Protein AF-0000000068337279 (afdb_homodimer)

Nearest PDB structures (foldseek):
  3d2p-assembly1_A  TM=9.085E-01  e=1.828E-19  Neisseria gonorrhoeae
  3b8g-assembly1_A  TM=8.983E-01  e=2.511E-19  Neisseria gonorrhoeae
  2buf-assembly1_F  TM=7.812E-01  e=1.032E-12  Pseudomonas aeruginosa
  7nly-assembly1_A  TM=7.625E-01  e=2.073E-12  Mycobacterium tuberculosis H37Rv
  2ap9-assembly1_E  TM=7.903E-01  e=1.282E-10  Mycobacterium tuberculosis CDC1551

Foldseek 3Di:
DAELQCCPDPCVLVVLLVVLVCLVVVDQAEAEYEQVVVLCVQCVVVVHDWDDDPQHTQQAPVSVVSRCVRQVVVVVVSQVSNQDANPPDPCGVPGAAEDEDQQFAWDAPADDPNRGSHQATATPDGNLVVSVVCSVVSHHYYHYQWHAHPVGDIHGYDSLRVQLVCCVVNVPPDDDYDAPDPADADPVRDHDPDDDLVRLVVVLVVCVVVVNNHHSSNSNSVSNSD/DAELQCCPAPCVLVVLLVVLVCLVVVDQAEAEYEQVVQLCVLCVVVPHDWDDDPQHTQQAPVSVVSRCVRQVVVVVVSQVSNQDANPPDPCGVPGAAEDEDQQFAWDAPADDPRDGSHQATATPDGNLVVSVVCSVVSHHYYHYQWHAHPVGDIHGYDSLRVQLVCCVVNVPPDDDYDAPPPADADPVRHHDPDDDLVRLVVVLVVCVVVVNCHHSSNSNSVSNSD

Sequence (452 aa):
MLGGEAIEHENFSSIVNDIGLLHSLGIRLVVVYGARPQIDANLAAHHHEPLYHKNIRVTDAKTLELVKQAAGTLQLDITARLSMSLNNTPLQGAHINVVSGNFIIAQPLGVDDGVDYCHSGRIRRIDEDAIHRQLDSGAIVLMGPVAVSVTGESFNLTSEEIATQLAIKLKAEKMIGFCSSQGVTNDDGDIVSELFPNEAQARVEAQEEKGDYNSGTVRFLRGAVKMLGGEAIEHENFSSIVNDIGLLHSLGIRLVVVYGARPQIDANLAAHHHEPLYHKNIRVTDAKTLELVKQAAGTLQLDITARLSMSLNNTPLQGAHINVVSGNFIIAQPLGVDDGVDYCHSGRIRRIDEDAIHRQLDSGAIVLMGPVAVSVTGESFNLTSEEIATQLAIKLKAEKMIGFCSSQGVTNDDGDIVSELFPNEAQARVEAQEEKGDYNSGTVRFLRGAVK

InterPro domains:
  IPR001048 Aspartate/glutamate/uridylate kinase [PF00696] (2-225)
  IPR004662 Acetylglutamate kinase family [PIRSF000728] (2-207)
  IPR010167 Amino-acid N-acetyltransferase [MF_01105] (1-226)
  IPR010167 Amino-acid N-acetyltransferase [NF003641] (1-226)
  IPR010167 Amino-acid N-acetyltransferase [PTHR30602] (2-220)
  IPR010167 Amino-acid N-acetyltransferase [TIGR01890] (1-225)
  IPR033719 N-acetylglutamate synthase, kinase-like domain [cd04237] (1-226)
  IPR036393 Acetylglutamate kinase-like superfamily [G3DSA:3.40.1160.10] (1-226)
  IPR036393 Acetylglutamate kinase-like superfamily [SSF53633] (2-221)

Solvent-accessible surface area (backbone atoms only — not comparable to full-atom values): 23896 Å² total; per-residue (Å²): 58,40,33,24,59,23,64,73,35,88,60,29,64,58,52,45,50,51,52,51,50,45,42,74,73,68,50,76,45,74,45,30,29,36,42,60,60,51,27,51,51,47,28,54,76,67,74,43,80,88,46,68,58,95,88,36,62,40,23,45,74,70,50,43,55,41,39,37,25,37,43,21,28,48,52,53,51,51,49,12,48,52,30,29,44,46,72,94,39,100,54,50,76,45,75,54,42,38,35,33,58,66,46,42,33,32,39,68,65,41,68,56,96,88,42,68,23,58,34,14,28,42,84,69,45,70,44,60,67,63,52,49,53,40,38,72,71,61,24,34,39,47,42,62,31,69,32,22,18,59,84,29,41,68,25,45,36,55,36,34,57,52,45,36,52,47,38,62,75,67,62,50,92,73,87,60,75,49,53,76,49,102,45,57,54,44,99,82,66,44,66,49,90,73,72,53,54,68,54,29,44,51,48,32,52,53,37,38,73,72,64,43,66,74,43,70,64,34,39,44,31,56,26,67,48,106,59,40,34,25,58,23,63,72,34,88,60,29,65,57,52,44,50,50,52,52,51,45,42,73,71,67,49,76,45,76,45,30,30,34,41,59,60,52,27,52,51,45,28,52,74,66,75,43,81,88,45,68,58,95,87,35,62,41,24,46,73,70,50,44,53,41,40,38,25,37,44,21,28,46,53,55,50,52,48,10,47,52,30,28,46,46,72,94,38,98,55,51,76,44,76,55,44,38,35,33,60,66,49,41,34,32,39,69,66,42,68,56,97,89,41,66,22,58,34,15,26,40,82,69,44,70,44,60,66,63,51,46,54,41,37,73,71,63,24,35,39,46,44,62,30,69,32,24,19,59,84,30,42,69,23,46,37,55,35,35,58,52,45,34,53,47,38,61,75,67,61,50,93,74,86,60,74,49,55,75,49,98,44,56,53,43,99,82,65,43,64,46,90,72,71,53,54,69,56,29,43,53,49,30,52,55,37,39,73,72,64,42,68,74,43,69,64,34,39,45,29,56,27,66,48,105

Organism: Clonorchis sinensis (NCBI:txid79923)

Secondary structure (DSSP, 8-state):
-B-HHHHHSTTHHHHHHHHHHHHHTT---EEEB--HHHHHHHHHHTT---EEETTEEEB-HHHHHHHHHHHHHHHHHHHHHHTS--TTSTTTT----EEEES-EEEEE--EETTEE-BTBEEEEEE-HHHHHHHHHTTPEEEE-SEEE-TTS-EEE--HHHHHHHHHHHTT-S----B-SSSSEE-TTS-EES---HHHHHHHHHHHHHTT--SSHHHHHHHHHH-/-B-HHHHHSTTHHHHHHHHHHHHHTT---EEEB--HHHHHHHHHHTT---EEETTEEEB-HHHHHHHHHHHHHHHHHHHHHHTS--TTSTTTT----EEEES-EEEEE--EETTEE-BTBEEEEEE-HHHHHHHHHTTPEEEE-SEEE-TTS-EEE--HHHHHHHHHHHTT-S----B-SSSSEE-TTS-EES---HHHHHHHHHHHHHTT--SSHHHHHHHHHH-

pLDDT: mean 87.68, std 12.74, range [53.66, 98.81]

Structure (mmCIF, N/CA/C/O backbone):
data_AF-0000000068337279-model_v1
#
loop_
_entity.id
_entity.type
_entity.pdbx_description
1 polymer 'Amino-acid acetyltransferase'
#
loop_
_atom_site.group_PDB
_atom_site.id
_atom_site.type_symbol
_atom_site.label_atom_id
_atom_site.label_alt_id
_atom_site.label_com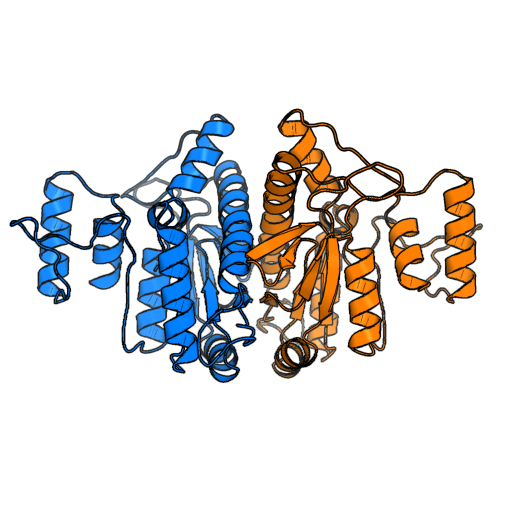p_id
_atom_site.label_asym_id
_atom_site.label_entity_id
_atom_site.label_seq_id
_atom_site.pdbx_PDB_ins_code
_atom_site.Cartn_x
_atom_site.Cartn_y
_atom_site.Cartn_z
_atom_site.occupancy
_atom_site.B_iso_or_equiv
_atom_site.auth_seq_id
_atom_site.auth_comp_id
_atom_site.auth_asym_id
_atom_site.auth_atom_id
_atom_site.pdbx_PDB_model_num
ATOM 1 N N . MET A 1 1 ? -1.879 -17.625 -2.539 1 88 1 MET A N 1
ATOM 2 C CA . MET A 1 1 ? -1.8 -16.719 -3.674 1 88 1 MET A CA 1
ATOM 3 C C . MET A 1 1 ? -3.193 -16.328 -4.152 1 88 1 MET A C 1
ATOM 5 O O . MET A 1 1 ? -4.027 -17.188 -4.422 1 88 1 MET A O 1
ATOM 9 N N . LEU A 1 2 ? -3.436 -15.031 -4.125 1 88.69 2 LEU A N 1
ATOM 10 C CA . LEU A 1 2 ? -4.688 -14.445 -4.59 1 88.69 2 LEU A CA 1
ATOM 11 C C . LEU A 1 2 ? -4.492 -13.758 -5.938 1 88.69 2 LEU A C 1
ATOM 13 O O . LEU A 1 2 ? -4.055 -12.602 -5.992 1 88.69 2 LEU A O 1
ATOM 17 N N . GLY A 1 3 ? -4.867 -14.453 -7.031 1 89.06 3 GLY A N 1
ATOM 18 C CA . GLY A 1 3 ? -4.793 -13.805 -8.328 1 89.06 3 GLY A CA 1
ATOM 19 C C . GLY A 1 3 ? -5.797 -12.68 -8.492 1 89.06 3 GLY A C 1
ATOM 20 O O . GLY A 1 3 ? -6.773 -12.602 -7.75 1 89.06 3 GLY A O 1
ATOM 21 N N . GLY A 1 4 ? -5.5 -11.766 -9.438 1 91.81 4 GLY A N 1
ATOM 22 C CA . GLY A 1 4 ? -6.426 -10.672 -9.703 1 91.81 4 GLY A CA 1
ATOM 23 C C . GLY A 1 4 ? -7.824 -11.148 -10.055 1 91.81 4 GLY A C 1
ATOM 24 O O . GLY A 1 4 ? -8.805 -10.484 -9.727 1 91.81 4 GLY A O 1
ATOM 25 N N . GLU A 1 5 ? -7.891 -12.328 -10.672 1 88.81 5 GLU A N 1
ATOM 26 C CA . GLU A 1 5 ? -9.18 -12.914 -11.031 1 88.81 5 GLU A CA 1
ATOM 27 C C . GLU A 1 5 ? -9.984 -13.281 -9.781 1 88.81 5 GLU A C 1
ATOM 29 O O . GLU A 1 5 ? -11.195 -13.062 -9.742 1 88.81 5 GLU A O 1
ATOM 34 N N . ALA A 1 6 ? -9.281 -13.852 -8.828 1 86.69 6 ALA A N 1
ATOM 35 C CA . ALA A 1 6 ? -9.945 -14.211 -7.574 1 86.69 6 ALA A CA 1
ATOM 36 C C . ALA A 1 6 ? -10.438 -12.969 -6.836 1 86.69 6 ALA A C 1
ATOM 38 O O . ALA A 1 6 ? -11.516 -12.977 -6.246 1 86.69 6 ALA A O 1
ATOM 39 N N . ILE A 1 7 ? -9.688 -11.891 -6.906 1 92.06 7 ILE A N 1
ATOM 40 C CA . ILE A 1 7 ? -10.008 -10.664 -6.199 1 92.06 7 ILE A CA 1
ATOM 41 C C . ILE A 1 7 ? -11.242 -10.016 -6.828 1 92.06 7 ILE A C 1
ATOM 43 O O . ILE A 1 7 ? -12.086 -9.453 -6.121 1 92.06 7 ILE A O 1
ATOM 47 N N . GLU A 1 8 ? -11.344 -10.109 -8.086 1 91.81 8 GLU A N 1
ATOM 48 C CA . GLU A 1 8 ? -12.461 -9.477 -8.781 1 91.81 8 GLU A CA 1
ATOM 49 C C . GLU A 1 8 ? -13.703 -10.367 -8.75 1 91.81 8 GLU A C 1
ATOM 51 O O . GLU A 1 8 ? -14.805 -9.914 -9.086 1 91.81 8 GLU A O 1
ATOM 56 N N . HIS A 1 9 ? -13.516 -11.555 -8.359 1 88.81 9 HIS A N 1
ATOM 57 C CA . HIS A 1 9 ? -14.625 -12.508 -8.367 1 88.81 9 HIS A CA 1
ATOM 58 C C . HIS A 1 9 ? -15.594 -12.234 -7.215 1 88.81 9 HIS A C 1
ATOM 60 O O . HIS A 1 9 ? -15.188 -11.742 -6.16 1 88.81 9 HIS A O 1
ATOM 66 N N . GLU A 1 10 ? -16.828 -12.633 -7.359 1 89 10 GLU A N 1
ATOM 67 C CA . GLU A 1 10 ? -17.844 -12.422 -6.344 1 89 10 GLU A CA 1
ATOM 68 C C . GLU A 1 10 ? -17.547 -13.219 -5.078 1 89 10 GLU A C 1
ATOM 70 O O . GLU A 1 10 ? -17.969 -12.836 -3.984 1 89 10 GLU A O 1
ATOM 75 N N . ASN A 1 11 ? -16.75 -14.266 -5.258 1 86.81 11 ASN A N 1
ATOM 76 C CA . ASN A 1 11 ? -16.438 -15.133 -4.129 1 86.81 11 ASN A CA 1
ATOM 77 C C . ASN A 1 11 ? -15.289 -14.578 -3.301 1 86.81 11 ASN A C 1
ATOM 79 O O . ASN A 1 11 ? -14.859 -15.203 -2.33 1 86.81 11 ASN A O 1
ATOM 83 N N . PHE A 1 12 ? -14.82 -13.445 -3.592 1 89.94 12 PHE A N 1
ATOM 84 C CA . PHE A 1 12 ? -13.672 -12.859 -2.91 1 89.94 12 PHE A CA 1
ATOM 85 C C . PHE A 1 12 ? -13.945 -12.711 -1.418 1 89.94 12 PHE A C 1
ATOM 87 O O . PHE A 1 12 ? -13.07 -12.992 -0.591 1 89.94 12 PHE A O 1
ATOM 94 N N . SER A 1 13 ? -15.109 -12.289 -1.099 1 88.06 13 SER A N 1
ATOM 95 C CA . SER A 1 13 ? -15.453 -12.102 0.305 1 88.06 13 SER A CA 1
ATOM 96 C C . SER A 1 13 ? -15.32 -13.406 1.089 1 88.06 13 SER A C 1
ATOM 98 O O . SER A 1 13 ? -14.867 -13.398 2.234 1 88.06 13 SER A O 1
ATOM 100 N N . SER A 1 14 ? -15.703 -14.5 0.465 1 85.44 14 SER A N 1
ATOM 101 C CA . SER A 1 14 ? -15.602 -15.797 1.122 1 85.44 14 SER A CA 1
ATOM 102 C C . SER A 1 14 ? -14.141 -16.219 1.299 1 85.44 14 SER A C 1
ATOM 104 O O . SER A 1 14 ? -13.781 -16.812 2.311 1 85.44 14 SER A O 1
ATOM 106 N N . ILE A 1 15 ? -13.359 -15.883 0.302 1 87.81 15 ILE A N 1
ATOM 107 C CA . ILE A 1 15 ? -11.93 -16.188 0.376 1 87.81 15 ILE A CA 1
ATOM 108 C C . ILE A 1 15 ? -11.297 -15.438 1.544 1 87.81 15 ILE A C 1
ATOM 110 O O . ILE A 1 15 ? -10.547 -16.016 2.332 1 87.81 15 ILE A O 1
ATOM 114 N N . VAL A 1 16 ? -11.648 -14.203 1.709 1 90.19 16 VAL A N 1
ATOM 115 C CA . VAL A 1 16 ? -11.109 -13.359 2.775 1 90.19 16 VAL A CA 1
ATOM 116 C C . VAL A 1 16 ? -11.547 -13.906 4.133 1 90.19 16 VAL A C 1
ATOM 118 O O . VAL A 1 16 ? -10.758 -13.938 5.078 1 90.19 16 VAL A O 1
ATOM 121 N N . ASN A 1 17 ? -12.789 -14.328 4.199 1 86.62 17 ASN A N 1
ATOM 122 C CA . ASN A 1 17 ? -13.289 -14.922 5.434 1 86.62 17 ASN A CA 1
ATOM 123 C C . ASN A 1 17 ? -12.5 -16.172 5.801 1 86.62 17 ASN A C 1
ATOM 125 O O . ASN A 1 17 ? -12.195 -16.406 6.977 1 86.62 17 ASN A O 1
ATOM 129 N N . ASP A 1 18 ? -12.219 -16.969 4.801 1 85.12 18 ASP A N 1
ATOM 130 C CA . ASP A 1 18 ? -11.438 -18.188 5.035 1 85.12 18 ASP A CA 1
ATOM 131 C C . ASP A 1 18 ? -10.039 -17.844 5.543 1 85.12 18 ASP A C 1
ATOM 133 O O . ASP A 1 18 ? -9.523 -18.5 6.445 1 85.12 18 ASP A O 1
ATOM 137 N N . ILE A 1 19 ? -9.445 -16.844 4.977 1 89.94 19 ILE A N 1
ATOM 138 C CA . ILE A 1 19 ? -8.125 -16.391 5.414 1 89.94 19 ILE A CA 1
ATOM 139 C C . ILE A 1 19 ? -8.188 -15.93 6.867 1 89.94 19 ILE A C 1
ATOM 141 O O . ILE A 1 19 ? -7.328 -16.281 7.68 1 89.94 19 ILE A O 1
ATOM 145 N N . GLY A 1 20 ? -9.227 -15.141 7.172 1 88.69 20 GLY A N 1
ATOM 146 C CA . GLY A 1 20 ? -9.43 -14.703 8.547 1 88.69 20 GLY A CA 1
ATOM 147 C C . GLY A 1 20 ? -9.594 -15.859 9.516 1 88.69 20 GLY A C 1
ATOM 148 O O . GLY A 1 20 ? -9.039 -15.828 10.617 1 88.69 20 GLY A O 1
ATOM 149 N N . LEU A 1 21 ? -10.359 -16.828 9.086 1 85.12 21 LEU A N 1
ATOM 150 C CA . LEU A 1 21 ? -10.586 -18 9.93 1 85.12 21 LEU A CA 1
ATOM 151 C C . LEU A 1 21 ? -9.281 -18.75 10.188 1 85.12 21 LEU A C 1
ATOM 153 O O . LEU A 1 21 ? -8.977 -19.109 11.328 1 85.12 21 LEU A O 1
ATOM 157 N N . LEU A 1 22 ? -8.484 -19 9.164 1 86.69 22 LEU A N 1
ATOM 158 C CA . LEU A 1 22 ? -7.199 -19.672 9.32 1 86.69 22 LEU A CA 1
ATOM 159 C C . LEU A 1 22 ? -6.309 -18.906 10.297 1 86.69 22 LEU A C 1
ATOM 161 O O . LEU A 1 22 ? -5.652 -19.516 11.148 1 86.69 22 LEU A O 1
ATOM 165 N N . HIS A 1 23 ? -6.273 -17.609 10.156 1 91.19 23 HIS A N 1
ATOM 166 C CA . HIS A 1 23 ? -5.484 -16.766 11.047 1 91.19 23 HIS A CA 1
ATOM 167 C C . HIS A 1 23 ? -5.957 -16.906 12.492 1 91.19 23 HIS A C 1
ATOM 169 O O . HIS A 1 23 ? -5.137 -17 13.414 1 91.19 23 HIS A O 1
ATOM 175 N N . SER A 1 24 ? -7.266 -16.875 12.656 1 86.12 24 SER A N 1
ATOM 176 C CA . SER A 1 24 ? -7.828 -16.984 14 1 86.12 24 SER A CA 1
ATOM 177 C C . SER A 1 24 ? -7.461 -18.312 14.648 1 86.12 24 SER A C 1
ATOM 179 O O . SER A 1 24 ? -7.43 -18.422 15.883 1 86.12 24 SER A O 1
ATOM 181 N N . LEU A 1 25 ? -7.203 -19.25 13.875 1 86.56 25 LEU A N 1
ATOM 182 C CA . LEU A 1 25 ? -6.816 -20.562 14.359 1 86.56 25 LEU A CA 1
ATOM 183 C C . LEU A 1 25 ? -5.32 -20.625 14.641 1 86.56 25 LEU A C 1
ATOM 185 O O . LEU A 1 25 ? -4.793 -21.688 14.992 1 86.56 25 LEU A O 1
ATOM 189 N N . GLY A 1 26 ? -4.633 -19.547 14.461 1 88.38 26 GLY A N 1
ATOM 190 C CA . GLY A 1 26 ? -3.234 -19.438 14.852 1 88.38 26 GLY A CA 1
ATOM 191 C C . GLY A 1 26 ? -2.273 -19.719 13.711 1 88.38 26 GLY A C 1
ATOM 192 O O . GLY A 1 26 ? -1.062 -19.797 13.914 1 88.38 26 GLY A O 1
ATOM 193 N N . ILE A 1 27 ? -2.811 -19.844 12.5 1 89.88 27 ILE A N 1
ATOM 194 C CA . ILE A 1 27 ? -1.965 -20.109 11.344 1 89.88 27 ILE A CA 1
ATOM 195 C C . ILE A 1 27 ? -1.257 -18.828 10.914 1 89.88 27 ILE A C 1
ATOM 197 O O . ILE A 1 27 ? -1.877 -17.766 10.836 1 89.88 27 ILE A O 1
ATOM 201 N N . ARG A 1 28 ? 0.098 -18.906 10.688 1 95.19 28 ARG A N 1
ATOM 202 C CA . ARG A 1 28 ? 0.881 -17.797 10.164 1 95.19 28 ARG A CA 1
ATOM 203 C C . ARG A 1 28 ? 0.683 -17.641 8.656 1 95.19 28 ARG A C 1
ATOM 205 O O . ARG A 1 28 ? 0.882 -18.594 7.902 1 95.19 28 ARG A O 1
ATOM 212 N N . LEU A 1 29 ? 0.302 -16.469 8.203 1 95.56 29 LEU A N 1
ATOM 213 C CA . LEU A 1 29 ? -0.132 -16.344 6.812 1 95.56 29 LEU A CA 1
ATOM 214 C C . LEU A 1 29 ? 0.658 -15.258 6.094 1 95.56 29 LEU A C 1
ATOM 216 O O . LEU A 1 29 ? 0.801 -14.148 6.605 1 95.56 29 LEU A O 1
ATOM 220 N N . VAL A 1 30 ? 1.199 -15.633 4.977 1 97.38 30 VAL A N 1
ATOM 221 C CA . VAL A 1 30 ? 1.642 -14.688 3.955 1 97.38 30 VAL A CA 1
ATOM 222 C C . VAL A 1 30 ? 0.693 -14.734 2.76 1 97.38 30 VAL A C 1
ATOM 224 O O . VAL A 1 30 ? 0.496 -15.797 2.158 1 97.38 30 VAL A O 1
ATOM 227 N N . VAL A 1 31 ? 0.064 -13.625 2.473 1 96.56 31 VAL A N 1
ATOM 228 C CA . VAL A 1 31 ? -0.852 -13.539 1.34 1 96.56 31 VAL A CA 1
ATOM 229 C C . VAL A 1 31 ? -0.18 -12.789 0.189 1 96.56 31 VAL A C 1
ATOM 231 O O . VAL A 1 31 ? 0.189 -11.625 0.329 1 96.56 31 VAL A O 1
ATOM 234 N N . VAL A 1 32 ? 0.035 -13.461 -0.95 1 96.81 32 VAL A N 1
ATOM 235 C CA . VAL A 1 32 ? 0.577 -12.867 -2.168 1 96.81 32 VAL A CA 1
ATOM 236 C C . VAL A 1 32 ? -0.548 -12.633 -3.172 1 96.81 32 VAL A C 1
ATOM 238 O O . VAL A 1 32 ? -1.321 -13.539 -3.477 1 96.81 32 VAL A O 1
ATOM 241 N N . TYR A 1 33 ? -0.613 -11.352 -3.592 1 96.44 33 TYR A N 1
ATOM 242 C CA . TYR A 1 33 ? -1.704 -11.102 -4.527 1 96.44 33 TYR A CA 1
ATOM 243 C C . TYR A 1 33 ? -1.168 -10.672 -5.887 1 96.44 33 TYR A C 1
ATOM 245 O O . TYR A 1 33 ? -0.123 -10.023 -5.973 1 96.44 33 TYR A O 1
ATOM 253 N N . GLY A 1 34 ? -1.85 -11.133 -6.984 1 95.06 34 GLY A N 1
ATOM 254 C CA . GLY A 1 34 ? -1.657 -10.625 -8.336 1 95.06 34 GLY A CA 1
ATOM 255 C C . GLY A 1 34 ? -2.701 -9.602 -8.75 1 95.06 34 GLY A C 1
ATOM 256 O O . GLY A 1 34 ? -3.707 -9.43 -8.062 1 95.06 34 GLY A O 1
ATOM 257 N N . ALA A 1 35 ? -2.424 -8.938 -9.891 1 96.62 35 ALA A N 1
ATOM 258 C CA . ALA A 1 35 ? -3.305 -7.836 -10.273 1 96.62 35 ALA A CA 1
ATOM 259 C C . ALA A 1 35 ? -3.5 -7.789 -11.789 1 96.62 35 ALA A C 1
ATOM 261 O O . ALA A 1 35 ? -3.797 -6.73 -12.344 1 96.62 35 ALA A O 1
ATOM 262 N N . ARG A 1 36 ? -3.311 -8.93 -12.445 1 94.56 36 ARG A N 1
ATOM 263 C CA . ARG A 1 36 ? -3.24 -8.938 -13.906 1 94.56 36 ARG A CA 1
ATOM 264 C C . ARG A 1 36 ? -4.504 -8.344 -14.516 1 94.56 36 ARG A C 1
ATOM 266 O O . ARG A 1 36 ? -4.434 -7.406 -15.312 1 94.56 36 ARG A O 1
ATOM 273 N N . PRO A 1 37 ? -5.73 -8.844 -14.141 1 94.81 37 PRO A N 1
ATOM 274 C CA . PRO A 1 37 ? -6.914 -8.266 -14.773 1 94.81 37 PRO A CA 1
ATOM 275 C C . PRO A 1 37 ? -7.094 -6.785 -14.445 1 94.81 37 PRO A C 1
ATOM 277 O O . PRO A 1 37 ? -7.555 -6.008 -15.289 1 94.81 37 PRO A O 1
ATOM 280 N N . GLN A 1 38 ? -6.801 -6.344 -13.25 1 97.56 38 GLN A N 1
ATOM 281 C CA . GLN A 1 38 ? -6.902 -4.945 -12.852 1 97.56 38 GLN A CA 1
ATOM 282 C C . GLN A 1 38 ? -5.898 -4.082 -13.609 1 97.56 38 GLN A C 1
ATOM 284 O O . GLN A 1 38 ? -6.219 -2.961 -14.016 1 97.56 38 GLN A O 1
ATOM 289 N N . ILE A 1 39 ? -4.652 -4.594 -13.766 1 98.25 39 ILE A N 1
ATOM 290 C CA . ILE A 1 39 ? -3.633 -3.883 -14.531 1 98.25 39 ILE A CA 1
ATOM 291 C C . ILE A 1 39 ? -4.074 -3.752 -15.984 1 98.25 39 ILE A C 1
ATOM 293 O O . ILE A 1 39 ? -3.99 -2.67 -16.562 1 98.25 39 ILE A O 1
ATOM 297 N N . ASP A 1 40 ? -4.566 -4.855 -16.531 1 97.25 40 ASP A N 1
ATOM 298 C CA . ASP A 1 40 ? -5.016 -4.848 -17.906 1 97.25 40 ASP A CA 1
ATOM 299 C C . ASP A 1 40 ? -6.16 -3.857 -18.109 1 97.25 40 ASP A C 1
ATOM 301 O O . ASP A 1 40 ? -6.199 -3.145 -19.125 1 97.25 40 ASP A O 1
ATOM 305 N N . ALA A 1 41 ? -7.094 -3.832 -17.219 1 97.62 41 ALA A N 1
ATOM 306 C CA . ALA A 1 41 ? -8.203 -2.883 -17.281 1 97.62 41 ALA A CA 1
ATOM 307 C C . ALA A 1 41 ? -7.695 -1.443 -17.234 1 97.62 41 ALA A C 1
ATOM 309 O O . ALA A 1 41 ? -8.188 -0.579 -17.969 1 97.62 41 ALA A O 1
ATOM 310 N N . ASN A 1 42 ? -6.742 -1.228 -16.375 1 97.38 42 ASN A N 1
ATOM 311 C CA . ASN A 1 42 ? -6.16 0.104 -16.25 1 97.38 42 ASN A CA 1
ATOM 312 C C . ASN A 1 42 ? -5.426 0.515 -17.516 1 97.38 42 ASN A C 1
ATOM 314 O O . ASN A 1 42 ? -5.559 1.65 -17.984 1 97.38 42 ASN A O 1
ATOM 318 N N . LEU A 1 43 ? -4.633 -0.403 -18.078 1 98.12 43 LEU A N 1
ATOM 319 C CA . LEU A 1 43 ? -3.949 -0.163 -19.344 1 98.12 43 LEU A CA 1
ATOM 320 C C . LEU A 1 43 ? -4.949 0.176 -20.453 1 98.12 43 LEU A C 1
ATOM 322 O O . LEU A 1 43 ? -4.746 1.131 -21.203 1 98.12 43 LEU A O 1
ATOM 326 N N . ALA A 1 44 ? -6.027 -0.552 -20.5 1 97.81 44 ALA A N 1
ATOM 327 C CA . ALA A 1 44 ? -7.062 -0.329 -21.5 1 97.81 44 ALA A CA 1
ATOM 328 C C . ALA A 1 44 ? -7.699 1.048 -21.344 1 97.81 44 ALA A C 1
ATOM 330 O O . ALA A 1 44 ? -7.918 1.762 -22.328 1 97.81 44 ALA A O 1
ATOM 331 N N . ALA A 1 45 ? -7.961 1.408 -20.141 1 95.44 45 ALA A N 1
ATOM 332 C CA . ALA A 1 45 ? -8.578 2.695 -19.844 1 95.44 45 ALA A CA 1
ATOM 333 C C . ALA A 1 45 ? -7.688 3.852 -20.281 1 95.44 45 ALA A C 1
ATOM 335 O O . ALA A 1 45 ? -8.172 4.949 -20.562 1 95.44 45 ALA A O 1
ATOM 336 N N . HIS A 1 46 ? -6.41 3.615 -20.375 1 96 46 HIS A N 1
ATOM 337 C CA . HIS A 1 46 ? -5.461 4.652 -20.75 1 96 46 HIS A CA 1
ATOM 338 C C . HIS A 1 46 ? -4.984 4.449 -22.188 1 96 46 HIS A C 1
ATOM 340 O O . HIS A 1 46 ? -3.99 5.047 -22.609 1 96 46 HIS A O 1
ATOM 346 N N . HIS A 1 47 ? -5.594 3.516 -22.875 1 97.06 47 HIS A N 1
ATOM 347 C CA . HIS A 1 47 ? -5.301 3.223 -24.266 1 97.06 47 HIS A CA 1
ATOM 348 C C . HIS A 1 47 ? -3.838 2.83 -24.453 1 97.06 47 HIS A C 1
ATOM 350 O O . HIS A 1 47 ? -3.172 3.309 -25.375 1 97.06 47 HIS A O 1
ATOM 356 N N . HIS A 1 48 ? -3.342 2.074 -23.531 1 97.75 48 HIS A N 1
ATOM 357 C CA . HIS A 1 48 ? -1.98 1.55 -23.562 1 97.75 48 HIS A CA 1
ATOM 358 C C . HIS A 1 48 ? -1.978 0.031 -23.688 1 97.75 48 HIS A C 1
ATOM 360 O O . HIS A 1 48 ? -2.506 -0.676 -22.828 1 97.75 48 HIS A O 1
ATOM 366 N N . GLU A 1 49 ? -1.431 -0.518 -24.766 1 96.75 49 GLU A N 1
ATOM 367 C CA . GLU A 1 49 ? -1.49 -1.946 -25.062 1 96.75 49 GLU A CA 1
ATOM 368 C C . GLU A 1 49 ? -0.463 -2.723 -24.25 1 96.75 49 GLU A C 1
ATOM 370 O O . GLU A 1 49 ? 0.712 -2.352 -24.203 1 96.75 49 GLU A O 1
ATOM 375 N N . PRO A 1 50 ? -0.931 -3.773 -23.641 1 96.38 50 PRO A N 1
ATOM 376 C CA . PRO A 1 50 ? 0.043 -4.609 -22.938 1 96.38 50 PRO A CA 1
ATOM 377 C C . PRO A 1 50 ? 0.979 -5.355 -23.891 1 96.38 50 PRO A C 1
ATOM 379 O O . PRO A 1 50 ? 0.56 -5.777 -24.969 1 96.38 50 PRO A O 1
ATOM 382 N N . LEU A 1 51 ? 2.24 -5.504 -23.516 1 96.5 51 LEU A N 1
ATOM 383 C CA . LEU A 1 51 ? 3.242 -6.27 -24.25 1 96.5 51 LEU A CA 1
ATOM 384 C C . LEU A 1 51 ? 3.818 -7.383 -23.391 1 96.5 51 LEU A C 1
ATOM 386 O O . LEU A 1 51 ? 4.078 -7.184 -22.203 1 96.5 51 LEU A O 1
ATOM 390 N N . TYR A 1 52 ? 3.941 -8.484 -24.047 1 95.62 52 TYR A N 1
ATOM 391 C CA . TYR A 1 52 ? 4.531 -9.633 -23.359 1 95.62 52 TYR A CA 1
ATOM 392 C C . TYR A 1 52 ? 5.668 -10.234 -24.188 1 95.62 52 TYR A C 1
ATOM 394 O O . TYR A 1 52 ? 5.633 -10.203 -25.406 1 95.62 52 TYR A O 1
ATOM 402 N N . HIS A 1 53 ? 6.68 -10.648 -23.5 1 95.81 53 HIS A N 1
ATOM 403 C CA . HIS A 1 53 ? 7.746 -11.484 -24.047 1 95.81 53 HIS A CA 1
ATOM 404 C C . HIS A 1 53 ? 7.941 -12.75 -23.219 1 95.81 53 HIS A C 1
ATOM 406 O O . HIS A 1 53 ? 8.219 -12.672 -22.016 1 95.81 53 HIS A O 1
ATOM 412 N N . LYS A 1 54 ? 7.688 -13.953 -23.766 1 90.5 54 LYS A N 1
ATOM 413 C CA . LYS A 1 54 ? 7.781 -15.242 -23.094 1 90.5 54 LYS A CA 1
ATOM 414 C C . LYS A 1 54 ? 6.887 -15.281 -21.859 1 90.5 54 LYS A C 1
ATOM 416 O O . LYS A 1 54 ? 7.332 -15.664 -20.766 1 90.5 54 LYS A O 1
ATOM 421 N N . ASN A 1 55 ? 5.73 -14.703 -21.922 1 87.5 55 ASN A N 1
ATOM 422 C CA . ASN A 1 55 ? 4.648 -14.734 -20.953 1 87.5 55 ASN A CA 1
ATOM 423 C C . ASN A 1 55 ? 4.938 -13.828 -19.75 1 87.5 55 ASN A C 1
ATOM 425 O O . ASN A 1 55 ? 4.301 -13.945 -18.703 1 87.5 55 ASN A O 1
ATOM 429 N N . ILE A 1 56 ? 5.957 -13.023 -19.984 1 93.12 56 ILE A N 1
ATOM 430 C CA . ILE A 1 56 ? 6.258 -12.016 -18.969 1 93.12 56 ILE A CA 1
ATOM 431 C C . ILE A 1 56 ? 5.926 -10.625 -19.5 1 93.12 56 ILE A C 1
ATOM 433 O O . ILE A 1 56 ? 6.289 -10.289 -20.641 1 93.12 56 ILE A O 1
ATOM 437 N N . ARG A 1 57 ? 5.219 -9.898 -18.734 1 96.94 57 ARG A N 1
ATOM 438 C CA . ARG A 1 57 ? 4.852 -8.547 -19.156 1 96.94 57 ARG A CA 1
ATOM 439 C C . ARG A 1 57 ? 6.086 -7.66 -19.297 1 96.94 57 ARG A C 1
ATOM 441 O O . ARG A 1 57 ? 6.941 -7.637 -18.406 1 96.94 57 ARG A O 1
ATOM 448 N N . VAL A 1 58 ? 6.234 -7.051 -20.484 1 98.5 58 VAL A N 1
ATOM 449 C CA . VAL A 1 58 ? 7.207 -5.977 -20.656 1 98.5 58 VAL A CA 1
ATOM 450 C C . VAL A 1 58 ? 6.672 -4.688 -20.031 1 98.5 58 VAL A C 1
ATOM 452 O O . VAL A 1 58 ? 5.613 -4.191 -20.422 1 98.5 58 VAL A O 1
ATOM 455 N N . THR A 1 59 ? 7.34 -4.168 -19.047 1 98.69 59 THR A N 1
ATOM 456 C CA . THR A 1 59 ? 6.812 -3.072 -18.234 1 98.69 59 THR A CA 1
ATOM 457 C C . THR A 1 59 ? 7.574 -1.78 -18.516 1 98.69 59 THR A C 1
ATOM 459 O O . THR A 1 59 ? 8.523 -1.445 -17.812 1 98.69 59 THR A O 1
ATOM 462 N N . ASP A 1 60 ? 7.164 -1.043 -19.5 1 98.56 60 ASP A N 1
ATOM 463 C CA . ASP A 1 60 ? 7.77 0.265 -19.734 1 98.56 60 ASP A CA 1
ATOM 464 C C . ASP A 1 60 ? 7.324 1.269 -18.672 1 98.56 60 ASP A C 1
ATOM 466 O O . ASP A 1 60 ? 6.602 0.913 -17.734 1 98.56 60 ASP A O 1
ATOM 470 N N . ALA A 1 61 ? 7.754 2.51 -18.781 1 98.12 61 ALA A N 1
ATOM 471 C CA . ALA A 1 61 ? 7.535 3.506 -17.734 1 98.12 61 ALA A CA 1
ATOM 472 C C . ALA A 1 61 ? 6.043 3.768 -17.531 1 98.12 61 ALA A C 1
ATOM 474 O O . ALA A 1 61 ? 5.566 3.836 -16.391 1 98.12 61 ALA A O 1
ATOM 475 N N . LYS A 1 62 ? 5.336 3.949 -18.625 1 98.12 62 LYS A N 1
ATOM 476 C CA . LYS A 1 62 ? 3.898 4.184 -18.531 1 98.12 62 LYS A CA 1
ATOM 477 C C . LYS A 1 62 ? 3.178 2.979 -17.938 1 98.12 62 LYS A C 1
ATOM 479 O O . LYS A 1 62 ? 2.299 3.129 -17.094 1 98.12 62 LYS A O 1
ATOM 484 N N . THR A 1 63 ? 3.547 1.774 -18.375 1 98.69 63 THR A N 1
ATOM 485 C CA . THR A 1 63 ? 2.973 0.548 -17.844 1 98.69 63 THR A CA 1
ATOM 486 C C . THR A 1 63 ? 3.244 0.438 -16.344 1 98.69 63 THR A C 1
ATOM 488 O O . THR A 1 63 ? 2.361 0.058 -15.57 1 98.69 63 THR A O 1
ATOM 491 N N . LEU A 1 64 ? 4.461 0.81 -15.938 1 98.81 64 LEU A N 1
ATOM 492 C CA . LEU A 1 64 ? 4.812 0.723 -14.523 1 98.81 64 LEU A CA 1
ATOM 493 C C . LEU A 1 64 ? 3.916 1.628 -13.68 1 98.81 64 LEU A C 1
ATOM 495 O O . LEU A 1 64 ? 3.484 1.244 -12.594 1 98.81 64 LEU A O 1
ATOM 499 N N . GLU A 1 65 ? 3.674 2.795 -14.172 1 98.25 65 GLU A N 1
ATOM 500 C CA . GLU A 1 65 ? 2.787 3.719 -13.469 1 98.25 65 GLU A CA 1
ATOM 501 C C . GLU A 1 65 ? 1.397 3.119 -13.289 1 98.25 65 GLU A C 1
ATOM 503 O O . GLU A 1 65 ? 0.826 3.182 -12.195 1 98.25 65 GLU A O 1
ATOM 508 N N . LEU A 1 66 ? 0.894 2.508 -14.312 1 98.44 66 LEU A N 1
ATOM 509 C CA . LEU A 1 66 ? -0.445 1.93 -14.297 1 98.44 66 LEU A CA 1
ATOM 510 C C . LEU A 1 66 ? -0.474 0.655 -13.453 1 98.44 66 LEU A C 1
ATOM 512 O O . LEU A 1 66 ? -1.479 0.356 -12.805 1 98.44 66 LEU A O 1
ATOM 516 N N . VAL A 1 67 ? 0.667 -0.092 -13.438 1 98.81 67 VAL A N 1
ATOM 517 C CA . VAL A 1 67 ? 0.822 -1.259 -12.578 1 98.81 67 VAL A CA 1
ATOM 518 C C . VAL A 1 67 ? 0.774 -0.829 -11.109 1 98.81 67 VAL A C 1
ATOM 520 O O . VAL A 1 67 ? 0.071 -1.438 -10.305 1 98.81 67 VAL A O 1
ATOM 523 N N . LYS A 1 68 ? 1.523 0.224 -10.773 1 98.81 68 LYS A N 1
ATOM 524 C CA . LYS A 1 68 ? 1.558 0.703 -9.391 1 98.81 68 LYS A CA 1
ATOM 525 C C . LYS A 1 68 ? 0.176 1.161 -8.938 1 98.81 68 LYS A C 1
ATOM 527 O O . LYS A 1 68 ? -0.224 0.905 -7.797 1 98.81 68 LYS A O 1
ATOM 532 N N . GLN A 1 69 ? -0.569 1.808 -9.844 1 98.5 69 GLN A N 1
ATOM 533 C CA . GLN A 1 69 ? -1.922 2.248 -9.516 1 98.5 69 GLN A CA 1
ATOM 534 C C . GLN A 1 69 ? -2.82 1.062 -9.172 1 98.5 69 GLN A C 1
ATOM 536 O O . GLN A 1 69 ? -3.498 1.067 -8.148 1 98.5 69 GLN A O 1
ATOM 541 N N . ALA A 1 70 ? -2.775 0.068 -10.023 1 98.69 70 ALA A N 1
ATOM 542 C CA . ALA A 1 70 ? -3.623 -1.104 -9.812 1 98.69 70 ALA A CA 1
ATOM 543 C C . ALA A 1 70 ? -3.203 -1.871 -8.562 1 98.69 70 ALA A C 1
ATOM 545 O O . ALA A 1 70 ? -4.043 -2.211 -7.727 1 98.69 70 ALA A O 1
ATOM 546 N N . ALA A 1 71 ? -1.925 -2.119 -8.453 1 98.75 71 ALA A N 1
ATOM 547 C CA . ALA A 1 71 ? -1.404 -2.896 -7.332 1 98.75 71 ALA A CA 1
ATOM 548 C C . ALA A 1 71 ? -1.622 -2.168 -6.008 1 98.75 71 ALA A C 1
ATOM 550 O O . ALA A 1 71 ? -1.994 -2.783 -5.008 1 98.75 71 ALA A O 1
ATOM 551 N N . GLY A 1 72 ? -1.316 -0.874 -5.992 1 98.75 72 GLY A N 1
ATOM 552 C CA . GLY A 1 72 ? -1.528 -0.087 -4.785 1 98.75 72 GLY A CA 1
ATOM 553 C C . GLY A 1 72 ? -2.98 -0.051 -4.348 1 98.75 72 GLY A C 1
ATOM 554 O O . GLY A 1 72 ? -3.275 -0.168 -3.154 1 98.75 72 GLY A O 1
ATOM 555 N N . THR A 1 73 ? -3.875 0.118 -5.328 1 98.69 73 THR A N 1
ATOM 556 C CA . THR A 1 73 ? -5.301 0.105 -5.031 1 98.69 73 THR A CA 1
ATOM 557 C C . THR A 1 73 ? -5.715 -1.23 -4.418 1 98.69 73 THR A C 1
ATOM 559 O O . THR A 1 73 ? -6.418 -1.266 -3.408 1 98.69 73 THR A O 1
ATOM 562 N N . LEU A 1 74 ? -5.234 -2.289 -4.988 1 98.44 74 LEU A N 1
ATOM 563 C CA . LEU A 1 74 ? -5.594 -3.619 -4.512 1 98.44 74 LEU A CA 1
ATOM 564 C C . LEU A 1 74 ? -5.043 -3.859 -3.107 1 98.44 74 LEU A C 1
ATOM 566 O O . LEU A 1 74 ? -5.691 -4.516 -2.287 1 98.44 74 LEU A O 1
ATOM 570 N N . GLN A 1 75 ? -3.84 -3.387 -2.865 1 98.62 75 GLN A N 1
ATOM 571 C CA . GLN A 1 75 ? -3.283 -3.527 -1.523 1 98.62 75 GLN A CA 1
ATOM 572 C C . GLN A 1 75 ? -4.211 -2.914 -0.477 1 98.62 75 GLN A C 1
ATOM 574 O O . GLN A 1 75 ? -4.461 -3.518 0.568 1 98.62 75 GLN A O 1
ATOM 579 N N . LEU A 1 76 ? -4.691 -1.71 -0.765 1 98.56 76 LEU A N 1
ATOM 580 C CA . LEU A 1 76 ? -5.586 -1.021 0.155 1 98.56 76 LEU A CA 1
ATOM 581 C C . LEU A 1 76 ? -6.91 -1.771 0.29 1 98.56 76 LEU A C 1
ATOM 583 O O . LEU A 1 76 ? -7.422 -1.937 1.398 1 98.56 76 LEU A O 1
ATOM 587 N N . ASP A 1 77 ? -7.438 -2.309 -0.802 1 97.81 77 ASP A N 1
ATOM 588 C CA . ASP A 1 77 ? -8.719 -3.006 -0.797 1 97.81 77 ASP A CA 1
ATOM 589 C C . ASP A 1 77 ? -8.633 -4.32 -0.023 1 97.81 77 ASP A C 1
ATOM 591 O O . ASP A 1 77 ? -9.523 -4.652 0.754 1 97.81 77 ASP A O 1
ATOM 595 N N . ILE A 1 78 ? -7.602 -5.07 -0.31 1 97.31 78 ILE A N 1
ATOM 596 C CA . ILE A 1 78 ? -7.426 -6.348 0.37 1 97.31 78 ILE A CA 1
ATOM 597 C C . ILE A 1 78 ? -7.238 -6.117 1.867 1 97.31 78 ILE A C 1
ATOM 599 O O . ILE A 1 78 ? -7.812 -6.828 2.691 1 97.31 78 ILE A O 1
ATOM 603 N N . THR A 1 79 ? -6.438 -5.094 2.23 1 97.94 79 THR A N 1
ATOM 604 C CA . THR A 1 79 ? -6.23 -4.746 3.631 1 97.94 79 THR A CA 1
ATOM 605 C C . THR A 1 79 ? -7.559 -4.402 4.305 1 97.94 79 THR A C 1
ATOM 607 O O . THR A 1 79 ? -7.832 -4.855 5.418 1 97.94 79 THR A O 1
ATOM 610 N N . ALA A 1 80 ? -8.367 -3.645 3.604 1 97.06 80 ALA A N 1
ATOM 611 C CA . ALA A 1 80 ? -9.664 -3.273 4.148 1 97.06 80 ALA A CA 1
ATOM 612 C C . ALA A 1 80 ? -10.523 -4.508 4.414 1 97.06 80 ALA A C 1
ATOM 614 O O . ALA A 1 80 ? -11.102 -4.652 5.492 1 97.06 80 ALA A O 1
ATOM 615 N N . ARG A 1 81 ? -10.547 -5.395 3.479 1 94.88 81 ARG A N 1
ATOM 616 C CA . ARG A 1 81 ? -11.391 -6.578 3.598 1 94.88 81 ARG A CA 1
ATOM 617 C C . ARG A 1 81 ? -10.898 -7.496 4.707 1 94.88 81 ARG A C 1
ATOM 619 O O . ARG A 1 81 ? -11.695 -8.078 5.445 1 94.88 81 ARG A O 1
ATOM 626 N N . LEU A 1 82 ? -9.625 -7.625 4.805 1 94.69 82 LEU A N 1
ATOM 627 C CA . LEU A 1 82 ? -9.047 -8.484 5.836 1 94.69 82 LEU A CA 1
ATOM 628 C C . LEU A 1 82 ? -9.219 -7.859 7.215 1 94.69 82 LEU A C 1
ATOM 630 O O . LEU A 1 82 ? -9.039 -8.531 8.234 1 94.69 82 LEU A O 1
ATOM 634 N N . SER A 1 83 ? -9.516 -6.562 7.246 1 93.56 83 SER A N 1
ATOM 635 C CA . SER A 1 83 ? -9.656 -5.855 8.516 1 93.56 83 SER A CA 1
ATOM 636 C C . SER A 1 83 ? -11.055 -6.035 9.094 1 93.56 83 SER A C 1
ATOM 638 O O . SER A 1 83 ? -11.328 -5.605 10.219 1 93.56 83 SER A O 1
ATOM 640 N N . MET A 1 84 ? -11.914 -6.629 8.258 1 87.88 84 MET A N 1
ATOM 641 C CA . MET A 1 84 ? -13.273 -6.844 8.734 1 87.88 84 MET A CA 1
ATOM 642 C C . MET A 1 84 ? -13.289 -7.758 9.953 1 87.88 84 MET A C 1
ATOM 644 O O . MET A 1 84 ? -12.555 -8.742 10.008 1 87.88 84 MET A O 1
ATOM 648 N N . SER A 1 85 ? -14.094 -7.301 10.914 1 77.25 85 SER A N 1
ATOM 649 C CA . SER A 1 85 ? -14.25 -8.117 12.109 1 77.25 85 SER A CA 1
ATOM 650 C C . SER A 1 85 ? -14.906 -9.453 11.789 1 77.25 85 SER A C 1
ATOM 652 O O . SER A 1 85 ? -15.828 -9.523 10.969 1 77.25 85 SER A O 1
ATOM 654 N N . LEU A 1 86 ? -14.211 -10.539 12.188 1 68.31 86 LEU A N 1
ATOM 655 C CA . LEU A 1 86 ? -14.766 -11.875 12.016 1 68.31 86 LEU A CA 1
ATOM 656 C C . LEU A 1 86 ? -15.969 -12.086 12.93 1 68.31 86 LEU A C 1
ATOM 658 O O . LEU A 1 86 ? -15.812 -12.391 14.117 1 68.31 86 LEU A O 1
ATOM 662 N N . ASN A 1 87 ? -17.062 -11.523 12.492 1 59.97 87 ASN A N 1
ATOM 663 C CA . ASN A 1 87 ? -18.266 -11.68 13.305 1 59.97 87 ASN A CA 1
ATOM 664 C C . ASN A 1 87 ? -18.703 -13.141 13.359 1 59.97 87 ASN A C 1
ATOM 666 O O . ASN A 1 87 ? -18.469 -13.906 12.422 1 59.97 87 ASN A O 1
ATOM 670 N N . ASN A 1 88 ? -19.234 -13.523 14.539 1 57.53 88 ASN A N 1
ATOM 671 C CA . ASN A 1 88 ? -19.844 -14.805 14.828 1 57.53 88 ASN A CA 1
ATOM 672 C C . ASN A 1 88 ? -18.812 -15.914 14.961 1 57.53 88 ASN A C 1
ATOM 674 O O . ASN A 1 88 ? -19.062 -17.062 14.602 1 57.53 88 ASN A O 1
ATOM 678 N N . THR A 1 89 ? -17.625 -15.445 15.094 1 59.72 89 THR A N 1
ATOM 679 C CA . THR A 1 89 ? -16.562 -16.391 15.445 1 59.72 89 THR A CA 1
ATOM 680 C C . THR A 1 89 ? -16.094 -16.172 16.875 1 59.72 89 THR A C 1
ATOM 682 O O . THR A 1 89 ? -16.375 -15.125 17.469 1 59.72 89 THR A O 1
ATOM 685 N N . PRO A 1 90 ? -15.625 -17.281 17.547 1 56.09 90 PRO A N 1
ATOM 686 C CA . PRO A 1 90 ? -15.062 -17.094 18.891 1 56.09 90 PRO A CA 1
ATOM 687 C C . PRO A 1 90 ? -14.086 -15.914 18.953 1 56.09 90 PRO A C 1
ATOM 689 O O . PRO A 1 90 ? -13.812 -15.391 20.047 1 56.09 90 PRO A O 1
ATOM 692 N N . LEU A 1 91 ? -13.547 -15.539 17.922 1 57.38 91 LEU A N 1
ATOM 693 C CA . LEU A 1 91 ? -12.617 -14.414 17.891 1 57.38 91 LEU A CA 1
ATOM 694 C C . LEU A 1 91 ? -13.352 -13.117 17.562 1 57.38 91 LEU A C 1
ATOM 696 O O . LEU A 1 91 ? -12.75 -12.188 17.016 1 57.38 91 LEU A O 1
ATOM 700 N N . GLN A 1 92 ? -14.672 -13.117 17.859 1 61.16 92 GLN A N 1
ATOM 701 C CA . GLN A 1 92 ? -15.469 -11.914 17.656 1 61.16 92 GLN A CA 1
ATOM 702 C C . GLN A 1 92 ? -14.789 -10.695 18.281 1 61.16 92 GLN A C 1
ATOM 704 O O . GLN A 1 92 ? -14.367 -10.742 19.438 1 61.16 92 GLN A O 1
ATOM 709 N N . GLY A 1 93 ? -14.523 -9.758 17.453 1 61.78 93 GLY A N 1
ATOM 710 C CA . GLY A 1 93 ? -13.906 -8.516 17.891 1 61.78 93 GLY A CA 1
ATOM 711 C C . GLY A 1 93 ? -12.406 -8.477 17.641 1 61.78 93 GLY A C 1
ATOM 712 O O . GLY A 1 93 ? -11.758 -7.457 17.906 1 61.78 93 GLY A O 1
ATOM 713 N N . ALA A 1 94 ? -11.922 -9.758 17.203 1 69.81 94 ALA A N 1
ATOM 714 C CA . ALA A 1 94 ? -10.477 -9.773 17.016 1 69.81 94 ALA A CA 1
ATOM 715 C C . ALA A 1 94 ? -10.078 -8.969 15.781 1 69.81 94 ALA A C 1
ATOM 717 O O . ALA A 1 94 ? -10.773 -8.992 14.766 1 69.81 94 ALA A O 1
ATOM 718 N N . HIS A 1 95 ? -9.195 -8.039 16.016 1 84.5 95 HIS A N 1
ATOM 719 C CA . HIS A 1 95 ? -8.617 -7.223 14.953 1 84.5 95 HIS A CA 1
ATOM 720 C C . HIS A 1 95 ? -7.414 -7.914 14.32 1 84.5 95 HIS A C 1
ATOM 722 O O . HIS A 1 95 ? -6.488 -8.328 15.023 1 84.5 95 HIS A O 1
ATOM 728 N N . ILE A 1 96 ? -7.555 -8.25 13.047 1 90.5 96 ILE A N 1
ATOM 729 C CA . ILE A 1 96 ? -6.445 -8.844 12.312 1 90.5 96 ILE A CA 1
ATOM 730 C C . ILE A 1 96 ? -5.504 -7.746 11.82 1 90.5 96 ILE A C 1
ATOM 732 O O . ILE A 1 96 ? -5.926 -6.836 11.102 1 90.5 96 ILE A O 1
ATOM 736 N N . ASN A 1 97 ? -4.285 -7.84 12.219 1 94.5 97 ASN A N 1
ATOM 737 C CA . ASN A 1 97 ? -3.273 -6.934 11.688 1 94.5 97 ASN A CA 1
ATOM 738 C C . ASN A 1 97 ? -2.773 -7.387 10.312 1 94.5 97 ASN A C 1
ATOM 740 O O . ASN A 1 97 ? -2.42 -8.555 10.141 1 94.5 97 ASN A O 1
ATOM 744 N N . VAL A 1 98 ? -2.848 -6.551 9.375 1 97.81 98 VAL A N 1
ATOM 745 C CA . VAL A 1 98 ? -2.326 -6.797 8.031 1 97.81 98 VAL A CA 1
ATOM 746 C C . VAL A 1 98 ? -1.179 -5.836 7.738 1 97.81 98 VAL A C 1
ATOM 748 O O . VAL A 1 98 ? -1.329 -4.617 7.875 1 97.81 98 VAL A O 1
ATOM 751 N N . VAL A 1 99 ? -0.019 -6.438 7.328 1 98.44 99 VAL A N 1
ATOM 752 C CA . VAL A 1 99 ? 1.161 -5.598 7.141 1 98.44 99 VAL A CA 1
ATOM 753 C C . VAL A 1 99 ? 1.763 -5.852 5.762 1 98.44 99 VAL A C 1
ATOM 755 O O . VAL A 1 99 ? 1.816 -6.992 5.301 1 98.44 99 VAL A O 1
ATOM 758 N N . SER A 1 100 ? 2.105 -4.754 5.09 1 98.56 100 SER A N 1
ATOM 759 C CA . SER A 1 100 ? 2.914 -4.758 3.875 1 98.56 100 SER A CA 1
ATOM 760 C C . SER A 1 100 ? 4.207 -3.975 4.066 1 98.56 100 SER A C 1
ATOM 762 O O . SER A 1 100 ? 4.305 -3.141 4.969 1 98.56 100 SER A O 1
ATOM 764 N N . GLY A 1 101 ? 5.172 -4.254 3.26 1 97.88 101 GLY A N 1
ATOM 765 C CA . GLY A 1 101 ? 6.449 -3.562 3.357 1 97.88 101 GLY A CA 1
ATOM 766 C C . GLY A 1 101 ? 7.438 -3.982 2.289 1 97.88 101 GLY A C 1
ATOM 767 O O . GLY A 1 101 ? 7.078 -4.68 1.34 1 97.88 101 GLY A O 1
ATOM 768 N N . ASN A 1 102 ? 8.641 -3.418 2.432 1 97.94 102 ASN A N 1
ATOM 769 C CA . ASN A 1 102 ? 9.695 -3.727 1.468 1 97.94 102 ASN A CA 1
ATOM 770 C C . ASN A 1 102 ? 10.469 -4.98 1.865 1 97.94 102 ASN A C 1
ATOM 772 O O . ASN A 1 102 ? 11.703 -4.961 1.916 1 97.94 102 ASN A O 1
ATOM 776 N N . PHE A 1 103 ? 9.758 -6.125 1.979 1 98 103 PHE A N 1
ATOM 777 C CA . PHE A 1 103 ? 10.336 -7.391 2.414 1 98 103 PHE A CA 1
ATOM 778 C C . PHE A 1 103 ? 11.094 -8.062 1.272 1 98 103 PHE A C 1
ATOM 780 O O . PHE A 1 103 ? 11.875 -8.984 1.497 1 98 103 PHE A O 1
ATOM 787 N N . ILE A 1 104 ? 10.758 -7.645 0.057 1 97.94 104 ILE A N 1
ATOM 788 C CA . ILE A 1 104 ? 11.383 -8.188 -1.144 1 97.94 104 ILE A CA 1
ATOM 789 C C . ILE A 1 104 ? 12.203 -7.102 -1.838 1 97.94 104 ILE A C 1
ATOM 791 O O . ILE A 1 104 ? 11.703 -6 -2.086 1 97.94 104 ILE A O 1
ATOM 795 N N . ILE A 1 105 ? 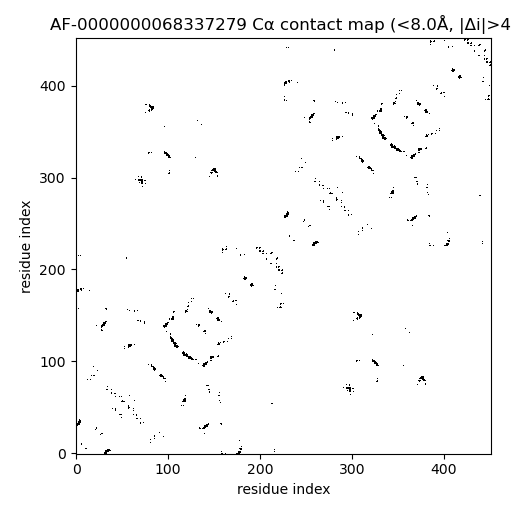13.43 -7.402 -2.098 1 96.94 105 ILE A N 1
ATOM 796 C CA . ILE A 1 105 ? 14.273 -6.562 -2.941 1 96.94 105 ILE A CA 1
ATOM 797 C C . ILE A 1 105 ? 14.352 -7.16 -4.344 1 96.94 105 ILE A C 1
ATOM 799 O O . ILE A 1 105 ? 14.617 -8.352 -4.504 1 96.94 105 ILE A O 1
ATOM 803 N N . ALA A 1 106 ? 14.062 -6.266 -5.285 1 98 106 ALA A N 1
ATOM 804 C CA . ALA A 1 106 ? 13.984 -6.738 -6.664 1 98 106 ALA A CA 1
ATOM 805 C C . ALA A 1 106 ? 15.195 -6.27 -7.473 1 98 106 ALA A C 1
ATOM 807 O O . ALA A 1 106 ? 15.914 -5.359 -7.051 1 98 106 ALA A O 1
ATOM 808 N N . GLN A 1 107 ? 15.406 -6.949 -8.531 1 98.06 107 GLN A N 1
ATOM 809 C CA . GLN A 1 107 ? 16.344 -6.578 -9.578 1 98.06 107 GLN A CA 1
ATOM 810 C C . GLN A 1 107 ? 15.711 -6.711 -10.961 1 98.06 107 GLN A C 1
ATOM 812 O O . GLN A 1 107 ? 14.734 -7.449 -11.133 1 98.06 107 GLN A O 1
ATOM 817 N N . PRO A 1 108 ? 16.234 -5.945 -11.992 1 98.12 108 PRO A N 1
ATOM 818 C CA . PRO A 1 108 ? 15.641 -6.027 -13.336 1 98.12 108 PRO A CA 1
ATOM 819 C C . PRO A 1 108 ? 15.812 -7.402 -13.969 1 98.12 108 PRO A C 1
ATOM 821 O O . PRO A 1 108 ? 16.812 -8.078 -13.727 1 98.12 108 PRO A O 1
ATOM 824 N N . LEU A 1 109 ? 14.844 -7.785 -14.805 1 97.88 109 LEU A N 1
ATOM 825 C CA . LEU A 1 109 ? 15.016 -8.977 -15.633 1 97.88 109 LEU A CA 1
ATOM 826 C C . LEU A 1 109 ? 16.062 -8.727 -16.719 1 97.88 109 LEU A C 1
ATOM 828 O O . LEU A 1 109 ? 16.812 -9.633 -17.078 1 97.88 109 LEU A O 1
ATOM 832 N N . GLY A 1 110 ? 16 -7.496 -17.188 1 97.56 110 GLY A N 1
ATOM 833 C CA . GLY A 1 110 ? 16.953 -7.152 -18.234 1 97.56 110 GLY A CA 1
ATOM 834 C C . GLY A 1 110 ? 16.438 -7.477 -19.625 1 97.56 110 GLY A C 1
ATOM 835 O O . GLY A 1 110 ? 15.266 -7.262 -19.938 1 97.56 110 GLY A O 1
ATOM 836 N N . VAL A 1 111 ? 17.438 -7.77 -20.516 1 98 111 VAL A N 1
ATOM 837 C CA . VAL A 1 111 ? 17.141 -8.008 -21.922 1 98 111 VAL A CA 1
ATOM 838 C C . VAL A 1 111 ? 17.172 -9.508 -22.203 1 98 111 VAL A C 1
ATOM 840 O O . VAL A 1 111 ? 18.062 -10.219 -21.734 1 98 111 VAL A O 1
ATOM 843 N N . ASP A 1 112 ? 16.203 -10.008 -22.922 1 97.19 112 ASP A N 1
ATOM 844 C CA . ASP A 1 112 ? 16.109 -11.398 -23.375 1 97.19 112 ASP A CA 1
ATOM 845 C C . ASP A 1 112 ? 15.75 -11.477 -24.859 1 97.19 112 ASP A C 1
ATOM 847 O O . ASP A 1 112 ? 14.672 -11.039 -25.266 1 97.19 112 ASP A O 1
ATOM 851 N N . ASP A 1 113 ? 16.641 -12.07 -25.656 1 97.06 113 ASP A N 1
ATOM 852 C CA . ASP A 1 113 ? 16.422 -12.227 -27.094 1 97.06 113 ASP A CA 1
ATOM 853 C C . ASP A 1 113 ? 16.094 -10.883 -27.75 1 97.06 113 ASP A C 1
ATOM 855 O O . ASP A 1 113 ? 15.117 -10.781 -28.5 1 97.06 113 ASP A O 1
ATOM 859 N N . GLY A 1 114 ? 16.766 -9.844 -27.297 1 97.44 114 GLY A N 1
ATOM 860 C CA . GLY A 1 114 ? 16.656 -8.531 -27.922 1 97.44 114 GLY A CA 1
ATOM 861 C C . GLY A 1 114 ? 15.5 -7.715 -27.359 1 97.44 114 GLY A C 1
ATOM 862 O O . GLY A 1 114 ? 15.328 -6.551 -27.734 1 97.44 114 GLY A O 1
ATOM 863 N N . VAL A 1 115 ? 14.734 -8.328 -26.484 1 98.19 115 VAL A N 1
ATOM 864 C CA . VAL A 1 115 ? 13.602 -7.613 -25.906 1 98.19 115 VAL A CA 1
ATOM 865 C C . VAL A 1 115 ? 13.953 -7.117 -24.5 1 98.19 115 VAL A C 1
ATOM 867 O O . VAL A 1 115 ? 14.336 -7.91 -23.641 1 98.19 115 VAL A O 1
ATOM 870 N N . ASP A 1 116 ? 13.898 -5.789 -24.297 1 98.56 116 ASP A N 1
ATOM 871 C CA . ASP A 1 116 ? 14.109 -5.18 -23 1 98.56 116 ASP A CA 1
ATOM 872 C C . ASP A 1 116 ? 12.836 -5.227 -22.156 1 98.56 116 ASP A C 1
ATOM 874 O O . ASP A 1 116 ? 11.828 -4.605 -22.516 1 98.56 116 ASP A O 1
ATOM 878 N N . TYR A 1 117 ? 12.898 -5.883 -21.047 1 98.69 117 TYR A N 1
ATOM 879 C CA . TYR A 1 117 ? 11.727 -6.016 -20.188 1 98.69 117 TYR A CA 1
ATOM 880 C C . TYR A 1 117 ? 11.477 -4.738 -19.406 1 98.69 117 TYR A C 1
ATOM 882 O O . TYR A 1 117 ? 10.461 -4.609 -18.719 1 98.69 117 TYR A O 1
ATOM 890 N N . CYS A 1 118 ? 12.43 -3.777 -19.453 1 98.5 118 CYS A N 1
ATOM 891 C CA . CYS A 1 118 ? 12.328 -2.479 -18.797 1 98.5 118 CYS A CA 1
ATOM 892 C C . CYS A 1 118 ? 12.188 -2.641 -17.281 1 98.5 118 CYS A C 1
ATOM 894 O O . CYS A 1 118 ? 13.086 -3.17 -16.625 1 98.5 118 CYS A O 1
ATOM 896 N N . HIS A 1 119 ? 11.023 -2.389 -16.703 1 98.75 119 HIS A N 1
ATOM 897 C CA . HIS A 1 119 ? 10.812 -2.4 -15.25 1 98.75 119 HIS A CA 1
ATOM 898 C C . HIS A 1 119 ? 10.203 -3.721 -14.797 1 98.75 119 HIS A C 1
ATOM 900 O O . HIS A 1 119 ? 9.641 -3.801 -13.703 1 98.75 119 HIS A O 1
ATOM 906 N N . SER A 1 120 ? 10.188 -4.723 -15.617 1 98.75 120 SER A N 1
ATOM 907 C CA . SER A 1 120 ? 9.914 -6.066 -15.125 1 98.75 120 SER A CA 1
ATOM 908 C C . SER A 1 120 ? 11.109 -6.625 -14.352 1 98.75 120 SER A C 1
ATOM 910 O O . SER A 1 120 ? 12.258 -6.43 -14.758 1 98.75 120 SER A O 1
ATOM 912 N N . GLY A 1 121 ? 10.797 -7.211 -13.234 1 98.44 121 GLY A N 1
ATOM 913 C CA . GLY A 1 121 ? 11.891 -7.617 -12.367 1 98.44 121 GLY A CA 1
ATOM 914 C C . GLY A 1 121 ? 11.75 -9.039 -11.859 1 98.44 121 GLY A C 1
ATOM 915 O O . GLY A 1 121 ? 10.805 -9.742 -12.219 1 98.44 121 GLY A O 1
ATOM 916 N N . ARG A 1 122 ? 12.734 -9.414 -11.117 1 97.44 122 ARG A N 1
ATOM 917 C CA . ARG A 1 122 ? 12.766 -10.664 -10.367 1 97.44 122 ARG A CA 1
ATOM 918 C C . ARG A 1 122 ? 13.281 -10.438 -8.945 1 97.44 122 ARG A C 1
ATOM 920 O O . ARG A 1 122 ? 13.812 -9.375 -8.641 1 97.44 122 ARG A O 1
ATOM 927 N N . ILE A 1 123 ? 13.094 -11.461 -8.133 1 97.81 123 ILE A N 1
ATOM 928 C CA . ILE A 1 123 ? 13.516 -11.336 -6.742 1 97.81 123 ILE A CA 1
ATOM 929 C C . ILE A 1 123 ? 15.039 -11.43 -6.656 1 97.81 123 ILE A C 1
ATOM 931 O O . ILE A 1 123 ? 15.648 -12.344 -7.215 1 97.81 123 ILE A O 1
ATOM 935 N N . ARG A 1 124 ? 15.617 -10.453 -6.008 1 96.88 124 ARG A N 1
ATOM 936 C CA . ARG A 1 124 ? 17.031 -10.508 -5.656 1 96.88 124 ARG A CA 1
ATOM 937 C C . ARG A 1 124 ? 17.234 -11.062 -4.254 1 96.88 124 ARG A C 1
ATOM 939 O O . ARG A 1 124 ? 18.141 -11.859 -4.023 1 96.88 124 ARG A O 1
ATOM 946 N N . ARG A 1 125 ? 16.406 -10.602 -3.348 1 95.94 125 ARG A N 1
ATOM 947 C CA . ARG A 1 125 ? 16.547 -11.008 -1.953 1 95.94 125 ARG A CA 1
ATOM 948 C C . ARG A 1 125 ? 15.203 -10.922 -1.226 1 95.94 125 ARG A C 1
ATOM 950 O O . ARG A 1 125 ? 14.359 -10.086 -1.566 1 95.94 125 ARG A O 1
ATOM 957 N N . ILE A 1 126 ? 15.031 -11.836 -0.247 1 97.5 126 ILE A N 1
ATOM 958 C CA . ILE A 1 126 ? 13.891 -11.812 0.661 1 97.5 126 ILE A CA 1
ATOM 959 C C . ILE A 1 126 ? 14.375 -11.625 2.096 1 97.5 126 ILE A C 1
ATOM 961 O O . ILE A 1 126 ? 15.297 -12.312 2.539 1 97.5 126 ILE A O 1
ATOM 965 N N . ASP A 1 127 ? 13.859 -10.648 2.775 1 96.62 127 ASP A N 1
ATOM 966 C CA . ASP A 1 127 ? 14.164 -10.445 4.188 1 96.62 127 ASP A CA 1
ATOM 967 C C . ASP A 1 127 ? 13.328 -11.367 5.074 1 96.62 127 ASP A C 1
ATOM 969 O O . ASP A 1 127 ? 12.336 -10.93 5.66 1 96.62 127 ASP A O 1
ATOM 973 N N . GLU A 1 128 ? 13.805 -12.555 5.227 1 96.56 128 GLU A N 1
ATOM 974 C CA . GLU A 1 128 ? 13.078 -13.578 5.969 1 96.56 128 GLU A CA 1
ATOM 975 C C . GLU A 1 128 ? 12.844 -13.156 7.414 1 96.56 128 GLU A C 1
ATOM 977 O O . GLU A 1 128 ? 11.766 -13.391 7.973 1 96.56 128 GLU A O 1
ATOM 982 N N . ASP A 1 129 ? 13.875 -12.586 7.996 1 96.12 129 ASP A N 1
ATOM 983 C CA . ASP A 1 129 ? 13.781 -12.188 9.398 1 96.12 129 ASP A CA 1
ATOM 984 C C . ASP A 1 129 ? 12.664 -11.164 9.602 1 96.12 129 ASP A C 1
ATOM 986 O O . ASP A 1 129 ? 11.898 -11.266 10.562 1 96.12 129 ASP A O 1
ATOM 990 N N . ALA A 1 130 ? 12.625 -10.234 8.734 1 96 130 ALA A N 1
ATOM 991 C CA . ALA A 1 130 ? 11.594 -9.203 8.844 1 96 130 ALA A CA 1
ATOM 992 C C . ALA A 1 130 ? 10.203 -9.805 8.711 1 96 130 ALA A C 1
ATOM 994 O O . ALA A 1 130 ? 9.273 -9.422 9.43 1 96 130 ALA A O 1
ATOM 995 N N . ILE A 1 131 ? 10.023 -10.75 7.785 1 98.06 131 ILE A N 1
ATOM 996 C CA . ILE A 1 131 ? 8.734 -11.406 7.586 1 98.06 131 ILE A CA 1
ATOM 997 C C . ILE A 1 131 ? 8.367 -12.211 8.828 1 98.06 131 ILE A C 1
ATOM 999 O O . ILE A 1 131 ? 7.242 -12.125 9.328 1 98.06 131 ILE A O 1
ATOM 1003 N N . HIS A 1 132 ? 9.312 -12.922 9.383 1 97.12 132 HIS A N 1
ATOM 1004 C CA . HIS A 1 132 ? 9.055 -13.734 10.562 1 97.12 132 HIS A CA 1
ATOM 1005 C C . HIS A 1 132 ? 8.672 -12.859 11.758 1 97.12 132 HIS A C 1
ATOM 1007 O O . HIS A 1 132 ? 7.832 -13.25 12.57 1 97.12 132 HIS A O 1
ATOM 1013 N N . ARG A 1 133 ? 9.305 -11.711 11.875 1 96.25 133 ARG A N 1
ATOM 1014 C CA . ARG A 1 133 ? 8.93 -10.797 12.961 1 96.25 133 ARG A CA 1
ATOM 1015 C C . ARG A 1 133 ? 7.457 -10.414 12.867 1 96.25 133 ARG A C 1
ATOM 1017 O O . ARG A 1 133 ? 6.766 -10.359 13.883 1 96.25 133 ARG A O 1
ATOM 1024 N N . GLN A 1 134 ? 6.973 -10.156 11.617 1 97.62 134 GLN A N 1
ATOM 1025 C CA . GLN A 1 134 ? 5.562 -9.828 11.438 1 97.62 134 GLN A CA 1
ATOM 1026 C C . GLN A 1 134 ? 4.672 -11.008 11.82 1 97.62 134 GLN A C 1
ATOM 1028 O O . GLN A 1 134 ? 3.691 -10.844 12.547 1 97.62 134 GLN A O 1
ATOM 1033 N N . LEU A 1 135 ? 5.055 -12.148 11.336 1 97.12 135 LEU A N 1
ATOM 1034 C CA . LEU A 1 135 ? 4.266 -13.352 11.57 1 97.12 135 LEU A CA 1
ATOM 1035 C C . LEU A 1 135 ? 4.242 -13.703 13.055 1 97.12 135 LEU A C 1
ATOM 1037 O O . LEU A 1 135 ? 3.203 -14.094 13.594 1 97.12 135 LEU A O 1
ATOM 1041 N N . ASP A 1 136 ? 5.379 -13.508 13.734 1 95.44 136 ASP A N 1
ATOM 1042 C CA . ASP A 1 136 ? 5.496 -13.789 15.156 1 95.44 136 ASP A CA 1
ATOM 1043 C C . ASP A 1 136 ? 4.621 -12.844 15.977 1 95.44 136 ASP A C 1
ATOM 1045 O O . ASP A 1 136 ? 4.164 -13.195 17.062 1 95.44 136 ASP A O 1
ATOM 1049 N N . SER A 1 137 ? 4.379 -11.688 15.453 1 94.06 137 SER A N 1
ATOM 1050 C CA . SER A 1 137 ? 3.557 -10.711 16.156 1 94.06 137 SER A CA 1
ATOM 1051 C C . SER A 1 137 ? 2.078 -10.898 15.828 1 94.06 137 SER A C 1
ATOM 1053 O O . SER A 1 137 ? 1.239 -10.094 16.25 1 94.06 137 SER A O 1
ATOM 1055 N N . GLY A 1 138 ? 1.783 -11.922 15.023 1 93.75 138 GLY A N 1
ATOM 1056 C CA . GLY A 1 138 ? 0.399 -12.25 14.727 1 93.75 138 GLY A CA 1
ATOM 1057 C C . GLY A 1 138 ? -0.156 -11.484 13.539 1 93.75 138 GLY A C 1
ATOM 1058 O O . GLY A 1 138 ? -1.372 -11.43 13.344 1 93.75 138 GLY A O 1
ATOM 1059 N N . ALA A 1 139 ? 0.67 -10.914 12.758 1 96.62 139 ALA A N 1
ATOM 1060 C CA . ALA A 1 139 ? 0.196 -10.18 11.586 1 96.62 139 ALA A CA 1
ATOM 1061 C C . ALA A 1 139 ? 0.078 -11.094 10.375 1 96.62 139 ALA A C 1
ATOM 1063 O O . ALA A 1 139 ? 0.775 -12.109 10.281 1 96.62 139 ALA A O 1
ATOM 1064 N N . ILE A 1 140 ? -0.854 -10.773 9.508 1 97.25 140 ILE A N 1
ATOM 1065 C CA . ILE A 1 140 ? -0.831 -11.305 8.148 1 97.25 140 ILE A CA 1
ATOM 1066 C C . ILE A 1 140 ? 0.078 -10.438 7.277 1 97.25 140 ILE A C 1
ATOM 1068 O O . ILE A 1 140 ? -0.043 -9.211 7.27 1 97.25 140 ILE A O 1
ATOM 1072 N N . VAL A 1 141 ? 1.046 -11.07 6.605 1 98.62 141 VAL A N 1
ATOM 1073 C CA . VAL A 1 141 ? 1.923 -10.336 5.699 1 98.62 141 VAL A CA 1
ATOM 1074 C C . VAL A 1 141 ? 1.326 -10.336 4.293 1 98.62 141 VAL A C 1
ATOM 1076 O O . VAL A 1 141 ? 1.032 -11.398 3.734 1 98.62 141 VAL A O 1
ATOM 1079 N N . LEU A 1 142 ? 1.055 -9.172 3.771 1 98.69 142 LEU A N 1
ATOM 1080 C CA . LEU A 1 142 ? 0.465 -8.984 2.449 1 98.69 142 LEU A CA 1
ATOM 1081 C C . LEU A 1 142 ? 1.5 -8.461 1.461 1 98.69 142 LEU A C 1
ATOM 1083 O O . LEU A 1 142 ? 2.148 -7.441 1.718 1 98.69 142 LEU A O 1
ATOM 1087 N N . MET A 1 143 ? 1.652 -9.164 0.311 1 98.06 143 MET A N 1
ATOM 1088 C CA . MET A 1 143 ? 2.645 -8.789 -0.691 1 98.06 143 MET A CA 1
ATOM 1089 C C . MET A 1 143 ? 2.025 -8.75 -2.084 1 98.06 143 MET A C 1
ATOM 1091 O O . MET A 1 143 ? 1.26 -9.641 -2.451 1 98.06 143 MET A O 1
ATOM 1095 N N . GLY A 1 144 ? 2.338 -7.68 -2.77 1 98.19 144 GLY A N 1
ATOM 1096 C CA . GLY A 1 144 ? 1.863 -7.535 -4.137 1 98.19 144 GLY A CA 1
ATOM 1097 C C . GLY A 1 144 ? 2.967 -7.668 -5.168 1 98.19 144 GLY A C 1
ATOM 1098 O O . GLY A 1 144 ? 4.09 -8.055 -4.84 1 98.19 144 GLY A O 1
ATOM 1099 N N . PRO A 1 145 ? 2.66 -7.387 -6.406 1 98.38 145 PRO A N 1
ATOM 1100 C CA . PRO A 1 145 ? 3.574 -7.664 -7.516 1 98.38 145 PRO A CA 1
ATOM 1101 C C . PRO A 1 145 ? 4.633 -6.578 -7.691 1 98.38 145 PRO A C 1
ATOM 1103 O O . PRO A 1 145 ? 5.547 -6.727 -8.508 1 98.38 145 PRO A O 1
ATOM 1106 N N . VAL A 1 146 ? 4.535 -5.469 -6.965 1 98.81 146 VAL A N 1
ATOM 1107 C CA . VAL A 1 146 ? 5.512 -4.395 -7.105 1 98.81 146 VAL A CA 1
ATOM 1108 C C . VAL A 1 146 ? 6.531 -4.473 -5.969 1 98.81 146 VAL A C 1
ATOM 1110 O O . VAL A 1 146 ? 6.164 -4.438 -4.793 1 98.81 146 VAL A O 1
ATOM 1113 N N . ALA A 1 147 ? 7.762 -4.629 -6.336 1 98.5 147 ALA A N 1
ATOM 1114 C CA . ALA A 1 147 ? 8.852 -4.691 -5.367 1 98.5 147 ALA A CA 1
ATOM 1115 C C . ALA A 1 147 ? 9.883 -3.602 -5.629 1 98.5 147 ALA A C 1
ATOM 1117 O O . ALA A 1 147 ? 9.883 -2.977 -6.691 1 98.5 147 ALA A O 1
ATOM 1118 N N . VAL A 1 148 ? 10.727 -3.404 -4.676 1 97.69 148 VAL A N 1
ATOM 1119 C CA . VAL A 1 148 ? 11.625 -2.26 -4.711 1 97.69 148 VAL A CA 1
ATOM 1120 C C . VAL A 1 148 ? 13.062 -2.742 -4.902 1 97.69 148 VAL A C 1
ATOM 1122 O O . VAL A 1 148 ? 13.383 -3.895 -4.609 1 97.69 148 VAL A O 1
ATOM 1125 N N . SER A 1 149 ? 13.867 -1.856 -5.461 1 96.06 149 SER A N 1
ATOM 1126 C CA . SER A 1 149 ? 15.289 -2.141 -5.578 1 96.06 149 SER A CA 1
ATOM 1127 C C . SER A 1 149 ? 16.109 -1.301 -4.602 1 96.06 149 SER A C 1
ATOM 1129 O O . SER A 1 149 ? 15.586 -0.357 -4 1 96.06 149 SER A O 1
ATOM 1131 N N . VAL A 1 150 ? 17.391 -1.648 -4.535 1 90.94 150 VAL A N 1
ATOM 1132 C CA . VAL A 1 150 ? 18.297 -0.958 -3.621 1 90.94 150 VAL A CA 1
ATOM 1133 C C . VAL A 1 150 ? 18.594 0.441 -4.152 1 90.94 150 VAL A C 1
ATOM 1135 O O . VAL A 1 150 ? 19.125 1.285 -3.43 1 90.94 150 VAL A O 1
ATOM 1138 N N . THR A 1 151 ? 18.25 0.668 -5.445 1 91.31 151 THR A N 1
ATOM 1139 C CA . THR A 1 151 ? 18.5 1.979 -6.035 1 91.31 151 THR A CA 1
ATOM 1140 C C . THR A 1 151 ? 17.25 2.848 -5.969 1 91.31 151 THR A C 1
ATOM 1142 O O . THR A 1 151 ? 17.219 3.955 -6.516 1 91.31 151 THR A O 1
ATOM 1145 N N . GLY A 1 152 ? 16.219 2.355 -5.328 1 92.94 152 GLY A N 1
ATOM 1146 C CA . GLY A 1 152 ? 15.023 3.15 -5.125 1 92.94 152 GLY A CA 1
ATOM 1147 C C . GLY A 1 152 ? 14.031 3.045 -6.273 1 92.94 152 GLY A C 1
ATOM 1148 O O . GLY A 1 152 ? 13.125 3.867 -6.398 1 92.94 152 GLY A O 1
ATOM 1149 N N . GLU A 1 153 ? 14.188 2.043 -7.098 1 95.94 153 GLU A N 1
ATOM 1150 C CA . GLU A 1 153 ? 13.281 1.804 -8.219 1 95.94 153 GLU A CA 1
ATOM 1151 C C . GLU A 1 153 ? 12.227 0.766 -7.859 1 95.94 153 GLU A C 1
ATOM 1153 O O . GLU A 1 153 ? 12.406 -0.013 -6.922 1 95.94 153 GLU A O 1
ATOM 1158 N N . SER A 1 154 ? 11.125 0.857 -8.609 1 98.38 154 SER A N 1
ATOM 1159 C CA . SER A 1 154 ? 10.102 -0.173 -8.516 1 98.38 154 SER A CA 1
ATOM 1160 C C . SER A 1 154 ? 10.164 -1.129 -9.695 1 98.38 154 SER A C 1
ATOM 1162 O O . SER A 1 154 ? 10.453 -0.715 -10.82 1 98.38 154 SER A O 1
ATOM 1164 N N . PHE A 1 155 ? 9.891 -2.316 -9.445 1 98.75 155 PHE A N 1
ATOM 1165 C CA . PHE A 1 155 ? 9.836 -3.324 -10.492 1 98.75 155 PHE A CA 1
ATOM 1166 C C . PHE A 1 155 ? 8.547 -4.141 -10.391 1 98.75 155 PHE A C 1
ATOM 1168 O O . PHE A 1 155 ? 8.062 -4.41 -9.289 1 98.75 155 PHE A O 1
ATOM 1175 N N . ASN A 1 156 ? 8.047 -4.488 -11.555 1 98.75 156 ASN A N 1
ATOM 1176 C CA . ASN A 1 156 ? 6.891 -5.367 -11.688 1 98.75 156 ASN A CA 1
ATOM 1177 C C . ASN A 1 156 ? 7.301 -6.836 -11.734 1 98.75 156 ASN A C 1
ATOM 1179 O O . ASN A 1 156 ? 7.984 -7.266 -12.664 1 98.75 156 ASN A O 1
ATOM 1183 N N . LEU A 1 157 ? 6.945 -7.582 -10.719 1 98 157 LEU A N 1
ATOM 1184 C CA . LEU A 1 157 ? 7.234 -9.008 -10.648 1 98 157 LEU A CA 1
ATOM 1185 C C . LEU A 1 157 ? 5.965 -9.828 -10.852 1 98 157 LEU A C 1
ATOM 1187 O O . LEU A 1 157 ? 4.855 -9.305 -10.75 1 98 157 LEU A O 1
ATOM 1191 N N . THR A 1 158 ? 6.145 -11.133 -11.164 1 94.06 158 THR A N 1
ATOM 1192 C CA . THR A 1 158 ? 4.984 -12.008 -11.219 1 94.06 158 THR A CA 1
ATOM 1193 C C . THR A 1 158 ? 4.637 -12.531 -9.828 1 94.06 158 THR A C 1
ATOM 1195 O O . THR A 1 158 ? 5.531 -12.867 -9.039 1 94.06 158 THR A O 1
ATOM 1198 N N . SER A 1 159 ? 3.316 -12.484 -9.523 1 93.06 159 SER A N 1
ATOM 1199 C CA . SER A 1 159 ? 2.893 -12.969 -8.219 1 93.06 159 SER A CA 1
ATOM 1200 C C . SER A 1 159 ? 3.275 -14.43 -8.016 1 93.06 159 SER A C 1
ATOM 1202 O O . SER A 1 159 ? 3.551 -14.852 -6.887 1 93.06 159 SER A O 1
ATOM 1204 N N . GLU A 1 160 ? 3.373 -15.164 -9.102 1 87.38 160 GLU A N 1
ATOM 1205 C CA . GLU A 1 160 ? 3.779 -16.562 -9.031 1 87.38 160 GLU A CA 1
ATOM 1206 C C . GLU A 1 160 ? 5.215 -16.703 -8.531 1 87.38 160 GLU A C 1
ATOM 1208 O O . GLU A 1 160 ? 5.5 -17.531 -7.66 1 87.38 160 GLU A O 1
ATOM 1213 N N . GLU A 1 161 ? 6.086 -15.891 -9.102 1 88.94 161 GLU A N 1
ATOM 1214 C CA . GLU A 1 161 ? 7.477 -15.898 -8.656 1 88.94 161 GLU A CA 1
ATOM 1215 C C . GLU A 1 161 ? 7.586 -15.523 -7.18 1 88.94 161 GLU A C 1
ATOM 1217 O O . GLU A 1 161 ? 8.328 -16.156 -6.426 1 88.94 161 GLU A O 1
ATOM 1222 N N . ILE A 1 162 ? 6.875 -14.531 -6.762 1 95.25 162 ILE A N 1
ATOM 1223 C CA . ILE A 1 162 ? 6.902 -14.055 -5.379 1 95.25 162 ILE A CA 1
ATOM 1224 C C . ILE A 1 162 ? 6.406 -15.156 -4.445 1 95.25 162 ILE A C 1
ATOM 1226 O O . ILE A 1 162 ? 7.074 -15.5 -3.467 1 95.25 162 ILE A O 1
ATOM 1230 N N . ALA A 1 163 ? 5.258 -15.766 -4.82 1 90.94 163 ALA A N 1
ATOM 1231 C CA . ALA A 1 163 ? 4.668 -16.797 -3.977 1 90.94 163 ALA A CA 1
ATOM 1232 C C . ALA A 1 163 ? 5.605 -18 -3.844 1 90.94 163 ALA A C 1
ATOM 1234 O O . ALA A 1 163 ? 5.816 -18.5 -2.742 1 90.94 163 ALA A O 1
ATOM 1235 N N . THR A 1 164 ? 6.172 -18.391 -4.941 1 88.25 164 THR A N 1
ATOM 1236 C CA . THR A 1 164 ? 7.035 -19.578 -4.961 1 88.25 164 THR A CA 1
ATOM 1237 C C . THR A 1 164 ? 8.305 -19.328 -4.148 1 88.25 164 THR A C 1
ATOM 1239 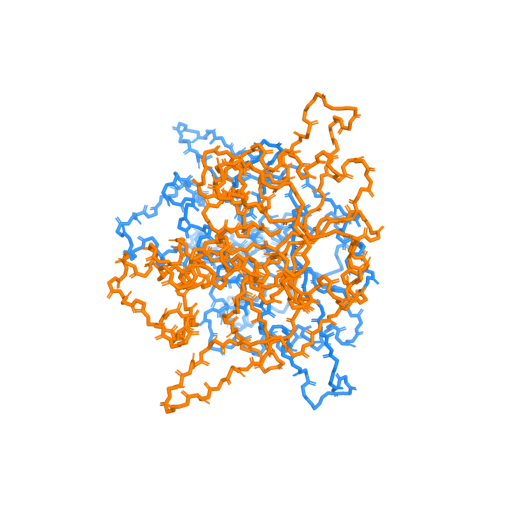O O . THR A 1 164 ? 8.664 -20.141 -3.295 1 88.25 164 THR A O 1
ATOM 1242 N N . GLN A 1 165 ? 8.992 -18.203 -4.398 1 93.06 165 GLN A N 1
ATOM 1243 C CA . GLN A 1 165 ? 10.242 -17.922 -3.711 1 93.06 165 GLN A CA 1
ATOM 1244 C C . GLN A 1 165 ? 10.016 -17.703 -2.219 1 93.06 165 GLN A C 1
ATOM 1246 O O . GLN A 1 165 ? 10.844 -18.094 -1.394 1 93.06 165 GLN A O 1
ATOM 1251 N N . LEU A 1 166 ? 8.898 -17.078 -1.872 1 94.31 166 LEU A N 1
ATOM 1252 C CA . LEU A 1 166 ? 8.562 -16.906 -0.462 1 94.31 166 LEU A CA 1
ATOM 1253 C C . LEU A 1 166 ? 8.328 -18.266 0.21 1 94.31 166 LEU A C 1
ATOM 1255 O O . LEU A 1 166 ? 8.805 -18.5 1.323 1 94.31 166 LEU A O 1
ATOM 1259 N N . ALA A 1 167 ? 7.531 -19.125 -0.495 1 88.88 167 ALA A N 1
ATOM 1260 C CA . ALA A 1 167 ? 7.242 -20.438 0.062 1 88.88 167 ALA A CA 1
ATOM 1261 C C . ALA A 1 167 ? 8.523 -21.219 0.339 1 88.88 167 ALA A C 1
ATOM 1263 O O . ALA A 1 167 ? 8.672 -21.844 1.394 1 88.88 167 ALA A O 1
ATOM 1264 N N . ILE A 1 168 ? 9.461 -21.141 -0.581 1 89.75 168 ILE A N 1
ATOM 1265 C CA . ILE A 1 168 ? 10.734 -21.828 -0.45 1 89.75 168 ILE A CA 1
ATOM 1266 C C . ILE A 1 168 ? 11.539 -21.219 0.69 1 89.75 168 ILE A C 1
ATOM 1268 O O . ILE A 1 168 ? 11.992 -21.938 1.595 1 89.75 168 ILE A O 1
ATOM 1272 N N . LYS A 1 169 ? 11.703 -19.906 0.671 1 93.69 169 LYS A N 1
ATOM 1273 C CA . LYS A 1 169 ? 12.578 -19.203 1.603 1 93.69 169 LYS A CA 1
ATOM 1274 C C . LYS A 1 169 ? 12.055 -19.297 3.033 1 93.69 169 LYS A C 1
ATOM 1276 O O . LYS A 1 169 ? 12.836 -19.391 3.98 1 93.69 169 LYS A O 1
ATOM 1281 N N . LEU A 1 170 ? 10.742 -19.281 3.197 1 94.5 170 LEU A N 1
ATOM 1282 C CA . LEU A 1 170 ? 10.141 -19.312 4.527 1 94.5 170 LEU A CA 1
ATOM 1283 C C . LEU A 1 170 ? 9.867 -20.734 4.977 1 94.5 170 LEU A C 1
ATOM 1285 O O . LEU A 1 170 ? 9.422 -20.969 6.102 1 94.5 170 LEU A O 1
ATOM 1289 N N . LYS A 1 171 ? 10.156 -21.703 4.102 1 91.19 171 LYS A N 1
ATOM 1290 C CA . LYS A 1 171 ? 9.844 -23.109 4.371 1 91.19 171 LYS A CA 1
ATOM 1291 C C . LYS A 1 171 ? 8.375 -23.266 4.758 1 91.19 171 LYS A C 1
ATOM 1293 O O . LYS A 1 171 ? 8.07 -23.875 5.789 1 91.19 171 LYS A O 1
ATOM 1298 N N . ALA A 1 172 ? 7.559 -22.734 3.904 1 87.81 172 ALA A N 1
ATOM 1299 C CA . ALA A 1 172 ? 6.121 -22.781 4.148 1 87.81 172 ALA A CA 1
ATOM 1300 C C . ALA A 1 172 ? 5.625 -24.219 4.18 1 87.81 172 ALA A C 1
ATOM 1302 O O . ALA A 1 172 ? 6.055 -25.062 3.375 1 87.81 172 ALA A O 1
ATOM 1303 N N . GLU A 1 173 ? 4.77 -24.547 5.086 1 80.25 173 GLU A N 1
ATOM 1304 C CA . GLU A 1 173 ? 4.172 -25.875 5.168 1 80.25 173 GLU A CA 1
ATOM 1305 C C . GLU A 1 173 ? 3.205 -26.125 4.012 1 80.25 173 GLU A C 1
ATOM 1307 O O . GLU A 1 173 ? 3.098 -27.25 3.512 1 80.25 173 GLU A O 1
ATOM 1312 N N . LYS A 1 174 ? 2.498 -25.062 3.605 1 78.38 174 LYS A N 1
ATOM 1313 C CA . LYS A 1 174 ? 1.512 -25.156 2.531 1 78.38 174 LYS A CA 1
ATOM 1314 C C . LYS A 1 174 ? 1.535 -23.906 1.651 1 78.38 174 LYS A C 1
ATOM 1316 O O . LYS A 1 174 ? 1.776 -22.812 2.139 1 78.38 174 LYS A O 1
ATOM 1321 N N . MET A 1 175 ? 1.345 -24.156 0.294 1 79.56 175 MET A N 1
ATOM 1322 C CA . MET A 1 175 ? 1.048 -23.094 -0.673 1 79.56 175 MET A CA 1
ATOM 1323 C C . MET A 1 175 ? -0.332 -23.297 -1.29 1 79.56 175 MET A C 1
ATOM 1325 O O . MET A 1 175 ? -0.625 -24.359 -1.832 1 79.56 175 MET A O 1
ATOM 1329 N N . ILE A 1 176 ? -1.203 -22.25 -1.014 1 77 176 ILE A N 1
ATOM 1330 C CA . ILE A 1 176 ? -2.578 -22.359 -1.489 1 77 176 ILE A CA 1
ATOM 1331 C C . ILE A 1 176 ? -2.84 -21.297 -2.555 1 77 176 ILE A C 1
ATOM 1333 O O . ILE A 1 176 ? -2.471 -20.141 -2.385 1 77 176 ILE A O 1
ATOM 1337 N N . GLY A 1 177 ? -3.277 -21.703 -3.721 1 78.56 177 GLY A N 1
ATOM 1338 C CA . GLY A 1 177 ? -3.719 -20.797 -4.766 1 78.56 177 GLY A CA 1
ATOM 1339 C C . GLY A 1 177 ? -5.23 -20.703 -4.883 1 78.56 177 GLY A C 1
ATOM 1340 O O . GLY A 1 177 ? -5.922 -21.719 -4.801 1 78.56 177 GLY A O 1
ATOM 1341 N N . PHE A 1 178 ? -5.699 -19.484 -4.828 1 70.81 178 PHE A N 1
ATOM 1342 C CA . PHE A 1 178 ? -7.133 -19.266 -5.012 1 70.81 178 PHE A CA 1
ATOM 1343 C C . PHE A 1 178 ? -7.441 -18.891 -6.457 1 70.81 178 PHE A C 1
ATOM 1345 O O . PHE A 1 178 ? -6.719 -18.109 -7.07 1 70.81 178 PHE A O 1
ATOM 1352 N N . CYS A 1 179 ? -8.125 -19.781 -7.145 1 59.66 179 CYS A N 1
ATOM 1353 C CA . CYS A 1 179 ? -8.508 -19.484 -8.523 1 59.66 179 CYS A CA 1
ATOM 1354 C C . CYS A 1 179 ? -10.016 -19.344 -8.656 1 59.66 179 CYS A C 1
ATOM 1356 O O . CYS A 1 179 ? -10.758 -19.656 -7.723 1 59.66 179 CYS A O 1
ATOM 1358 N N . SER A 1 180 ? -10.375 -18.484 -9.617 1 54.09 180 SER A N 1
ATOM 1359 C CA . SER A 1 180 ? -11.789 -18.25 -9.898 1 54.09 180 SER A CA 1
ATOM 1360 C C . SER A 1 180 ? -12.547 -19.562 -10.062 1 54.09 180 SER A C 1
ATOM 1362 O O . SER A 1 180 ? -13.75 -19.625 -9.805 1 54.09 180 SER A O 1
ATOM 1364 N N . SER A 1 181 ? -11.758 -20.453 -10.523 1 55.94 181 SER A N 1
ATOM 1365 C CA . SER A 1 181 ? -12.461 -21.719 -10.727 1 55.94 181 SER A CA 1
ATOM 1366 C C . SER A 1 181 ? -12.367 -22.609 -9.5 1 55.94 181 SER A C 1
ATOM 1368 O O . SER A 1 181 ? -11.594 -22.328 -8.578 1 55.94 181 SER A O 1
ATOM 1370 N N . GLN A 1 182 ? -13.438 -23.469 -9.141 1 55.19 182 GLN A N 1
ATOM 1371 C CA . GLN A 1 182 ? -13.555 -24.328 -7.965 1 55.19 182 GLN A CA 1
ATOM 1372 C C . GLN A 1 182 ? -12.227 -25 -7.641 1 55.19 182 GLN A C 1
ATOM 1374 O O . GLN A 1 182 ? -12.016 -25.438 -6.508 1 55.19 182 GLN A O 1
ATOM 1379 N N . GLY A 1 183 ? -11.258 -24.75 -8.492 1 58.28 183 GLY A N 1
ATOM 1380 C CA . GLY A 1 183 ? -9.992 -25.438 -8.312 1 58.28 183 GLY A CA 1
ATOM 1381 C C . GLY A 1 183 ? -9.398 -25.969 -9.609 1 58.28 183 GLY A C 1
ATOM 1382 O O . GLY A 1 183 ? -9.875 -25.625 -10.695 1 58.28 183 GLY A O 1
ATOM 1383 N N . VAL A 1 184 ? -8.203 -26.547 -9.461 1 62.56 184 VAL A N 1
ATOM 1384 C CA . VAL A 1 184 ? -7.605 -27.234 -10.609 1 62.56 184 VAL A CA 1
ATOM 1385 C C . VAL A 1 184 ? -8.414 -28.484 -10.938 1 62.56 184 VAL A C 1
ATOM 1387 O O . VAL A 1 184 ? -8.727 -29.281 -10.055 1 62.56 184 VAL A O 1
ATOM 1390 N N . THR A 1 185 ? -9.07 -28.406 -12.094 1 61.81 185 THR A N 1
ATOM 1391 C CA . THR A 1 185 ? -9.875 -29.562 -12.484 1 61.81 185 THR A CA 1
ATOM 1392 C C . THR A 1 185 ? -9.031 -30.578 -13.25 1 61.81 185 THR A C 1
ATOM 1394 O O . THR A 1 185 ? -8.109 -30.203 -13.969 1 61.81 185 THR A O 1
ATOM 1397 N N . ASN A 1 186 ? -9.32 -31.781 -12.875 1 61.06 186 ASN A N 1
ATOM 1398 C CA . ASN A 1 186 ? -8.695 -32.844 -13.672 1 61.06 186 ASN A CA 1
ATOM 1399 C C . ASN A 1 186 ? -9.414 -33.031 -15.008 1 61.06 186 ASN A C 1
ATOM 1401 O O . ASN A 1 186 ? -10.289 -32.25 -15.367 1 61.06 186 ASN A O 1
ATOM 1405 N N . ASP A 1 187 ? -8.805 -33.906 -15.82 1 62.78 187 ASP A N 1
ATOM 1406 C CA . ASP A 1 187 ? -9.32 -34.156 -17.156 1 62.78 187 ASP A CA 1
ATOM 1407 C C . ASP A 1 187 ? -10.797 -34.531 -17.125 1 62.78 187 ASP A C 1
ATOM 1409 O O . ASP A 1 187 ? -11.516 -34.344 -18.109 1 62.78 187 ASP A O 1
ATOM 1413 N N . ASP A 1 188 ? -11.195 -34.906 -15.945 1 65.12 188 ASP A N 1
ATOM 1414 C CA . ASP A 1 188 ? -12.578 -35.344 -15.805 1 65.12 188 ASP A CA 1
ATOM 1415 C C . ASP A 1 188 ? -13.461 -34.188 -15.305 1 65.12 188 ASP A C 1
ATOM 1417 O O . ASP A 1 188 ? -14.672 -34.375 -15.133 1 65.12 188 ASP A O 1
ATOM 1421 N N . GLY A 1 189 ? -12.875 -33.125 -15.07 1 64.06 189 GLY A N 1
ATOM 1422 C CA . GLY A 1 189 ? -13.617 -31.953 -14.641 1 64.06 189 GLY A CA 1
ATOM 1423 C C . GLY A 1 189 ? -13.727 -31.844 -13.133 1 64.06 189 GLY A C 1
ATOM 1424 O O . GLY A 1 189 ? -14.398 -30.938 -12.617 1 64.06 189 GLY A O 1
ATOM 1425 N N . ASP A 1 190 ? -13.133 -32.844 -12.461 1 62.88 190 ASP A N 1
ATOM 1426 C CA . ASP A 1 190 ? -13.195 -32.812 -11.008 1 62.88 190 ASP A CA 1
ATOM 1427 C C . ASP A 1 190 ? -12.117 -31.922 -10.422 1 62.88 190 ASP A C 1
ATOM 1429 O O . ASP A 1 190 ? -11.031 -31.781 -10.992 1 62.88 190 ASP A O 1
ATOM 1433 N N . ILE A 1 191 ? -12.508 -31.359 -9.289 1 65.94 191 ILE A N 1
ATOM 1434 C CA . ILE A 1 191 ? -11.57 -30.484 -8.602 1 65.94 191 ILE A CA 1
ATOM 1435 C C . ILE A 1 191 ? -10.461 -31.297 -7.949 1 65.94 191 ILE A C 1
ATOM 1437 O O . ILE A 1 191 ? -10.742 -32.281 -7.254 1 65.94 191 ILE A O 1
ATOM 1441 N N . VAL A 1 192 ? -9.203 -3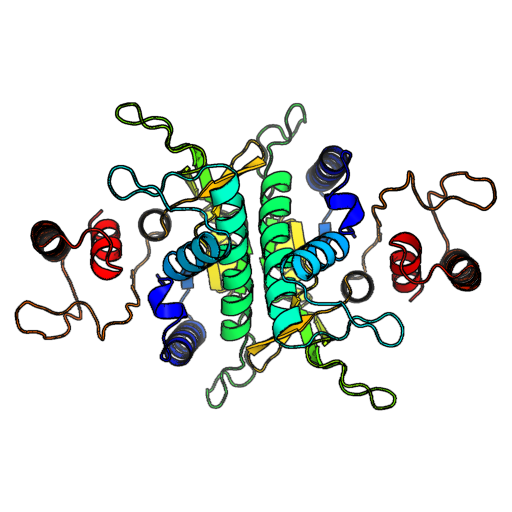1.094 -8.32 1 63.09 192 VAL A N 1
ATOM 1442 C CA . VAL A 1 192 ? -8.055 -31.75 -7.719 1 63.09 192 VAL A CA 1
ATOM 1443 C C . VAL A 1 192 ? -7.621 -30.984 -6.465 1 63.09 192 VAL A C 1
ATOM 1445 O O . VAL A 1 192 ? -7.297 -29.797 -6.531 1 63.09 192 VAL A O 1
ATOM 1448 N N . SER A 1 193 ? -7.797 -31.578 -5.387 1 59.12 193 SER A N 1
ATOM 1449 C CA . SER A 1 193 ? -7.512 -30.938 -4.109 1 59.12 193 SER A CA 1
ATOM 1450 C C . SER A 1 193 ? -6.012 -30.8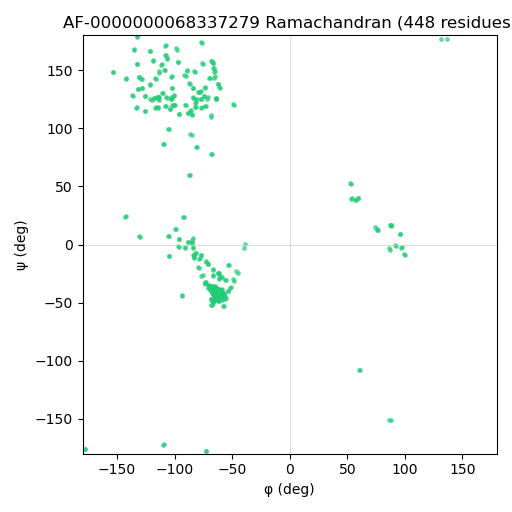28 -3.863 1 59.12 193 SER A C 1
ATOM 1452 O O . SER A 1 193 ? -5.555 -29.938 -3.156 1 59.12 193 SER A O 1
ATOM 1454 N N . GLU A 1 194 ? -5.289 -31.891 -4.398 1 61.47 194 GLU A N 1
ATOM 1455 C CA . GLU A 1 194 ? -3.844 -31.984 -4.203 1 61.47 194 GLU A CA 1
ATOM 1456 C C . GLU A 1 194 ? -3.135 -32.406 -5.488 1 61.47 194 GLU A C 1
ATOM 1458 O O . GLU A 1 194 ? -3.664 -33.188 -6.262 1 61.47 194 GLU A O 1
ATOM 1463 N N . LEU A 1 195 ? -2.119 -31.625 -5.844 1 65.81 195 LEU A N 1
ATOM 1464 C CA . LEU A 1 195 ? -1.322 -32.031 -6.996 1 65.81 195 LEU A CA 1
ATOM 1465 C C . LEU A 1 195 ? 0.14 -32.219 -6.609 1 65.81 195 LEU A C 1
ATOM 1467 O O . LEU A 1 195 ? 0.722 -31.375 -5.922 1 65.81 195 LEU A O 1
ATOM 1471 N N . PHE A 1 196 ? 0.629 -33.375 -6.902 1 64.94 196 PHE A N 1
ATOM 1472 C CA . PHE A 1 196 ? 2.072 -33.562 -6.797 1 64.94 196 PHE A CA 1
ATOM 1473 C C . PHE A 1 196 ? 2.801 -32.719 -7.84 1 64.94 196 PHE A C 1
ATOM 1475 O O . PHE A 1 196 ? 2.225 -32.375 -8.875 1 64.94 196 PHE A O 1
ATOM 1482 N N . PRO A 1 197 ? 4.066 -32.438 -7.508 1 69.94 197 PRO A N 1
ATOM 1483 C CA . PRO A 1 197 ? 4.84 -31.578 -8.406 1 69.94 197 PRO A CA 1
ATOM 1484 C C . PRO A 1 197 ? 4.848 -32.094 -9.844 1 69.94 197 PRO A C 1
ATOM 1486 O O . PRO A 1 197 ? 4.699 -31.312 -10.789 1 69.94 197 PRO A O 1
ATOM 1489 N N . ASN A 1 198 ? 4.957 -33.406 -9.945 1 71.12 198 ASN A N 1
ATOM 1490 C CA . ASN A 1 198 ? 5 -33.969 -11.289 1 71.12 198 ASN A CA 1
ATOM 1491 C C . ASN A 1 198 ? 3.66 -33.844 -12 1 71.12 198 ASN A C 1
ATOM 1493 O O . ASN A 1 198 ? 3.619 -33.594 -13.203 1 71.12 198 ASN A O 1
ATOM 1497 N N . GLU A 1 199 ? 2.65 -34 -11.219 1 71 199 GLU A N 1
ATOM 1498 C CA . GLU A 1 199 ? 1.316 -33.844 -11.781 1 71 199 GLU A CA 1
ATOM 1499 C C . GLU A 1 199 ? 1.047 -32.375 -12.164 1 71 199 GLU A C 1
ATOM 1501 O O . GLU A 1 199 ? 0.427 -32.094 -13.188 1 71 199 GLU A O 1
ATOM 1506 N N . ALA A 1 200 ? 1.508 -31.547 -11.328 1 74.12 200 ALA A N 1
ATOM 1507 C CA . ALA A 1 200 ? 1.354 -30.109 -11.586 1 74.12 200 ALA A CA 1
ATOM 1508 C C . ALA A 1 200 ? 2.084 -29.703 -12.859 1 74.12 200 ALA A C 1
ATOM 1510 O O . ALA A 1 200 ? 1.535 -28.984 -13.695 1 74.12 200 ALA A O 1
ATOM 1511 N N . GLN A 1 201 ? 3.236 -30.219 -12.992 1 78.94 201 GLN A N 1
ATOM 1512 C CA . GLN A 1 201 ? 4.027 -29.906 -14.18 1 78.94 201 GLN A CA 1
ATOM 1513 C C . GLN A 1 201 ? 3.344 -30.422 -15.438 1 78.94 201 GLN A C 1
ATOM 1515 O O . GLN A 1 201 ? 3.281 -29.719 -16.453 1 78.94 201 GLN A O 1
ATOM 1520 N N . ALA A 1 202 ? 2.873 -31.609 -15.367 1 79.56 202 ALA A N 1
ATOM 1521 C CA . ALA A 1 202 ? 2.186 -32.219 -16.5 1 79.56 202 ALA A CA 1
ATOM 1522 C C . ALA A 1 202 ? 0.945 -31.406 -16.891 1 79.56 202 ALA A C 1
ATOM 1524 O O . ALA A 1 202 ? 0.642 -31.25 -18.078 1 79.56 202 ALA A O 1
ATOM 1525 N N . ARG A 1 203 ? 0.312 -30.953 -15.898 1 78 203 ARG A N 1
ATOM 1526 C CA . ARG A 1 203 ? -0.891 -30.172 -16.141 1 78 203 ARG A CA 1
ATOM 1527 C C . ARG A 1 203 ? -0.547 -28.844 -16.812 1 78 203 ARG A C 1
ATOM 1529 O O . ARG A 1 203 ? -1.259 -28.391 -17.719 1 78 203 ARG A O 1
ATOM 1536 N N . VAL A 1 204 ? 0.481 -28.25 -16.359 1 80 204 VAL A N 1
ATOM 1537 C CA . VAL A 1 204 ? 0.943 -27 -16.953 1 80 204 VAL A CA 1
ATOM 1538 C C . VAL A 1 204 ? 1.264 -27.219 -18.438 1 80 204 VAL A C 1
ATOM 1540 O O . VAL A 1 204 ? 0.816 -26.453 -19.281 1 80 204 VAL A O 1
ATOM 1543 N N . GLU A 1 205 ? 1.953 -28.219 -18.688 1 82.69 205 GLU A N 1
ATOM 1544 C CA . GLU A 1 205 ? 2.348 -28.531 -20.062 1 82.69 205 GLU A CA 1
ATOM 1545 C C . GLU A 1 205 ? 1.13 -28.797 -20.938 1 82.69 205 GLU A C 1
ATOM 1547 O O . GLU A 1 205 ? 1.065 -28.344 -22.078 1 82.69 205 GLU A O 1
ATOM 1552 N N . ALA A 1 206 ? 0.23 -29.469 -20.359 1 80.75 206 ALA A N 1
ATOM 1553 C CA . ALA A 1 206 ? -0.989 -29.797 -21.109 1 80.75 206 ALA A CA 1
ATOM 1554 C C . ALA A 1 206 ? -1.78 -28.531 -21.438 1 80.75 206 ALA A C 1
ATOM 1556 O O . ALA A 1 206 ? -2.303 -28.406 -22.547 1 80.75 206 ALA A O 1
ATOM 1557 N N . GLN A 1 207 ? -1.838 -27.688 -20.469 1 79.44 207 GLN A N 1
ATOM 1558 C CA . GLN A 1 207 ? -2.576 -26.438 -20.688 1 79.44 207 GLN A CA 1
ATOM 1559 C C . GLN A 1 207 ? -1.843 -25.531 -21.672 1 79.44 207 GLN A C 1
ATOM 1561 O O . GLN A 1 207 ? -2.471 -24.875 -22.5 1 79.44 207 GLN A O 1
ATOM 1566 N N . GLU A 1 208 ? -0.581 -25.516 -21.547 1 79.56 208 GLU A N 1
ATOM 1567 C CA . GLU A 1 208 ? 0.22 -24.703 -22.453 1 79.56 208 GLU A CA 1
ATOM 1568 C C . GLU A 1 208 ? 0.124 -25.219 -23.891 1 79.56 208 GLU A C 1
ATOM 1570 O O . GLU A 1 208 ? 0.12 -24.438 -24.844 1 79.56 208 GLU A O 1
ATOM 1575 N N . GLU A 1 209 ? 0.094 -26.469 -24.016 1 80.31 209 GLU A N 1
ATOM 1576 C CA . GLU A 1 209 ? -0.074 -27.078 -25.328 1 80.31 209 GLU A CA 1
ATOM 1577 C C . GLU A 1 209 ? -1.406 -26.688 -25.953 1 80.31 209 GLU A C 1
ATOM 1579 O O . GLU A 1 209 ? -1.519 -26.578 -27.172 1 80.31 209 GLU A O 1
ATOM 1584 N N . LYS A 1 210 ? -2.348 -26.438 -25.109 1 84.12 210 LYS A N 1
ATOM 1585 C CA . LYS A 1 210 ? -3.664 -26 -25.562 1 84.12 210 LYS A CA 1
ATOM 1586 C C . LYS A 1 210 ? -3.699 -24.5 -25.797 1 84.12 210 LYS A C 1
ATOM 1588 O O . LYS A 1 210 ? -4.754 -23.938 -26.094 1 84.12 210 LYS A O 1
ATOM 1593 N N . GLY A 1 211 ? -2.523 -23.875 -25.469 1 78.31 211 GLY A N 1
ATOM 1594 C CA . GLY A 1 211 ? -2.414 -22.453 -25.719 1 78.31 211 GLY A CA 1
ATOM 1595 C C . GLY A 1 211 ? -2.699 -21.609 -24.5 1 78.31 211 GLY A C 1
ATOM 1596 O O . GLY A 1 211 ? -2.732 -20.375 -24.578 1 78.31 211 GLY A O 1
ATOM 1597 N N . ASP A 1 212 ? -3.029 -22.281 -23.469 1 75.31 212 ASP A N 1
ATOM 1598 C CA . ASP A 1 212 ? -3.291 -21.547 -22.234 1 75.31 212 ASP A CA 1
ATOM 1599 C C . ASP A 1 212 ? -2 -21.328 -21.453 1 75.31 212 ASP A C 1
ATOM 1601 O O . ASP A 1 212 ? -1.614 -22.156 -20.609 1 75.31 212 ASP A O 1
ATOM 1605 N N . TYR A 1 213 ? -1.422 -20.125 -21.688 1 72.38 213 TYR A N 1
ATOM 1606 C CA . TYR A 1 213 ? -0.142 -19.844 -21.062 1 72.38 213 TYR A CA 1
ATOM 1607 C C . TYR A 1 213 ? -0.315 -18.875 -19.891 1 72.38 213 TYR A C 1
ATOM 1609 O O . TYR A 1 213 ? 0.568 -18.766 -19.031 1 72.38 213 TYR A O 1
ATOM 1617 N N . ASN A 1 214 ? -1.591 -18.344 -19.875 1 72.44 214 ASN A N 1
ATOM 1618 C CA . ASN A 1 214 ? -1.641 -17.188 -18.984 1 72.44 214 ASN A CA 1
ATOM 1619 C C . ASN A 1 214 ? -2.811 -17.281 -18.016 1 72.44 214 ASN A C 1
ATOM 1621 O O . ASN A 1 214 ? -3.107 -16.312 -17.297 1 72.44 214 ASN A O 1
ATOM 1625 N N . SER A 1 215 ? -3.383 -18.406 -18.094 1 74.06 215 SER A N 1
ATOM 1626 C CA . SER A 1 215 ? -4.457 -18.531 -17.109 1 74.06 215 SER A CA 1
ATOM 1627 C C . SER A 1 215 ? -3.912 -18.547 -15.688 1 74.06 215 SER A C 1
ATOM 1629 O O . SER A 1 215 ? -2.744 -18.875 -15.469 1 74.06 215 SER A O 1
ATOM 1631 N N . GLY A 1 216 ? -4.738 -18.094 -14.773 1 71.94 216 GLY A N 1
ATOM 1632 C CA . GLY A 1 216 ? -4.359 -18.109 -13.375 1 71.94 216 GLY A CA 1
ATOM 1633 C C . GLY A 1 216 ? -3.883 -19.484 -12.906 1 71.94 216 GLY A C 1
ATOM 1634 O O . GLY A 1 216 ? -2.912 -19.578 -12.156 1 71.94 216 GLY A O 1
ATOM 1635 N N . THR A 1 217 ? -4.508 -20.516 -13.406 1 71.44 217 THR A N 1
ATOM 1636 C CA . THR A 1 217 ? -4.16 -21.875 -13.016 1 71.44 217 THR A CA 1
ATOM 1637 C C . THR A 1 217 ? -2.768 -22.25 -13.516 1 71.44 217 THR A C 1
ATOM 1639 O O . THR A 1 217 ? -1.941 -22.75 -12.75 1 71.44 217 THR A O 1
ATOM 1642 N N . VAL A 1 218 ? -2.521 -21.969 -14.734 1 73.5 218 VAL A N 1
ATOM 1643 C CA . VAL A 1 218 ? -1.239 -22.328 -15.336 1 73.5 218 VAL A CA 1
ATOM 1644 C C . VAL A 1 218 ? -0.118 -21.547 -14.656 1 73.5 218 VAL A C 1
ATOM 1646 O O . VAL A 1 218 ? 0.934 -22.094 -14.336 1 73.5 218 VAL A O 1
ATOM 1649 N N . ARG A 1 219 ? -0.398 -20.359 -14.422 1 76.94 219 ARG A N 1
ATOM 1650 C CA . ARG A 1 219 ? 0.612 -19.5 -13.805 1 76.94 219 ARG A CA 1
ATOM 1651 C C . ARG A 1 219 ? 0.899 -19.938 -12.375 1 76.94 219 ARG A C 1
ATOM 1653 O O . ARG A 1 219 ? 2.057 -19.969 -11.953 1 76.94 219 ARG A O 1
ATOM 1660 N N . PHE A 1 220 ? -0.153 -20.266 -11.727 1 76.88 220 PHE A N 1
ATOM 1661 C CA . PHE A 1 220 ? 0.016 -20.75 -10.367 1 76.88 220 PHE A CA 1
ATOM 1662 C C . PHE A 1 220 ? 0.792 -22.062 -10.359 1 76.88 220 PHE A C 1
ATOM 1664 O O . PHE A 1 220 ? 1.738 -22.219 -9.586 1 76.88 220 PHE A O 1
ATOM 1671 N N . LEU A 1 221 ? 0.432 -22.969 -11.25 1 74.62 221 LEU A N 1
ATOM 1672 C CA . LEU A 1 221 ? 1.063 -24.281 -11.289 1 74.62 221 LEU A CA 1
ATOM 1673 C C . LEU A 1 221 ? 2.525 -24.172 -11.703 1 74.62 221 LEU A C 1
ATOM 1675 O O . LEU A 1 221 ? 3.383 -24.891 -11.188 1 74.62 221 LEU A O 1
ATOM 1679 N N . ARG A 1 222 ? 2.748 -23.281 -12.57 1 75.38 222 ARG A N 1
ATOM 1680 C CA . ARG A 1 222 ? 4.121 -23.062 -13.008 1 75.38 222 ARG A CA 1
ATOM 1681 C C . ARG A 1 222 ? 5 -22.609 -11.844 1 75.38 222 ARG A C 1
ATOM 1683 O O . ARG A 1 222 ? 6.156 -23.031 -11.734 1 75.38 222 ARG A O 1
ATOM 1690 N N . GLY A 1 223 ? 4.457 -21.766 -11.07 1 71.06 223 GLY A N 1
ATOM 1691 C CA . GLY A 1 223 ? 5.184 -21.312 -9.891 1 71.06 223 GLY A CA 1
ATOM 1692 C C . GLY A 1 223 ? 5.328 -22.391 -8.828 1 71.06 223 GLY A C 1
ATOM 1693 O O . GLY A 1 223 ? 6.375 -22.484 -8.188 1 71.06 223 GLY A O 1
ATOM 1694 N N . ALA A 1 224 ? 4.324 -23.188 -8.742 1 70.62 224 ALA A N 1
ATOM 1695 C CA . ALA A 1 224 ? 4.27 -24.172 -7.664 1 70.62 224 ALA A CA 1
ATOM 1696 C C . ALA A 1 224 ? 5.199 -25.359 -7.949 1 70.62 224 ALA A C 1
ATOM 1698 O O . ALA A 1 224 ? 5.645 -26.031 -7.023 1 70.62 224 ALA A O 1
ATOM 1699 N N . VAL A 1 225 ? 5.43 -25.594 -9.234 1 68.38 225 VAL A N 1
ATOM 1700 C CA . VAL A 1 225 ? 6.234 -26.75 -9.625 1 68.38 225 VAL A CA 1
ATOM 1701 C C . VAL A 1 225 ? 7.715 -26.453 -9.414 1 68.38 225 VAL A C 1
ATOM 1703 O O . VAL A 1 225 ? 8.531 -27.359 -9.289 1 68.38 225 VAL A O 1
ATOM 1706 N N . LYS A 1 226 ? 8.047 -25.297 -9.188 1 66 226 LYS A N 1
ATOM 1707 C CA . LYS A 1 226 ? 9.453 -24.953 -8.992 1 66 226 LYS A CA 1
ATOM 1708 C C . LYS A 1 226 ? 9.891 -25.219 -7.551 1 66 226 LYS A C 1
ATOM 1710 O O . LYS A 1 226 ? 11.008 -25.672 -7.309 1 66 226 LYS A O 1
ATOM 1715 N N . MET B 1 1 ? 5.332 14.57 8.578 1 87.69 1 MET B N 1
ATOM 1716 C CA . MET B 1 1 ? 4.25 14.609 7.598 1 87.69 1 MET B CA 1
ATOM 1717 C C . MET B 1 1 ? 4.766 15.047 6.234 1 87.69 1 MET B C 1
ATOM 1719 O O . MET B 1 1 ? 5.418 16.094 6.117 1 87.69 1 MET B O 1
ATOM 1723 N N . LEU B 1 2 ? 4.562 14.18 5.262 1 88.5 2 LEU B N 1
ATOM 1724 C CA . LEU B 1 2 ? 4.926 14.438 3.873 1 88.5 2 LEU B CA 1
ATOM 1725 C C . LEU B 1 2 ? 3.688 14.742 3.035 1 88.5 2 LEU B C 1
ATOM 1727 O O . LEU B 1 2 ? 2.994 13.828 2.588 1 88.5 2 LEU B O 1
ATOM 1731 N N . GLY B 1 3 ? 3.432 16.047 2.793 1 88.81 3 GLY B N 1
ATOM 1732 C CA . GLY B 1 3 ? 2.32 16.391 1.916 1 88.81 3 GLY B CA 1
ATOM 1733 C C . GLY B 1 3 ? 2.559 15.984 0.473 1 88.81 3 GLY B C 1
ATOM 1734 O O . GLY B 1 3 ? 3.699 15.758 0.066 1 88.81 3 GLY B O 1
ATOM 1735 N N . GLY B 1 4 ? 1.456 15.836 -0.285 1 91.62 4 GLY B N 1
ATOM 1736 C CA . GLY B 1 4 ? 1.58 15.508 -1.694 1 91.62 4 GLY B CA 1
ATOM 1737 C C . GLY B 1 4 ? 2.451 16.484 -2.465 1 91.62 4 GLY B C 1
ATOM 1738 O O . GLY B 1 4 ? 3.141 16.094 -3.41 1 91.62 4 GLY B O 1
ATOM 1739 N N . GLU B 1 5 ? 2.449 17.734 -2.014 1 88.56 5 GLU B N 1
ATOM 1740 C CA . GLU B 1 5 ? 3.271 18.766 -2.641 1 88.56 5 GLU B CA 1
ATOM 1741 C C . GLU B 1 5 ? 4.758 18.484 -2.445 1 88.56 5 GLU B C 1
ATOM 1743 O O . GLU B 1 5 ? 5.555 18.656 -3.367 1 88.56 5 GLU B O 1
ATOM 1748 N N . ALA B 1 6 ? 5.09 18.062 -1.243 1 86.5 6 ALA B N 1
ATOM 1749 C CA . ALA B 1 6 ? 6.48 17.734 -0.955 1 86.5 6 ALA B CA 1
ATOM 1750 C C . ALA B 1 6 ? 6.934 16.531 -1.776 1 86.5 6 ALA B C 1
ATOM 1752 O O . ALA B 1 6 ? 8.07 16.484 -2.258 1 86.5 6 ALA B O 1
ATOM 1753 N N . ILE B 1 7 ? 6.047 15.578 -1.979 1 91.94 7 ILE B N 1
ATOM 1754 C CA . ILE B 1 7 ? 6.371 14.352 -2.691 1 91.94 7 ILE B CA 1
ATOM 1755 C C . ILE B 1 7 ? 6.598 14.656 -4.172 1 91.94 7 ILE B C 1
ATOM 1757 O O . ILE B 1 7 ? 7.473 14.055 -4.805 1 91.94 7 ILE B O 1
ATOM 1761 N N . GLU B 1 8 ? 5.863 15.539 -4.684 1 91.75 8 GLU B N 1
ATOM 1762 C CA . GLU B 1 8 ? 5.977 15.867 -6.102 1 91.75 8 GLU B CA 1
ATOM 1763 C C . GLU B 1 8 ? 7.109 16.859 -6.355 1 91.75 8 GLU B C 1
ATOM 1765 O O . GLU B 1 8 ? 7.504 17.078 -7.5 1 91.75 8 GLU B O 1
ATOM 1770 N N . HIS B 1 9 ? 7.613 17.391 -5.316 1 88.62 9 HIS B N 1
ATOM 1771 C CA . HIS B 1 9 ? 8.648 18.406 -5.461 1 88.62 9 HIS B CA 1
ATOM 1772 C C . HIS B 1 9 ? 9.992 17.781 -5.82 1 88.62 9 HIS B C 1
ATOM 1774 O O . HIS B 1 9 ? 10.273 16.641 -5.438 1 88.62 9 HIS B O 1
ATOM 1780 N N . GLU B 1 10 ? 10.859 18.531 -6.438 1 88.75 10 GLU B N 1
ATOM 1781 C CA . GLU B 1 10 ? 12.172 18.047 -6.855 1 88.75 10 GLU B CA 1
ATOM 1782 C C . GLU B 1 10 ? 13.055 17.734 -5.652 1 88.75 10 GLU B C 1
ATOM 1784 O O . GLU B 1 10 ? 13.953 16.891 -5.742 1 88.75 10 GLU B O 1
ATOM 1789 N N . ASN B 1 11 ? 12.703 18.328 -4.547 1 86.38 11 ASN B N 1
ATOM 1790 C CA . ASN B 1 11 ? 13.508 18.156 -3.344 1 86.38 11 ASN B CA 1
ATOM 1791 C C . ASN B 1 11 ? 13.109 16.891 -2.586 1 86.38 11 ASN B C 1
ATOM 1793 O O . ASN B 1 11 ? 13.648 16.594 -1.518 1 86.38 11 ASN B O 1
ATOM 1797 N N . PHE B 1 12 ? 12.234 16.125 -3.094 1 89.31 12 PHE B N 1
ATOM 1798 C CA . PHE B 1 12 ? 11.727 14.93 -2.418 1 89.31 12 PHE B CA 1
ATOM 1799 C C . PHE B 1 12 ? 12.859 13.961 -2.1 1 89.31 12 PHE B C 1
ATOM 1801 O O . PHE B 1 12 ? 12.898 13.375 -1.016 1 89.31 12 PHE B O 1
ATOM 1808 N N . SER B 1 13 ? 13.75 13.828 -3.018 1 88.12 13 SER B N 1
ATOM 1809 C CA . SER B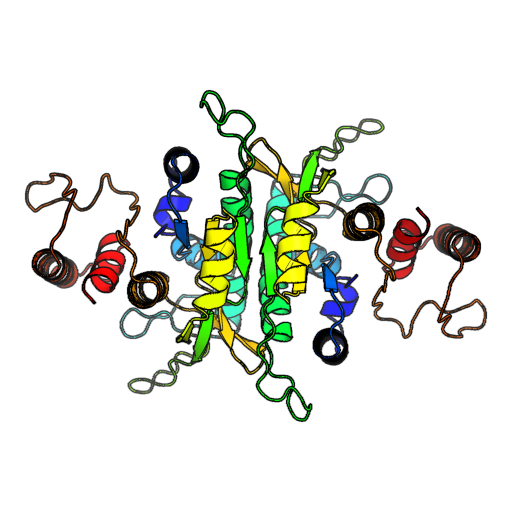 1 13 ? 14.867 12.906 -2.809 1 88.12 13 SER B CA 1
ATOM 1810 C C . SER B 1 13 ? 15.68 13.297 -1.582 1 88.12 13 SER B C 1
ATOM 1812 O O . SER B 1 13 ? 16.125 12.438 -0.827 1 88.12 13 SER B O 1
ATOM 1814 N N . SER B 1 14 ? 15.859 14.586 -1.391 1 85.06 14 SER B N 1
ATOM 1815 C CA . SER B 1 14 ? 16.609 15.07 -0.237 1 85.06 14 SER B CA 1
ATOM 1816 C C . SER B 1 14 ? 15.852 14.812 1.062 1 85.06 14 SER B C 1
ATOM 1818 O O . SER B 1 14 ? 16.453 14.5 2.09 1 85.06 14 SER B O 1
ATOM 1820 N N . ILE B 1 15 ? 14.555 14.977 0.983 1 87.5 15 ILE B N 1
ATOM 1821 C CA . ILE B 1 15 ? 13.727 14.719 2.154 1 87.5 15 ILE B CA 1
ATOM 1822 C C . ILE B 1 15 ? 13.844 13.258 2.562 1 87.5 15 ILE B C 1
ATOM 1824 O O . ILE B 1 15 ? 14.023 12.945 3.744 1 87.5 15 ILE B O 1
ATOM 1828 N N . VAL B 1 16 ? 13.812 12.367 1.608 1 90.06 16 VAL B N 1
ATOM 1829 C CA . VAL B 1 16 ? 13.906 10.93 1.855 1 90.06 16 VAL B CA 1
ATOM 1830 C C . VAL B 1 16 ? 15.266 10.602 2.459 1 90.06 16 VAL B C 1
ATOM 1832 O O . VAL B 1 16 ? 15.367 9.789 3.381 1 90.06 16 VAL B O 1
ATOM 1835 N N . ASN B 1 17 ? 16.297 11.234 1.925 1 86.25 17 ASN B N 1
ATOM 1836 C CA . ASN B 1 17 ? 17.625 11.031 2.467 1 86.25 17 ASN B CA 1
ATOM 1837 C C . ASN B 1 17 ? 17.703 11.461 3.932 1 86.25 17 ASN B C 1
ATOM 1839 O O . ASN B 1 17 ? 18.344 10.781 4.742 1 86.25 17 ASN B O 1
ATOM 1843 N N . ASP B 1 18 ? 17.094 12.57 4.215 1 84.88 18 ASP B N 1
ATOM 1844 C CA . ASP B 1 18 ? 17.078 13.055 5.594 1 84.88 18 ASP B CA 1
ATOM 1845 C C . ASP B 1 18 ? 16.359 12.07 6.508 1 84.88 18 ASP B C 1
ATOM 1847 O O . ASP B 1 18 ? 16.797 11.82 7.633 1 84.88 18 ASP B O 1
ATOM 1851 N N . ILE B 1 19 ? 15.258 11.531 6.051 1 89.69 19 ILE B N 1
ATOM 1852 C CA . ILE B 1 19 ? 14.516 10.547 6.82 1 89.69 19 ILE B CA 1
ATOM 1853 C C . ILE B 1 19 ? 15.383 9.312 7.062 1 89.69 19 ILE B C 1
ATOM 1855 O O . ILE B 1 19 ? 15.445 8.797 8.18 1 89.69 19 ILE B O 1
ATOM 1859 N N . GLY B 1 20 ? 16.078 8.867 5.992 1 88.56 20 GLY B N 1
ATOM 1860 C CA . GLY B 1 20 ? 16.984 7.75 6.129 1 88.56 20 GLY B CA 1
ATOM 1861 C C . GLY B 1 20 ? 18.094 8.008 7.137 1 88.56 20 GLY B C 1
ATOM 1862 O O . GLY B 1 20 ? 18.438 7.121 7.926 1 88.56 20 GLY B O 1
ATOM 1863 N N . LEU B 1 21 ? 18.625 9.211 7.074 1 84.88 21 LEU B N 1
ATOM 1864 C CA . LEU B 1 21 ? 19.688 9.586 8 1 84.88 21 LEU B CA 1
ATOM 1865 C C . LEU B 1 21 ? 19.188 9.555 9.438 1 84.88 21 LEU B C 1
ATOM 1867 O O . LEU B 1 21 ? 19.859 9 10.32 1 84.88 21 LEU B O 1
ATOM 1871 N N . LEU B 1 22 ? 18.031 10.148 9.727 1 86.25 22 LEU B N 1
ATOM 1872 C CA . LEU B 1 22 ? 17.453 10.133 11.07 1 86.25 22 LEU B CA 1
ATOM 1873 C C . LEU B 1 22 ? 17.281 8.703 11.562 1 86.25 22 LEU B C 1
ATOM 1875 O O . LEU B 1 22 ? 17.578 8.398 12.719 1 86.25 22 LEU B O 1
ATOM 1879 N N . HIS B 1 23 ? 16.766 7.852 10.703 1 91 23 HIS B N 1
ATOM 1880 C CA . HIS B 1 23 ? 16.562 6.449 11.047 1 91 23 HIS B CA 1
ATOM 1881 C C . HIS B 1 23 ? 17.891 5.777 11.398 1 91 23 HIS B C 1
ATOM 1883 O O . HIS B 1 23 ? 17.969 5.012 12.359 1 91 23 HIS B O 1
ATOM 1889 N N . SER B 1 24 ? 18.875 6.051 10.586 1 86.06 24 SER B N 1
ATOM 1890 C CA . SER B 1 24 ? 20.188 5.445 10.805 1 86.06 24 SER B CA 1
ATOM 1891 C C . SER B 1 24 ? 20.766 5.867 12.148 1 86.06 24 SER B C 1
ATOM 1893 O O . SER B 1 24 ? 21.594 5.156 12.727 1 86.06 24 SER B O 1
ATOM 1895 N N . LEU B 1 25 ? 20.359 6.945 12.602 1 86.06 25 LEU B N 1
ATOM 1896 C CA . LEU B 1 25 ? 20.812 7.461 13.891 1 86.06 25 LEU B CA 1
ATOM 1897 C C . LEU B 1 25 ? 20 6.875 15.031 1 86.06 25 LEU B C 1
ATOM 1899 O O . LEU B 1 25 ? 20.188 7.25 16.188 1 86.06 25 LEU B O 1
ATOM 1903 N N . GLY B 1 26 ? 19.078 6.016 14.742 1 88.19 26 GLY B N 1
ATOM 1904 C CA . GLY B 1 26 ? 18.344 5.27 15.75 1 88.19 26 GLY B CA 1
ATOM 1905 C C . GLY B 1 26 ? 17.016 5.902 16.125 1 88.19 26 GLY B C 1
ATOM 1906 O O . GLY B 1 26 ? 16.359 5.461 17.062 1 88.19 26 GLY B O 1
ATOM 1907 N N . ILE B 1 27 ? 16.625 6.918 15.359 1 89.44 27 ILE B N 1
ATOM 1908 C CA . ILE B 1 27 ? 15.359 7.59 15.641 1 89.44 27 ILE B CA 1
ATOM 1909 C C . ILE B 1 27 ? 14.203 6.738 15.125 1 89.44 27 ILE B C 1
ATOM 1911 O O . ILE B 1 27 ? 14.258 6.211 14.016 1 89.44 27 ILE B O 1
ATOM 1915 N N . ARG B 1 28 ? 13.148 6.52 15.992 1 95.06 28 ARG B N 1
ATOM 1916 C CA . ARG B 1 28 ? 11.93 5.824 15.602 1 95.06 28 ARG B CA 1
ATOM 1917 C C . ARG B 1 28 ? 11.023 6.73 14.773 1 95.06 28 ARG B C 1
ATOM 1919 O O . ARG B 1 28 ? 10.664 7.828 15.211 1 95.06 28 ARG B O 1
ATOM 1926 N N . LEU B 1 29 ? 10.625 6.305 13.594 1 95.38 29 LEU B N 1
ATOM 1927 C CA . LEU B 1 29 ? 9.961 7.223 12.672 1 95.38 29 LEU B CA 1
ATOM 1928 C C . LEU B 1 29 ? 8.617 6.668 12.219 1 95.38 29 LEU B C 1
ATOM 1930 O O . LEU B 1 29 ? 8.523 5.504 11.82 1 95.38 29 LEU B O 1
ATOM 1934 N N . VAL B 1 30 ? 7.617 7.473 12.359 1 97.25 30 VAL B N 1
ATOM 1935 C CA . VAL B 1 30 ? 6.352 7.312 11.656 1 97.25 30 VAL B CA 1
ATOM 1936 C C . VAL B 1 30 ? 6.223 8.391 10.578 1 97.25 30 VAL B C 1
ATOM 1938 O O . VAL B 1 30 ? 6.281 9.586 10.875 1 97.25 30 VAL B O 1
ATOM 1941 N N . VAL B 1 31 ? 6.125 7.965 9.352 1 96.5 31 VAL B N 1
ATOM 1942 C CA . VAL B 1 31 ? 5.973 8.891 8.234 1 96.5 31 VAL B CA 1
ATOM 1943 C C . VAL B 1 31 ? 4.527 8.883 7.746 1 96.5 31 VAL B C 1
ATOM 1945 O O . VAL B 1 31 ? 4.016 7.852 7.312 1 96.5 31 VAL B O 1
ATOM 1948 N N . VAL B 1 32 ? 3.824 10.016 7.855 1 96.69 32 VAL B N 1
ATOM 1949 C CA . VAL B 1 32 ? 2.467 10.195 7.355 1 96.69 32 VAL B CA 1
ATOM 1950 C C . VAL B 1 32 ? 2.498 11 6.055 1 96.69 32 VAL B C 1
ATOM 1952 O O . VAL B 1 32 ? 3.104 12.07 5.992 1 96.69 32 VAL B O 1
ATOM 1955 N N . TYR B 1 33 ? 1.876 10.375 5.031 1 96.38 33 TYR B N 1
ATOM 1956 C CA . TYR B 1 33 ? 1.924 11.109 3.775 1 96.38 33 TYR B CA 1
ATOM 1957 C C . TYR B 1 33 ? 0.524 11.508 3.32 1 96.38 33 TYR B C 1
ATOM 1959 O O . TYR B 1 33 ? -0.443 10.781 3.568 1 96.38 33 TYR B O 1
ATOM 1967 N N . GLY B 1 34 ? 0.4 12.742 2.723 1 94.94 34 GLY B N 1
ATOM 1968 C CA . GLY B 1 34 ? -0.78 13.18 1.997 1 94.94 34 GLY B CA 1
ATOM 1969 C C . GLY B 1 34 ? -0.648 13.023 0.494 1 94.94 34 GLY B C 1
ATOM 1970 O O . GLY B 1 34 ? 0.444 12.766 -0.015 1 94.94 34 GLY B O 1
ATOM 1971 N N . ALA B 1 35 ? -1.804 13.172 -0.194 1 96.56 35 ALA B N 1
ATOM 1972 C CA . ALA B 1 35 ? -1.786 12.891 -1.627 1 96.56 35 ALA B CA 1
ATOM 1973 C C . ALA B 1 35 ? -2.672 13.875 -2.391 1 96.56 35 ALA B C 1
ATOM 1975 O O . ALA B 1 35 ? -3.158 13.562 -3.48 1 96.56 35 ALA B O 1
ATOM 1976 N N . ARG B 1 36 ? -2.891 15.055 -1.808 1 94.44 36 ARG B N 1
ATOM 1977 C CA . ARG B 1 36 ? -3.906 15.953 -2.338 1 94.44 36 ARG B CA 1
ATOM 1978 C C . ARG B 1 36 ? -3.627 16.297 -3.799 1 94.44 36 ARG B C 1
ATOM 1980 O O . ARG B 1 36 ? -4.488 16.109 -4.66 1 94.44 36 ARG B O 1
ATOM 1987 N N . PRO B 1 37 ? -2.395 16.781 -4.156 1 94.69 37 PRO B N 1
ATOM 1988 C CA . PRO B 1 37 ? -2.184 17.125 -5.566 1 94.69 37 PRO B CA 1
ATOM 1989 C C . PRO B 1 37 ? -2.287 15.906 -6.484 1 94.69 37 PRO B C 1
ATOM 1991 O O . PRO B 1 37 ? -2.764 16.031 -7.613 1 94.69 37 PRO B O 1
ATOM 1994 N N . GLN B 1 38 ? -1.828 14.75 -6.086 1 97.56 38 GLN B N 1
ATOM 1995 C CA . GLN B 1 38 ? -1.914 13.531 -6.879 1 97.56 38 GLN B CA 1
ATOM 1996 C C . GLN B 1 38 ? -3.365 13.094 -7.062 1 97.56 38 GLN B C 1
ATOM 1998 O O . GLN B 1 38 ? -3.754 12.641 -8.141 1 97.56 38 GLN B O 1
ATOM 2003 N N . ILE B 1 39 ? -4.16 13.188 -5.969 1 98.19 39 ILE B N 1
ATOM 2004 C CA . ILE B 1 39 ? -5.582 12.852 -6.043 1 98.19 39 ILE B CA 1
ATOM 2005 C C . ILE B 1 39 ? -6.285 13.812 -7 1 98.19 39 ILE B C 1
ATOM 2007 O O . ILE B 1 39 ? -7.059 13.391 -7.859 1 98.19 39 ILE B O 1
ATOM 2011 N N . ASP B 1 40 ? -5.973 15.094 -6.844 1 97.25 40 ASP B N 1
ATOM 2012 C CA . ASP B 1 40 ? -6.594 16.094 -7.703 1 97.25 40 ASP B CA 1
ATOM 2013 C C . ASP B 1 40 ? -6.242 15.859 -9.172 1 97.25 40 ASP B C 1
ATOM 2015 O O . ASP B 1 40 ? -7.098 16 -10.047 1 97.25 40 ASP B O 1
ATOM 2019 N N . ALA B 1 41 ? -5.012 15.547 -9.445 1 97.56 41 ALA B N 1
ATOM 2020 C CA . ALA B 1 41 ? -4.59 15.25 -10.812 1 97.56 41 ALA B CA 1
ATOM 2021 C C . ALA B 1 41 ? -5.336 14.039 -11.367 1 97.56 41 ALA B C 1
ATOM 2023 O O . ALA B 1 41 ? -5.738 14.023 -12.531 1 97.56 41 ALA B O 1
ATOM 2024 N N . ASN B 1 42 ? -5.477 13.047 -10.523 1 97.38 42 ASN B N 1
ATOM 2025 C CA . ASN B 1 42 ? -6.195 11.844 -10.93 1 97.38 42 ASN B CA 1
ATOM 2026 C C . ASN B 1 42 ? -7.664 12.133 -11.211 1 97.38 42 ASN B C 1
ATOM 2028 O O . ASN B 1 42 ? -8.219 11.656 -12.195 1 97.38 42 ASN B O 1
ATOM 2032 N N . LEU B 1 43 ? -8.305 12.914 -10.32 1 98.12 43 LEU B N 1
ATOM 2033 C CA . LEU B 1 43 ? -9.688 13.336 -10.523 1 98.12 43 LEU B CA 1
ATOM 2034 C C . LEU B 1 43 ? -9.844 14.086 -11.836 1 98.12 43 LEU B C 1
ATOM 2036 O O . LEU B 1 43 ? -10.766 13.82 -12.609 1 98.12 43 LEU B O 1
ATOM 2040 N N . ALA B 1 44 ? -8.922 14.961 -12.125 1 97.81 44 ALA B N 1
ATOM 2041 C CA . ALA B 1 44 ? -8.945 15.75 -13.359 1 97.81 44 ALA B CA 1
ATOM 2042 C C . ALA B 1 44 ? -8.812 14.852 -14.586 1 97.81 44 ALA B C 1
ATOM 2044 O O . ALA B 1 44 ? -9.531 15.023 -15.57 1 97.81 44 ALA B O 1
ATOM 2045 N N . ALA B 1 45 ? -7.941 13.922 -14.5 1 95.44 45 ALA B N 1
ATOM 2046 C CA . ALA B 1 45 ? -7.703 12.992 -15.609 1 95.44 45 ALA B CA 1
ATOM 2047 C C . ALA B 1 45 ? -8.953 12.18 -15.922 1 95.44 45 ALA B C 1
ATOM 2049 O O . ALA B 1 45 ? -9.141 11.719 -17.047 1 95.44 45 ALA B O 1
ATOM 2050 N N . HIS B 1 46 ? -9.812 12.023 -14.961 1 95.94 46 HIS B N 1
ATOM 2051 C CA . HIS B 1 46 ? -11.039 11.242 -15.141 1 95.94 46 HIS B CA 1
ATOM 2052 C C . HIS B 1 46 ? -12.258 12.148 -15.266 1 95.94 46 HIS B C 1
ATOM 2054 O O . HIS B 1 46 ? -13.391 11.688 -15.156 1 95.94 46 HIS B O 1
ATOM 2060 N N . HIS B 1 47 ? -12.016 13.43 -15.352 1 97.06 47 HIS B N 1
ATOM 2061 C CA . HIS B 1 47 ? -13.055 14.43 -15.531 1 97.06 47 HIS B CA 1
ATOM 2062 C C . HIS B 1 47 ? -14.062 14.391 -14.383 1 97.06 47 HIS B C 1
ATOM 2064 O O . HIS B 1 47 ? -15.273 14.43 -14.609 1 97.06 47 HIS B O 1
ATOM 2070 N N . HIS B 1 48 ? -13.555 14.203 -13.203 1 97.75 48 HIS B N 1
ATOM 2071 C CA . HIS B 1 48 ? -14.344 14.188 -11.977 1 97.75 48 HIS B CA 1
ATOM 2072 C C . HIS B 1 48 ? -13.977 15.359 -11.078 1 97.75 48 HIS B C 1
ATOM 2074 O O . HIS B 1 48 ? -12.828 15.484 -10.648 1 97.75 48 HIS B O 1
ATOM 2080 N N . GLU B 1 49 ? -14.914 16.266 -10.781 1 96.69 49 GLU B N 1
ATOM 2081 C CA . GLU B 1 49 ? -14.641 17.484 -10.039 1 96.69 49 GLU B CA 1
ATOM 2082 C C . GLU B 1 49 ? -14.562 17.219 -8.539 1 96.69 49 GLU B C 1
ATOM 2084 O O . GLU B 1 49 ? -15.445 16.562 -7.973 1 96.69 49 GLU B O 1
ATOM 2089 N N . PRO B 1 50 ? -13.523 17.734 -7.949 1 96.38 50 PRO B N 1
ATOM 2090 C CA . PRO B 1 50 ? -13.477 17.594 -6.492 1 96.38 50 PRO B CA 1
ATOM 2091 C C . PRO B 1 50 ? -14.523 18.453 -5.777 1 96.38 50 PRO B C 1
ATOM 2093 O O . PRO B 1 50 ? -14.828 19.562 -6.223 1 96.38 50 PRO B O 1
ATOM 2096 N N . LEU B 1 51 ? -15.086 17.938 -4.695 1 96.5 51 LEU B N 1
ATOM 2097 C CA . LEU B 1 51 ? -16.031 18.656 -3.84 1 96.5 51 LEU B CA 1
ATOM 2098 C C . LEU B 1 51 ? -15.516 18.734 -2.406 1 96.5 51 LEU B C 1
ATOM 2100 O O . LEU B 1 51 ? -14.969 17.75 -1.886 1 96.5 51 LEU B O 1
ATOM 2104 N N . TYR B 1 52 ? -15.711 19.891 -1.887 1 95.62 52 TYR B N 1
ATOM 2105 C CA . TYR B 1 52 ? -15.312 20.094 -0.499 1 95.62 52 TYR B CA 1
ATOM 2106 C C . TYR B 1 52 ? -16.453 20.703 0.31 1 95.62 52 TYR B C 1
ATOM 2108 O O . TYR B 1 52 ? -17.266 21.469 -0.22 1 95.62 52 TYR B O 1
ATOM 2116 N N . HIS B 1 53 ? -16.562 20.266 1.521 1 95.75 53 HIS B N 1
ATOM 2117 C CA . HIS B 1 53 ? -17.406 20.875 2.537 1 95.75 53 HIS B CA 1
ATOM 2118 C C . HIS B 1 53 ? -16.609 21.203 3.797 1 95.75 53 HIS B C 1
ATOM 2120 O O . HIS B 1 53 ? -16.031 20.312 4.41 1 95.75 53 HIS B O 1
ATOM 2126 N N . LYS B 1 54 ? -16.453 22.484 4.164 1 90.62 54 LYS B N 1
ATOM 2127 C CA . LYS B 1 54 ? -15.672 22.969 5.312 1 90.62 54 LYS B CA 1
ATOM 2128 C C . LYS B 1 54 ? -14.227 22.484 5.234 1 90.62 54 LYS B C 1
ATOM 2130 O O . LYS B 1 54 ? -13.695 21.938 6.207 1 90.62 54 LYS B O 1
ATOM 2135 N N . ASN B 1 55 ? -13.664 22.453 4.07 1 87.31 55 ASN B N 1
ATOM 2136 C CA . ASN B 1 55 ? -12.266 22.188 3.76 1 87.31 55 ASN B CA 1
ATOM 2137 C C . ASN B 1 55 ? -11.945 20.703 3.852 1 87.31 55 ASN B C 1
ATOM 2139 O O . ASN B 1 55 ? -10.781 20.312 3.912 1 87.31 55 ASN B O 1
ATOM 2143 N N . ILE B 1 56 ? -13.023 19.953 3.936 1 93.12 56 ILE B N 1
ATOM 2144 C CA . ILE B 1 56 ? -12.859 18.516 3.902 1 93.12 56 ILE B CA 1
ATOM 2145 C C . ILE B 1 56 ? -13.406 17.953 2.59 1 93.12 56 ILE B C 1
ATOM 2147 O O . ILE B 1 56 ? -14.508 18.328 2.166 1 93.12 56 ILE B O 1
ATOM 2151 N N . ARG B 1 57 ? -12.625 17.156 1.973 1 96.94 57 ARG B N 1
ATOM 2152 C CA . ARG B 1 57 ? -13.055 16.562 0.708 1 96.94 57 ARG B CA 1
ATOM 2153 C C . ARG B 1 57 ? -14.258 15.648 0.913 1 96.94 57 ARG B C 1
ATOM 2155 O O . ARG B 1 57 ? -14.266 14.82 1.822 1 96.94 57 ARG B O 1
ATOM 2162 N N . VAL B 1 58 ? -15.336 15.914 0.143 1 98.5 58 VAL B N 1
ATOM 2163 C CA . VAL B 1 58 ? -16.438 14.969 0.043 1 98.5 58 VAL B CA 1
ATOM 2164 C C . VAL B 1 58 ? -16.047 13.812 -0.878 1 98.5 58 VAL B C 1
ATOM 2166 O O . VAL B 1 58 ? -15.734 14.023 -2.053 1 98.5 58 VAL B O 1
ATOM 2169 N N . THR B 1 59 ? -16 12.617 -0.368 1 98.75 59 THR B N 1
ATOM 2170 C CA . THR B 1 59 ? -15.43 11.484 -1.093 1 98.75 59 THR B CA 1
ATOM 2171 C C . THR B 1 59 ? -16.531 10.508 -1.515 1 98.75 59 THR B C 1
ATOM 2173 O O . THR B 1 59 ? -16.797 9.531 -0.814 1 98.75 59 THR B O 1
ATOM 2176 N N . ASP B 1 60 ? -17.125 10.742 -2.643 1 98.56 60 ASP B N 1
ATOM 2177 C CA . ASP B 1 60 ? -18.078 9.766 -3.158 1 98.56 60 ASP B CA 1
ATOM 2178 C C . ASP B 1 60 ? -17.375 8.516 -3.67 1 98.56 60 ASP B C 1
ATOM 2180 O O . ASP B 1 60 ? -16.156 8.398 -3.557 1 98.56 60 ASP B O 1
ATOM 2184 N N . ALA B 1 61 ? -18.109 7.57 -4.211 1 98.19 61 ALA B N 1
ATOM 2185 C CA . ALA B 1 61 ? -17.562 6.266 -4.574 1 98.19 61 ALA B CA 1
ATOM 2186 C C . ALA B 1 61 ? -16.5 6.398 -5.648 1 98.19 61 ALA B C 1
ATOM 2188 O O . ALA B 1 61 ? -15.438 5.777 -5.555 1 98.19 61 ALA B O 1
ATOM 2189 N N . LYS B 1 62 ? -16.781 7.168 -6.66 1 98.12 62 LYS B N 1
ATOM 2190 C CA . LYS B 1 62 ? -15.82 7.379 -7.73 1 98.12 62 LYS B CA 1
ATOM 2191 C C . LYS B 1 62 ? -14.562 8.078 -7.211 1 98.12 62 LYS B C 1
ATOM 2193 O O . LYS B 1 62 ? -13.445 7.695 -7.551 1 98.12 62 LYS B O 1
ATOM 2198 N N . THR B 1 63 ? -14.75 9.102 -6.375 1 98.69 63 THR B N 1
ATOM 2199 C CA . THR B 1 63 ? -13.625 9.805 -5.762 1 98.69 63 THR B CA 1
ATOM 2200 C C . THR B 1 63 ? -12.781 8.852 -4.918 1 98.69 63 THR B C 1
ATOM 2202 O O . THR B 1 63 ? -11.555 8.906 -4.957 1 98.69 63 THR B O 1
ATOM 2205 N N . LEU B 1 64 ? -13.461 7.965 -4.188 1 98.81 64 LEU B N 1
ATOM 2206 C CA . LEU B 1 64 ? -12.734 7.027 -3.338 1 98.81 64 LEU B CA 1
ATOM 2207 C C . LEU B 1 64 ? -11.836 6.121 -4.172 1 98.81 64 LEU B C 1
ATOM 2209 O O . LEU B 1 64 ? -10.703 5.836 -3.779 1 98.81 64 LEU B O 1
ATOM 2213 N N . GLU B 1 65 ? -12.344 5.668 -5.266 1 98.25 65 GLU B N 1
ATOM 2214 C CA . GLU B 1 65 ? -11.555 4.832 -6.16 1 98.25 65 GLU B CA 1
ATOM 2215 C C . GLU B 1 65 ? -10.297 5.562 -6.629 1 98.25 65 GLU B C 1
ATOM 2217 O O . GLU B 1 65 ? -9.203 4.996 -6.613 1 98.25 65 GLU B O 1
ATOM 2222 N N . LEU B 1 66 ? -10.453 6.793 -6.992 1 98.5 66 LEU B N 1
ATOM 2223 C CA . LEU B 1 66 ? -9.352 7.598 -7.508 1 98.5 66 LEU B CA 1
ATOM 2224 C C . LEU B 1 66 ? -8.391 7.984 -6.387 1 98.5 66 LEU B C 1
ATOM 2226 O O . LEU B 1 66 ? -7.184 8.094 -6.605 1 98.5 66 LEU B O 1
ATOM 2230 N N . VAL B 1 67 ? -8.938 8.172 -5.148 1 98.81 67 VAL B N 1
ATOM 2231 C CA . VAL B 1 67 ? -8.125 8.414 -3.963 1 98.81 67 VAL B CA 1
ATOM 2232 C C . VAL B 1 67 ? -7.246 7.195 -3.68 1 98.81 67 VAL B C 1
ATOM 2234 O O . VAL B 1 67 ? -6.043 7.328 -3.439 1 98.81 67 VAL B O 1
ATOM 2237 N N . LYS B 1 68 ? -7.848 5.996 -3.719 1 98.81 68 LYS B N 1
ATOM 2238 C CA . LYS B 1 68 ? -7.102 4.773 -3.447 1 98.81 68 LYS B CA 1
ATOM 2239 C C . LYS B 1 68 ? -5.988 4.57 -4.473 1 98.81 68 LYS B C 1
ATOM 2241 O O . LYS B 1 68 ? -4.879 4.156 -4.117 1 98.81 68 LYS B O 1
ATOM 2246 N N . GLN B 1 69 ? -6.27 4.91 -5.73 1 98.5 69 GLN B N 1
ATOM 2247 C CA . GLN B 1 69 ? -5.258 4.793 -6.777 1 98.5 69 GLN B CA 1
ATOM 2248 C C . GLN B 1 69 ? -4.062 5.695 -6.488 1 98.5 69 GLN B C 1
ATOM 2250 O O . GLN B 1 69 ? -2.916 5.246 -6.531 1 98.5 69 GLN B O 1
ATOM 2255 N N . ALA B 1 70 ? -4.355 6.93 -6.168 1 98.69 70 ALA B N 1
ATOM 2256 C CA . ALA B 1 70 ? -3.285 7.891 -5.906 1 98.69 70 ALA B CA 1
ATOM 2257 C C . ALA B 1 70 ? -2.512 7.523 -4.645 1 98.69 70 ALA B C 1
ATOM 2259 O O . ALA B 1 70 ? -1.279 7.492 -4.652 1 98.69 70 ALA B O 1
ATOM 2260 N N . ALA B 1 71 ? -3.24 7.246 -3.598 1 98.75 71 ALA B N 1
ATOM 2261 C CA . ALA B 1 71 ? -2.619 6.934 -2.314 1 98.75 71 ALA B CA 1
ATOM 2262 C C . ALA B 1 71 ? -1.808 5.645 -2.396 1 98.75 71 ALA B C 1
ATOM 2264 O O . ALA B 1 71 ? -0.702 5.562 -1.855 1 98.75 71 ALA B O 1
ATOM 2265 N N . GLY B 1 72 ? -2.385 4.617 -3.002 1 98.75 72 GLY B N 1
ATOM 2266 C CA . GLY B 1 72 ? -1.675 3.357 -3.162 1 98.75 72 GLY B CA 1
ATOM 2267 C C . GLY B 1 72 ? -0.4 3.49 -3.975 1 98.75 72 GLY B C 1
ATOM 2268 O O . GLY B 1 72 ? 0.63 2.912 -3.621 1 98.75 72 GLY B O 1
ATOM 2269 N N . THR B 1 73 ? -0.496 4.262 -5.066 1 98.69 73 THR B N 1
ATOM 2270 C CA . THR B 1 73 ? 0.684 4.512 -5.891 1 98.69 73 THR B CA 1
ATOM 2271 C C . THR B 1 73 ? 1.773 5.203 -5.074 1 98.69 73 THR B C 1
ATOM 2273 O O . THR B 1 73 ? 2.938 4.797 -5.117 1 98.69 73 THR B O 1
ATOM 2276 N N . LEU B 1 74 ? 1.383 6.176 -4.312 1 98.38 74 LEU B N 1
ATOM 2277 C CA . LEU B 1 74 ? 2.348 6.934 -3.521 1 98.38 74 LEU B CA 1
ATOM 2278 C C . LEU B 1 74 ? 2.975 6.055 -2.443 1 98.38 74 LEU B C 1
ATOM 2280 O O . LEU B 1 74 ? 4.156 6.203 -2.129 1 98.38 74 LEU B O 1
ATOM 2284 N N . GLN B 1 75 ? 2.17 5.203 -1.848 1 98.56 75 GLN B N 1
ATOM 2285 C CA . GLN B 1 75 ? 2.723 4.289 -0.853 1 98.56 75 GLN B CA 1
ATOM 2286 C C . GLN B 1 75 ? 3.867 3.469 -1.437 1 98.56 75 GLN B C 1
ATOM 2288 O O . GLN B 1 75 ? 4.914 3.318 -0.805 1 98.56 75 GLN B O 1
ATOM 2293 N N . LEU B 1 76 ? 3.641 2.928 -2.629 1 98.62 76 LEU B N 1
ATOM 2294 C CA . LEU B 1 76 ? 4.656 2.121 -3.293 1 98.62 76 LEU B CA 1
ATOM 2295 C C . LEU B 1 76 ? 5.879 2.967 -3.645 1 98.62 76 LEU B C 1
ATOM 2297 O O . LEU B 1 76 ? 7.016 2.537 -3.441 1 98.62 76 LEU B O 1
ATOM 2301 N N . ASP B 1 77 ? 5.676 4.203 -4.094 1 97.81 77 ASP B N 1
ATOM 2302 C CA . ASP B 1 77 ? 6.766 5.082 -4.504 1 97.81 77 ASP B CA 1
ATOM 2303 C C . ASP B 1 77 ? 7.613 5.504 -3.305 1 97.81 77 ASP B C 1
ATOM 2305 O O . ASP B 1 77 ? 8.844 5.52 -3.381 1 97.81 77 ASP B O 1
ATOM 2309 N N . ILE B 1 78 ? 6.941 5.914 -2.264 1 97.31 78 ILE B N 1
ATOM 2310 C CA . ILE B 1 78 ? 7.656 6.348 -1.067 1 97.31 78 ILE B CA 1
ATOM 2311 C C . ILE B 1 78 ? 8.453 5.176 -0.493 1 97.31 78 ILE B C 1
ATOM 2313 O O . ILE B 1 78 ? 9.609 5.34 -0.097 1 97.31 78 ILE B O 1
ATOM 2317 N N . THR B 1 79 ? 7.844 3.982 -0.461 1 97.88 79 THR B N 1
ATOM 2318 C CA . THR B 1 79 ? 8.531 2.787 0.016 1 97.88 79 THR B CA 1
ATOM 2319 C C . THR B 1 79 ? 9.781 2.514 -0.817 1 97.88 79 THR B C 1
ATOM 2321 O O . THR B 1 79 ? 10.844 2.213 -0.27 1 97.88 79 THR B O 1
ATOM 2324 N N . ALA B 1 80 ? 9.641 2.654 -2.111 1 97.06 80 ALA B N 1
ATOM 2325 C CA . ALA B 1 80 ? 10.781 2.438 -2.994 1 97.06 80 ALA B CA 1
ATOM 2326 C C . ALA B 1 80 ? 11.914 3.41 -2.678 1 97.06 80 ALA B C 1
ATOM 2328 O O . ALA B 1 80 ? 13.07 3.002 -2.541 1 97.06 80 ALA B O 1
ATOM 2329 N N . ARG B 1 81 ? 11.578 4.637 -2.506 1 94.81 81 ARG B N 1
ATOM 2330 C CA . ARG B 1 81 ? 12.594 5.66 -2.275 1 94.81 81 ARG B CA 1
ATOM 2331 C C . ARG B 1 81 ? 13.266 5.469 -0.922 1 94.81 81 ARG B C 1
ATOM 2333 O O . ARG B 1 81 ? 14.477 5.656 -0.793 1 94.81 81 ARG B O 1
ATOM 2340 N N . LEU B 1 82 ? 12.492 5.117 0.037 1 94.62 82 LEU B N 1
ATOM 2341 C CA . LEU B 1 82 ? 13.047 4.906 1.371 1 94.62 82 LEU B CA 1
ATOM 2342 C C . LEU B 1 82 ? 13.891 3.641 1.416 1 94.62 82 LEU B C 1
ATOM 2344 O O . LEU B 1 82 ? 14.648 3.428 2.365 1 94.62 82 LEU B O 1
ATOM 2348 N N . SER B 1 83 ? 13.727 2.787 0.42 1 93.56 83 SER B N 1
ATOM 2349 C CA . SER B 1 83 ? 14.461 1.523 0.386 1 93.56 83 SER B CA 1
ATOM 2350 C C . SER B 1 83 ? 15.859 1.707 -0.197 1 93.56 83 SER B C 1
ATOM 2352 O O . SER B 1 83 ? 16.656 0.772 -0.201 1 93.56 83 SER B O 1
ATOM 2354 N N . MET B 1 84 ? 16.062 2.91 -0.723 1 87.75 84 MET B N 1
ATOM 2355 C CA . MET B 1 84 ? 17.375 3.18 -1.299 1 87.75 84 MET B CA 1
ATOM 2356 C C . MET B 1 84 ? 18.469 3.053 -0.243 1 87.75 84 MET B C 1
ATOM 2358 O O . MET B 1 84 ? 18.297 3.498 0.893 1 87.75 84 MET B O 1
ATOM 2362 N N . SER B 1 85 ? 19.531 2.357 -0.679 1 76.88 85 SER B N 1
ATOM 2363 C CA . SER B 1 85 ? 20.672 2.225 0.21 1 76.88 85 SER B CA 1
ATOM 2364 C C . SER B 1 85 ? 21.312 3.582 0.504 1 76.88 85 SER B C 1
ATOM 2366 O O . SER B 1 85 ? 21.406 4.43 -0.385 1 76.88 85 SER B O 1
ATOM 2368 N N . LEU B 1 86 ? 21.422 3.873 1.822 1 67.88 86 LEU B N 1
ATOM 2369 C CA . LEU B 1 86 ? 22.094 5.098 2.24 1 67.88 86 LEU B CA 1
ATOM 2370 C C . LEU B 1 86 ? 23.578 5.039 1.925 1 67.88 86 LEU B C 1
ATOM 2372 O O . LEU B 1 86 ? 24.359 4.438 2.674 1 67.88 86 LEU B O 1
ATOM 2376 N N . ASN B 1 87 ? 23.844 5.262 0.667 1 59.88 87 ASN B N 1
ATOM 2377 C CA . ASN B 1 87 ? 25.25 5.234 0.276 1 59.88 87 ASN B CA 1
ATOM 2378 C C . ASN B 1 87 ? 26.031 6.371 0.927 1 59.88 87 ASN B C 1
ATOM 2380 O O . ASN B 1 87 ? 25.484 7.434 1.21 1 59.88 87 ASN B O 1
ATOM 2384 N N . ASN B 1 88 ? 27.297 6.051 1.287 1 57.5 88 ASN B N 1
ATOM 2385 C CA . ASN B 1 88 ? 28.297 6.973 1.803 1 57.5 88 ASN B CA 1
ATOM 2386 C C . ASN B 1 88 ? 28.031 7.344 3.256 1 57.5 88 ASN B C 1
ATOM 2388 O O . ASN B 1 88 ? 28.312 8.469 3.678 1 57.5 88 ASN B O 1
ATOM 2392 N N . THR B 1 89 ? 27.156 6.586 3.791 1 59.47 89 THR B N 1
ATOM 2393 C CA . THR B 1 89 ? 26.984 6.715 5.234 1 59.47 89 THR B CA 1
ATOM 2394 C C . THR B 1 89 ? 27.547 5.504 5.961 1 59.47 89 THR B C 1
ATOM 2396 O O . THR B 1 89 ? 27.812 4.469 5.34 1 59.47 89 THR B O 1
ATOM 2399 N N . PRO B 1 90 ? 28.031 5.723 7.246 1 55.78 90 PRO B N 1
ATOM 2400 C CA . PRO B 1 90 ? 28.484 4.562 8.023 1 55.78 90 PRO B CA 1
ATOM 2401 C C . PRO B 1 90 ? 27.516 3.387 7.945 1 55.78 90 PRO B C 1
ATOM 2403 O O . PRO B 1 90 ? 27.906 2.246 8.219 1 55.78 90 PRO B O 1
ATOM 2406 N N . LEU B 1 91 ? 26.328 3.619 7.684 1 57.12 91 LEU B N 1
ATOM 2407 C CA . LEU B 1 91 ? 25.328 2.551 7.574 1 57.12 91 LEU B CA 1
ATOM 2408 C C . LEU B 1 91 ? 25.219 2.07 6.133 1 57.12 91 LEU B C 1
ATOM 2410 O O . LEU B 1 91 ? 24.156 1.58 5.727 1 57.12 91 LEU B O 1
ATOM 2414 N N . GLN B 1 92 ? 26.281 2.281 5.367 1 60.97 92 GLN B N 1
ATOM 2415 C CA . GLN B 1 92 ? 26.328 1.809 3.988 1 60.97 92 GLN B CA 1
ATOM 2416 C C . GLN B 1 92 ? 25.906 0.343 3.896 1 60.97 92 GLN B C 1
ATOM 2418 O O . GLN B 1 92 ? 26.406 -0.497 4.648 1 60.97 92 GLN B O 1
ATOM 2423 N N . GLY B 1 93 ? 24.891 0.126 3.168 1 61.84 93 GLY B N 1
ATOM 2424 C CA . GLY B 1 93 ? 24.391 -1.222 2.959 1 61.84 93 GLY B CA 1
ATOM 2425 C C . GLY B 1 93 ? 23.188 -1.552 3.824 1 61.84 93 GLY B C 1
ATOM 2426 O O . GLY B 1 93 ? 22.609 -2.629 3.699 1 61.84 93 GLY B O 1
ATOM 2427 N N . ALA B 1 94 ? 22.953 -0.519 4.789 1 69.5 94 ALA B N 1
ATOM 2428 C CA . ALA B 1 94 ? 21.844 -0.829 5.68 1 69.5 94 ALA B CA 1
ATOM 2429 C C . ALA B 1 94 ? 20.5 -0.744 4.941 1 69.5 94 ALA B C 1
ATOM 2431 O O . ALA B 1 94 ? 20.312 0.132 4.094 1 69.5 94 ALA B O 1
ATOM 2432 N N . HIS B 1 95 ? 19.781 -1.798 5.066 1 84.25 95 HIS B N 1
ATOM 2433 C CA . HIS B 1 95 ? 18.438 -1.893 4.516 1 84.25 95 HIS B CA 1
ATOM 2434 C C . HIS B 1 95 ? 17.406 -1.347 5.492 1 84.25 95 HIS B C 1
ATOM 2436 O O . HIS B 1 95 ? 17.359 -1.754 6.656 1 84.25 95 HIS B O 1
ATOM 2442 N N . ILE B 1 96 ? 16.766 -0.275 5.094 1 90.44 96 ILE B N 1
ATOM 2443 C CA . ILE B 1 96 ? 15.688 0.288 5.902 1 90.44 96 ILE B CA 1
ATOM 2444 C C . ILE B 1 96 ? 14.391 -0.473 5.645 1 90.44 96 ILE B C 1
ATOM 2446 O O . ILE B 1 96 ? 13.938 -0.569 4.5 1 90.44 96 ILE B O 1
ATOM 2450 N N . ASN B 1 97 ? 13.844 -1.005 6.676 1 94.44 97 ASN B N 1
ATOM 2451 C CA . ASN B 1 97 ? 12.523 -1.628 6.57 1 94.44 97 ASN B CA 1
ATOM 2452 C C . ASN B 1 97 ? 11.406 -0.592 6.648 1 94.44 97 ASN B C 1
ATOM 2454 O O . ASN B 1 97 ? 11.391 0.248 7.551 1 94.44 97 ASN B O 1
ATOM 2458 N N . VAL B 1 98 ? 10.57 -0.579 5.695 1 97.81 98 VAL B N 1
ATOM 2459 C CA . VAL B 1 98 ? 9.398 0.285 5.668 1 97.81 98 VAL B CA 1
ATOM 2460 C C . VAL B 1 98 ? 8.133 -0.565 5.707 1 97.81 98 VAL B C 1
ATOM 2462 O O . VAL B 1 98 ? 7.961 -1.478 4.898 1 97.81 98 VAL B O 1
ATOM 2465 N N . VAL B 1 99 ? 7.246 -0.224 6.688 1 98.44 99 VAL B N 1
ATOM 2466 C CA . VAL B 1 99 ? 6.062 -1.058 6.871 1 98.44 99 VAL B CA 1
ATOM 2467 C C . VAL B 1 99 ? 4.812 -0.184 6.879 1 98.44 99 VAL B C 1
ATOM 2469 O O . VAL B 1 99 ? 4.809 0.907 7.453 1 98.44 99 VAL B O 1
ATOM 2472 N N . SER B 1 100 ? 3.797 -0.64 6.141 1 98.56 100 SER B N 1
ATOM 2473 C CA . SER B 1 100 ? 2.439 -0.111 6.199 1 98.56 100 SER B CA 1
ATOM 2474 C C . SER B 1 100 ? 1.447 -1.182 6.641 1 98.56 100 SER B C 1
ATOM 2476 O O . SER B 1 100 ? 1.729 -2.377 6.535 1 98.56 100 SER B O 1
ATOM 2478 N N . GLY B 1 101 ? 0.337 -0.757 7.137 1 97.88 101 GLY B N 1
ATOM 2479 C CA . GLY B 1 101 ? -0.678 -1.696 7.586 1 97.88 101 GLY B CA 1
ATOM 2480 C C . GLY B 1 101 ? -1.94 -1.019 8.086 1 97.88 101 GLY B C 1
ATOM 2481 O O . GLY B 1 101 ? -2.115 0.188 7.902 1 97.88 101 GLY B O 1
ATOM 2482 N N . ASN B 1 102 ? -2.838 -1.871 8.586 1 97.94 102 ASN B N 1
ATOM 2483 C CA . ASN B 1 102 ? -4.105 -1.358 9.094 1 97.94 102 ASN B CA 1
ATOM 2484 C C . ASN B 1 102 ? -3.996 -0.949 10.562 1 97.94 102 ASN B C 1
ATOM 2486 O O . ASN B 1 102 ? -4.809 -1.362 11.391 1 97.94 102 ASN B O 1
ATOM 2490 N N . PHE B 1 103 ? -3.086 0.011 10.859 1 98 103 PHE B N 1
ATOM 2491 C CA . PHE B 1 103 ? -2.814 0.463 12.219 1 98 103 PHE B CA 1
ATOM 2492 C C . PHE B 1 103 ? -3.885 1.441 12.688 1 98 103 PHE B C 1
ATOM 2494 O O . PHE B 1 103 ? -3.99 1.729 13.883 1 98 103 PHE B O 1
ATOM 2501 N N . ILE B 1 104 ? -4.594 2.01 11.719 1 97.94 104 ILE B N 1
ATOM 2502 C CA . ILE B 1 104 ? -5.652 2.971 12 1 97.94 104 ILE B CA 1
ATOM 2503 C C . ILE B 1 104 ? -7 2.391 11.586 1 97.94 104 ILE B C 1
ATOM 2505 O O . ILE B 1 104 ? -7.156 1.911 10.453 1 97.94 104 ILE B O 1
ATOM 2509 N N . ILE B 1 105 ? -7.922 2.404 12.484 1 96.94 105 ILE B N 1
ATOM 2510 C CA . ILE B 1 105 ? -9.312 2.086 12.188 1 96.94 105 ILE B CA 1
ATOM 2511 C C . ILE B 1 105 ? -10.125 3.375 12.055 1 96.94 105 ILE B C 1
ATOM 2513 O O . ILE B 1 105 ? -10.055 4.246 12.922 1 96.94 105 ILE B O 1
ATOM 2517 N N . ALA B 1 106 ? -10.82 3.422 10.922 1 98.06 106 ALA B N 1
ATOM 2518 C CA . ALA B 1 106 ? -11.539 4.656 10.617 1 98.06 106 ALA B CA 1
ATOM 2519 C C . ALA B 1 106 ? -13.039 4.473 10.805 1 98.06 106 ALA B C 1
ATOM 2521 O O . ALA B 1 106 ? -13.531 3.342 10.867 1 98.06 106 ALA B O 1
ATOM 2522 N N . GLN B 1 107 ? -13.688 5.562 10.953 1 98.06 107 GLN B N 1
ATOM 2523 C CA . GLN B 1 107 ? -15.141 5.68 10.922 1 98.06 107 GLN B CA 1
ATOM 2524 C C . GLN B 1 107 ? -15.586 6.84 10.039 1 98.06 107 GLN B C 1
ATOM 2526 O O . GLN B 1 107 ? -14.812 7.77 9.789 1 98.06 107 GLN B O 1
ATOM 2531 N N . PRO B 1 108 ? -16.859 6.785 9.492 1 98.06 108 PRO B N 1
ATOM 2532 C CA . PRO B 1 108 ? -17.312 7.863 8.617 1 98.06 108 PRO B CA 1
ATOM 2533 C C . PRO B 1 108 ? -17.453 9.195 9.344 1 98.06 108 PRO B C 1
ATOM 2535 O O . PRO B 1 108 ? -17.781 9.227 10.539 1 98.06 108 PRO B O 1
ATOM 2538 N N . LEU B 1 109 ? -17.219 10.297 8.602 1 97.88 109 LEU B N 1
ATOM 2539 C CA . LEU B 1 109 ? -17.531 11.617 9.141 1 97.88 109 LEU B CA 1
ATOM 2540 C C . LEU B 1 109 ? -19.047 11.812 9.234 1 97.88 109 LEU B C 1
ATOM 2542 O O . LEU B 1 109 ? -19.531 12.469 10.156 1 97.88 109 LEU B O 1
ATOM 2546 N N . GLY B 1 110 ? -19.688 11.227 8.242 1 97.5 110 GLY B N 1
ATOM 2547 C CA . GLY B 1 110 ? -21.141 11.359 8.227 1 97.5 110 GLY B CA 1
ATOM 2548 C C . GLY B 1 110 ? -21.625 12.617 7.543 1 97.5 110 GLY B C 1
ATOM 2549 O O . GLY B 1 110 ? -21.078 13.016 6.508 1 97.5 110 GLY B O 1
ATOM 2550 N N . VAL B 1 111 ? -22.812 13.086 8.031 1 98 111 VAL B N 1
ATOM 2551 C CA . VAL B 1 111 ? -23.469 14.234 7.422 1 98 111 VAL B CA 1
ATOM 2552 C C . VAL B 1 111 ? -23.234 15.477 8.273 1 98 111 VAL B C 1
ATOM 2554 O O . VAL B 1 111 ? -23.312 15.422 9.508 1 98 111 VAL B O 1
ATOM 2557 N N . ASP B 1 112 ? -22.891 16.594 7.664 1 97.19 112 ASP B N 1
ATOM 2558 C CA . ASP B 1 112 ? -22.703 17.891 8.305 1 97.19 112 ASP B CA 1
ATOM 2559 C C . ASP B 1 112 ? -23.406 18.984 7.523 1 97.19 112 ASP B C 1
ATOM 2561 O O . ASP B 1 112 ? -23.062 19.266 6.371 1 97.19 112 ASP B O 1
ATOM 2565 N N . ASP B 1 113 ? -24.391 19.641 8.156 1 97.06 113 ASP B N 1
ATOM 2566 C CA . ASP B 1 113 ? -25.156 20.734 7.543 1 97.06 113 ASP B CA 1
ATOM 2567 C C . ASP B 1 113 ? -25.75 20.281 6.211 1 97.06 113 ASP B C 1
ATOM 2569 O O . ASP B 1 113 ? -25.625 20.984 5.203 1 97.06 113 ASP B O 1
ATOM 2573 N N . GLY B 1 114 ? -26.234 19.047 6.18 1 97.38 114 GLY B N 1
ATOM 2574 C CA . GLY B 1 114 ? -26.953 18.531 5.027 1 97.38 114 GLY B CA 1
ATOM 2575 C C . GLY B 1 114 ? -26.047 17.953 3.963 1 97.38 114 GLY B C 1
ATOM 2576 O O . GLY B 1 114 ? -26.516 17.406 2.967 1 97.38 114 GLY B O 1
ATOM 2577 N N . VAL B 1 115 ? -24.75 18.062 4.215 1 98.19 115 VAL B N 1
ATOM 2578 C CA . VAL B 1 115 ? -23.812 17.531 3.232 1 98.19 115 VAL B CA 1
ATOM 2579 C C . VAL B 1 115 ? -23.266 16.188 3.711 1 98.19 115 VAL B C 1
ATOM 2581 O O . VAL B 1 115 ? -22.719 16.094 4.812 1 98.19 115 VAL B O 1
ATOM 2584 N N . ASP B 1 116 ? -23.5 15.125 2.918 1 98.5 116 ASP B N 1
ATOM 2585 C CA . ASP B 1 116 ? -22.953 13.805 3.191 1 98.5 116 ASP B CA 1
ATOM 2586 C C . ASP B 1 116 ? -21.5 13.688 2.711 1 98.5 116 ASP B C 1
ATOM 2588 O O . ASP B 1 116 ? -21.234 13.766 1.511 1 98.5 116 ASP B O 1
ATOM 2592 N N . TYR B 1 117 ? -20.625 13.445 3.607 1 98.69 117 TYR B N 1
ATOM 2593 C CA . TYR B 1 117 ? -19.219 13.352 3.262 1 98.69 117 TYR B CA 1
ATOM 2594 C C . TYR B 1 117 ? -18.906 12.008 2.602 1 98.69 117 TYR B C 1
ATOM 2596 O O . TYR B 1 117 ? -17.781 11.789 2.125 1 98.69 117 TYR B O 1
ATOM 2604 N N . CYS B 1 118 ? -19.875 11.062 2.604 1 98.5 118 CYS B N 1
ATOM 2605 C CA . CYS B 1 118 ? -19.75 9.75 1.981 1 98.5 118 CYS B CA 1
ATOM 2606 C C . CYS B 1 118 ? -18.609 8.961 2.592 1 98.5 118 CYS B C 1
ATOM 2608 O O . CYS B 1 118 ? -18.609 8.656 3.787 1 98.5 118 CYS B O 1
ATOM 2610 N N . HIS B 1 119 ? -17.484 8.758 1.897 1 98.75 119 HIS B N 1
ATOM 2611 C CA . HIS B 1 119 ? -16.391 7.914 2.344 1 98.75 119 HIS B CA 1
ATOM 2612 C C . HIS B 1 119 ? -15.266 8.758 2.949 1 98.75 119 HIS B C 1
ATOM 2614 O O . HIS B 1 119 ? -14.125 8.297 3.053 1 98.75 119 HIS B O 1
ATOM 2620 N N . SER B 1 120 ? -15.5 10 3.242 1 98.75 120 SER B N 1
ATOM 2621 C CA . SER B 1 120 ? -14.586 10.734 4.109 1 98.75 120 SER B CA 1
ATOM 2622 C C . SER B 1 120 ? -14.727 10.297 5.562 1 98.75 120 SER B C 1
ATOM 2624 O O . SER B 1 120 ? -15.836 10.07 6.043 1 98.75 120 SER B O 1
ATOM 2626 N N . GLY B 1 121 ? -13.586 10.094 6.164 1 98.44 121 GLY B N 1
ATOM 2627 C CA . GLY B 1 121 ? -13.641 9.516 7.496 1 98.44 121 GLY B CA 1
ATOM 2628 C C . GLY B 1 121 ? -12.773 10.242 8.5 1 98.44 121 GLY B C 1
ATOM 2629 O O . GLY B 1 121 ? -12.141 11.258 8.172 1 98.44 121 GLY B O 1
ATOM 2630 N N . ARG B 1 122 ? -12.828 9.75 9.695 1 97.44 122 ARG B N 1
ATOM 2631 C CA . ARG B 1 122 ? -11.969 10.156 10.805 1 97.44 122 ARG B CA 1
ATOM 2632 C C . ARG B 1 122 ? -11.453 8.945 11.57 1 97.44 122 ARG B C 1
ATOM 2634 O O . ARG B 1 122 ? -11.93 7.828 11.367 1 97.44 122 ARG B O 1
ATOM 2641 N N . ILE B 1 123 ? -10.484 9.211 12.422 1 97.81 123 ILE B N 1
ATOM 2642 C CA . ILE B 1 123 ? -9.883 8.117 13.18 1 97.81 123 ILE B CA 1
ATOM 2643 C C . ILE B 1 123 ? -10.836 7.672 14.281 1 97.81 123 ILE B C 1
ATOM 2645 O O . ILE B 1 123 ? -11.344 8.5 15.047 1 97.81 123 ILE B O 1
ATOM 2649 N N . ARG B 1 124 ? -11.094 6.402 14.312 1 96.94 124 ARG B N 1
ATOM 2650 C CA . ARG B 1 124 ? -11.812 5.789 15.43 1 96.94 124 ARG B CA 1
ATOM 2651 C C . ARG B 1 124 ? -10.844 5.246 16.469 1 96.94 124 ARG B C 1
ATOM 2653 O O . ARG B 1 124 ? -11.07 5.398 17.672 1 96.94 124 ARG B O 1
ATOM 2660 N N . ARG B 1 125 ? -9.828 4.586 15.977 1 96.06 125 ARG B N 1
ATOM 2661 C CA . ARG B 1 125 ? -8.867 3.949 16.875 1 96.06 125 ARG B CA 1
ATOM 2662 C C . ARG B 1 125 ? -7.496 3.826 16.219 1 96.06 125 ARG B C 1
ATOM 2664 O O . ARG B 1 125 ? -7.395 3.701 15.008 1 96.06 125 ARG B O 1
ATOM 2671 N N . ILE B 1 126 ? -6.461 3.908 17.078 1 97.56 126 ILE B N 1
ATOM 2672 C CA . ILE B 1 126 ? -5.082 3.658 16.672 1 97.56 126 ILE B CA 1
ATOM 2673 C C . ILE B 1 126 ? -4.52 2.473 17.438 1 97.56 126 ILE B C 1
ATOM 2675 O O . ILE B 1 126 ? -4.652 2.406 18.672 1 97.56 126 ILE B O 1
ATOM 2679 N N . ASP B 1 127 ? -4.004 1.503 16.766 1 96.69 127 ASP B N 1
ATOM 2680 C CA . ASP B 1 127 ? -3.338 0.372 17.391 1 96.69 127 ASP B CA 1
ATOM 2681 C C . ASP B 1 127 ? -1.898 0.722 17.766 1 96.69 127 ASP B C 1
ATOM 2683 O O . ASP B 1 127 ? -0.959 0.337 17.078 1 96.69 127 ASP B O 1
ATOM 2687 N N . GLU B 1 128 ? -1.773 1.327 18.906 1 96.69 128 GLU B N 1
ATOM 2688 C CA . GLU B 1 128 ? -0.474 1.813 19.359 1 96.69 128 GLU B CA 1
ATOM 2689 C C . GLU B 1 128 ? 0.521 0.667 19.516 1 96.69 128 GLU B C 1
ATOM 2691 O O . GLU B 1 128 ? 1.693 0.803 19.156 1 96.69 128 GLU B O 1
ATOM 2696 N N . ASP B 1 129 ? 0.037 -0.406 20.078 1 96.25 129 ASP B N 1
ATOM 2697 C CA . ASP B 1 129 ? 0.914 -1.547 20.328 1 96.25 129 ASP B CA 1
ATOM 2698 C C . ASP B 1 129 ? 1.508 -2.076 19.016 1 96.25 129 ASP B C 1
ATOM 2700 O O . ASP B 1 129 ? 2.701 -2.379 18.953 1 96.25 129 ASP B O 1
ATOM 2704 N N . ALA B 1 130 ? 0.68 -2.184 18.062 1 96.12 130 ALA B N 1
ATOM 2705 C CA . ALA B 1 130 ? 1.146 -2.678 16.766 1 96.12 130 ALA B CA 1
ATOM 2706 C C . ALA B 1 130 ? 2.195 -1.744 16.172 1 96.12 130 ALA B C 1
ATOM 2708 O O . ALA B 1 130 ? 3.188 -2.201 15.594 1 96.12 130 ALA B O 1
ATOM 2709 N N . ILE B 1 131 ? 1.979 -0.429 16.281 1 98.06 131 ILE B N 1
ATOM 2710 C CA . ILE B 1 131 ? 2.926 0.55 15.75 1 98.06 131 ILE B CA 1
ATOM 2711 C C . ILE B 1 131 ? 4.242 0.455 16.516 1 98.06 131 ILE B C 1
ATOM 2713 O O . ILE B 1 131 ? 5.316 0.421 15.914 1 98.06 131 ILE B O 1
ATOM 2717 N N . HIS B 1 132 ? 4.18 0.329 17.812 1 97.12 132 HIS B N 1
ATOM 2718 C CA . HIS B 1 132 ? 5.387 0.238 18.625 1 97.12 132 HIS B CA 1
ATOM 2719 C C . HIS B 1 132 ? 6.176 -1.023 18.297 1 97.12 132 HIS B C 1
ATOM 2721 O O . HIS B 1 132 ? 7.41 -1.008 18.312 1 97.12 132 HIS B O 1
ATOM 2727 N N . ARG B 1 133 ? 5.488 -2.111 18.031 1 96.31 133 ARG B N 1
ATOM 2728 C CA . ARG B 1 133 ? 6.188 -3.332 17.656 1 96.31 133 ARG B CA 1
ATOM 2729 C C . ARG B 1 133 ? 7.023 -3.109 16.391 1 96.31 133 ARG B C 1
ATOM 2731 O O . ARG B 1 133 ? 8.156 -3.586 16.297 1 96.31 133 ARG B O 1
ATOM 2738 N N . GLN B 1 134 ? 6.438 -2.361 15.406 1 97.62 134 GLN B N 1
ATOM 2739 C CA . GLN B 1 134 ? 7.184 -2.051 14.188 1 97.62 134 GLN B CA 1
ATOM 2740 C C . GLN B 1 134 ? 8.398 -1.182 14.492 1 97.62 134 GLN B C 1
ATOM 2742 O O . GLN B 1 134 ? 9.508 -1.466 14.031 1 97.62 134 GLN B O 1
ATOM 2747 N N . LEU B 1 135 ? 8.156 -0.179 15.273 1 97.06 135 LEU B N 1
ATOM 2748 C CA . LEU B 1 135 ? 9.211 0.77 15.602 1 97.06 135 LEU B CA 1
ATOM 2749 C C . LEU B 1 135 ? 10.32 0.091 16.406 1 97.06 135 LEU B C 1
ATOM 2751 O O . LEU B 1 135 ? 11.5 0.351 16.172 1 97.06 135 LEU B O 1
ATOM 2755 N N . ASP B 1 136 ? 9.93 -0.812 17.297 1 95.44 136 ASP B N 1
ATOM 2756 C CA . ASP B 1 136 ? 10.891 -1.542 18.125 1 95.44 136 ASP B CA 1
ATOM 2757 C C . ASP B 1 136 ? 11.75 -2.477 17.281 1 95.44 136 ASP B C 1
ATOM 2759 O O . ASP B 1 136 ? 12.891 -2.768 17.625 1 95.44 136 ASP B O 1
ATOM 2763 N N . SER B 1 137 ? 11.227 -2.898 16.188 1 94.06 137 SER B N 1
ATOM 2764 C CA . SER B 1 137 ? 11.961 -3.799 15.297 1 94.06 137 SER B CA 1
ATOM 2765 C C . SER B 1 137 ? 12.812 -3.021 14.297 1 94.06 137 SER B C 1
ATOM 2767 O O . SER B 1 137 ? 13.438 -3.611 13.414 1 94.06 137 SER B O 1
ATOM 2769 N N . GLY B 1 138 ? 12.781 -1.691 14.422 1 93.62 138 GLY B N 1
ATOM 2770 C CA . GLY B 1 138 ? 13.625 -0.853 13.586 1 93.62 138 GLY B CA 1
ATOM 2771 C C . GLY B 1 138 ? 12.992 -0.491 12.266 1 93.62 138 GLY B C 1
ATOM 2772 O O . GLY B 1 138 ? 13.672 -0.053 11.336 1 93.62 138 GLY B O 1
ATOM 2773 N N . ALA B 1 139 ? 11.734 -0.654 12.141 1 96.56 139 ALA B N 1
ATOM 2774 C CA . ALA B 1 139 ? 11.055 -0.303 10.898 1 96.56 139 ALA B CA 1
ATOM 2775 C C . ALA B 1 139 ? 10.602 1.153 10.906 1 96.56 139 ALA B C 1
ATOM 2777 O O . ALA B 1 139 ? 10.367 1.728 11.977 1 96.56 139 ALA B O 1
ATOM 2778 N N . ILE B 1 140 ? 10.57 1.754 9.742 1 97.19 140 ILE B N 1
ATOM 2779 C CA . ILE B 1 140 ? 9.805 2.984 9.547 1 97.19 140 ILE B CA 1
ATOM 2780 C C . ILE B 1 140 ? 8.344 2.646 9.258 1 97.19 140 ILE B C 1
ATOM 2782 O O . ILE B 1 140 ? 8.055 1.812 8.398 1 97.19 140 ILE B O 1
ATOM 2786 N N . VAL B 1 141 ? 7.434 3.232 10.039 1 98.62 141 VAL B N 1
ATOM 2787 C CA . VAL B 1 141 ? 6.012 3.021 9.789 1 98.62 141 VAL B CA 1
ATOM 2788 C C . VAL B 1 141 ? 5.484 4.086 8.836 1 98.62 141 VAL B C 1
ATOM 2790 O O . VAL B 1 141 ? 5.637 5.285 9.086 1 98.62 141 VAL B O 1
ATOM 2793 N N . LEU B 1 142 ? 4.973 3.666 7.711 1 98.69 142 LEU B N 1
ATOM 2794 C CA . LEU B 1 142 ? 4.445 4.551 6.676 1 98.69 142 LEU B CA 1
ATOM 2795 C C . LEU B 1 142 ? 2.92 4.488 6.637 1 98.69 142 LEU B C 1
ATOM 2797 O O . LEU B 1 142 ? 2.342 3.404 6.523 1 98.69 142 LEU B O 1
ATOM 2801 N N . MET B 1 143 ? 2.262 5.664 6.723 1 98.06 143 MET B N 1
ATOM 2802 C CA . MET B 1 143 ? 0.803 5.734 6.75 1 98.06 143 MET B CA 1
ATOM 2803 C C . MET B 1 143 ? 0.288 6.773 5.758 1 98.06 143 MET B C 1
ATOM 2805 O O . MET B 1 143 ? 0.836 7.871 5.668 1 98.06 143 MET B O 1
ATOM 2809 N N . GLY B 1 144 ? -0.706 6.348 5.02 1 98.19 144 GLY B N 1
ATOM 2810 C CA . GLY B 1 144 ? -1.33 7.254 4.066 1 98.19 144 GLY B CA 1
ATOM 2811 C C . GLY B 1 144 ? -2.732 7.668 4.469 1 98.19 144 GLY B C 1
ATOM 2812 O O . GLY B 1 144 ? -3.168 7.398 5.59 1 98.19 144 GLY B O 1
ATOM 2813 N N . PRO B 1 145 ? -3.424 8.352 3.592 1 98.38 145 PRO B N 1
ATOM 2814 C CA . PRO B 1 145 ? -4.703 8.977 3.932 1 98.38 145 PRO B CA 1
ATOM 2815 C C . PRO B 1 145 ? -5.871 7.992 3.879 1 98.38 145 PRO B C 1
ATOM 2817 O O . PRO B 1 145 ? -6.992 8.344 4.254 1 98.38 145 PRO B O 1
ATOM 2820 N N . VAL B 1 146 ? -5.664 6.766 3.41 1 98.81 146 VAL B N 1
ATOM 2821 C CA . VAL B 1 146 ? -6.746 5.793 3.326 1 98.81 146 VAL B CA 1
ATOM 2822 C C . VAL B 1 146 ? -6.664 4.824 4.504 1 98.81 146 VAL B C 1
ATOM 2824 O O . VAL B 1 146 ? -5.641 4.164 4.703 1 98.81 146 VAL B O 1
ATOM 2827 N N . ALA B 1 147 ? -7.699 4.805 5.27 1 98.56 147 ALA B N 1
ATOM 2828 C CA . ALA B 1 147 ? -7.777 3.908 6.418 1 98.56 147 ALA B CA 1
ATOM 2829 C C . ALA B 1 147 ? -8.984 2.982 6.312 1 98.56 147 ALA B C 1
ATOM 2831 O O . ALA B 1 147 ? -9.883 3.211 5.496 1 98.56 147 ALA B O 1
ATOM 2832 N N . VAL B 1 148 ? -8.984 1.984 7.125 1 97.69 148 VAL B N 1
ATOM 2833 C CA . VAL B 1 148 ? -9.969 0.917 6.992 1 97.69 148 VAL B CA 1
ATOM 2834 C C . VAL B 1 148 ? -10.938 0.958 8.172 1 97.69 148 VAL B C 1
ATOM 2836 O O . VAL B 1 148 ? -10.609 1.508 9.234 1 97.69 148 VAL B O 1
ATOM 2839 N N . SER B 1 149 ? -12.109 0.43 7.938 1 96.12 149 SER B N 1
ATOM 2840 C CA . SER B 1 149 ? -13.086 0.286 9.016 1 96.12 149 SER B CA 1
ATOM 2841 C C . SER B 1 149 ? -13.25 -1.176 9.422 1 96.12 149 SER B C 1
ATOM 2843 O O . SER B 1 149 ? -12.781 -2.076 8.719 1 96.12 149 SER B O 1
ATOM 2845 N N . VAL B 1 150 ? -13.977 -1.368 10.508 1 91.06 150 VAL B N 1
ATOM 2846 C CA . VAL B 1 150 ? -14.203 -2.707 11.039 1 91.06 150 VAL B CA 1
ATOM 2847 C C . VAL B 1 150 ? -15.18 -3.463 10.141 1 91.06 150 VAL B C 1
ATOM 2849 O O . VAL B 1 150 ? -15.312 -4.684 10.25 1 91.06 150 VAL B O 1
ATOM 2852 N N . THR B 1 151 ? -15.867 -2.693 9.266 1 91.44 151 THR B N 1
ATOM 2853 C CA . THR B 1 151 ? -16.828 -3.332 8.367 1 91.44 151 THR B CA 1
ATOM 2854 C C . THR B 1 151 ? -16.188 -3.619 7.012 1 91.44 151 THR B C 1
ATOM 2856 O O . THR B 1 151 ? -16.875 -4.062 6.082 1 91.44 151 THR B O 1
ATOM 2859 N N . GLY B 1 152 ? -14.914 -3.365 6.891 1 93.06 152 GLY B N 1
ATOM 2860 C CA . GLY B 1 152 ? -14.203 -3.699 5.672 1 93.06 152 GLY B CA 1
ATOM 2861 C C . GLY B 1 152 ? -14.258 -2.604 4.625 1 93.06 152 GLY B C 1
ATOM 2862 O O . GLY B 1 152 ? -13.961 -2.84 3.451 1 93.06 152 GLY B O 1
ATOM 2863 N N . GLU B 1 153 ? -14.617 -1.411 5.031 1 96 153 GLU B N 1
ATOM 2864 C CA . GLU B 1 153 ? -14.672 -0.262 4.133 1 96 153 GLU B CA 1
ATOM 2865 C C . GLU B 1 153 ? -13.398 0.571 4.227 1 96 153 GLU B C 1
ATOM 2867 O O . GLU B 1 153 ? -12.664 0.482 5.211 1 96 153 GLU B O 1
ATOM 2872 N N . SER B 1 154 ? -13.172 1.308 3.143 1 98.38 154 SER B N 1
ATOM 2873 C CA . SER B 1 154 ? -12.094 2.289 3.148 1 98.38 154 SER B CA 1
ATOM 2874 C C . SER B 1 154 ? -12.633 3.705 3.32 1 98.38 154 SER B C 1
ATOM 2876 O O . SER B 1 154 ? -13.703 4.031 2.807 1 98.38 154 SER B O 1
ATOM 2878 N N . PHE B 1 155 ? -11.922 4.469 3.994 1 98.81 155 PHE B N 1
ATOM 2879 C CA . PHE B 1 155 ? -12.273 5.871 4.172 1 98.81 155 PHE B CA 1
ATOM 2880 C C . PHE B 1 155 ? -11.086 6.773 3.875 1 98.81 155 PHE B C 1
ATOM 2882 O O . PHE B 1 155 ? -9.938 6.418 4.164 1 98.81 155 PHE B O 1
ATOM 2889 N N . ASN B 1 156 ? -11.406 7.91 3.301 1 98.75 156 ASN B N 1
ATOM 2890 C CA . ASN B 1 156 ? -10.438 8.969 3.029 1 98.75 156 ASN B CA 1
ATOM 2891 C C . ASN B 1 156 ? -10.305 9.922 4.215 1 98.75 156 ASN B C 1
ATOM 2893 O O . ASN B 1 156 ? -11.266 10.609 4.574 1 98.75 156 ASN B O 1
ATOM 2897 N N . LEU B 1 157 ? -9.156 9.93 4.848 1 98 157 LEU B N 1
ATOM 2898 C CA . LEU B 1 157 ? -8.883 10.82 5.965 1 98 157 LEU B CA 1
ATOM 2899 C C . LEU B 1 157 ? -7.902 11.914 5.559 1 98 157 LEU B C 1
ATOM 2901 O O . LEU B 1 157 ? -7.23 11.805 4.527 1 98 157 LEU B O 1
ATOM 2905 N N . THR B 1 158 ? -7.848 12.984 6.371 1 94 158 THR B N 1
ATOM 2906 C CA . THR B 1 158 ? -6.824 14 6.137 1 94 158 THR B CA 1
ATOM 2907 C C . THR B 1 158 ? -5.508 13.594 6.789 1 94 158 THR B C 1
ATOM 2909 O O . THR B 1 158 ? -5.496 13.062 7.902 1 94 158 THR B O 1
ATOM 2912 N N . SER B 1 159 ? -4.422 13.773 6.004 1 92.94 159 SER B N 1
ATOM 2913 C CA . SER B 1 159 ? -3.115 13.414 6.547 1 92.94 159 SER B CA 1
ATOM 2914 C C . SER B 1 159 ? -2.801 14.211 7.805 1 92.94 159 SER B C 1
ATOM 2916 O O . SER B 1 159 ? -2.115 13.719 8.703 1 92.94 159 SER B O 1
ATOM 2918 N N . GLU B 1 160 ? -3.363 15.398 7.906 1 87.44 160 GLU B N 1
ATOM 2919 C CA . GLU B 1 160 ? -3.17 16.234 9.086 1 87.44 160 GLU B CA 1
ATOM 2920 C C . GLU B 1 160 ? -3.783 15.578 10.328 1 87.44 160 GLU B C 1
ATOM 2922 O O . GLU B 1 160 ? -3.156 15.539 11.391 1 87.44 160 GLU B O 1
ATOM 2927 N N . GLU B 1 161 ? -5.008 15.094 10.164 1 88.94 161 GLU B N 1
ATOM 2928 C CA . GLU B 1 161 ? -5.656 14.398 11.266 1 88.94 161 GLU B CA 1
ATOM 2929 C C . GLU B 1 161 ? -4.863 13.164 11.695 1 88.94 161 GLU B C 1
ATOM 2931 O O . GLU B 1 161 ? -4.68 12.922 12.883 1 88.94 161 GLU B O 1
ATOM 2936 N N . ILE B 1 162 ? -4.395 12.414 10.758 1 95.25 162 ILE B N 1
ATOM 2937 C CA . ILE B 1 162 ? -3.639 11.195 11.031 1 95.25 162 ILE B CA 1
ATOM 2938 C C . ILE B 1 162 ? -2.348 11.539 11.766 1 95.25 162 ILE B C 1
ATOM 2940 O O . ILE B 1 162 ? -2.053 10.961 12.82 1 95.25 162 ILE B O 1
ATOM 2944 N N . ALA B 1 163 ? -1.627 12.555 11.242 1 90.69 163 ALA B N 1
ATOM 2945 C CA . ALA B 1 163 ? -0.351 12.938 11.836 1 90.69 163 ALA B CA 1
ATOM 2946 C C . ALA B 1 163 ? -0.542 13.43 13.273 1 90.69 163 ALA B C 1
ATOM 2948 O O . ALA B 1 163 ? 0.199 13.039 14.172 1 90.69 163 ALA B O 1
ATOM 2949 N N . THR B 1 164 ? -1.533 14.234 13.461 1 88.31 164 THR B N 1
ATOM 2950 C CA . THR B 1 164 ? -1.781 14.828 14.773 1 88.31 164 THR B CA 1
ATOM 2951 C C . THR B 1 164 ? -2.184 13.758 15.781 1 88.31 164 THR B C 1
ATOM 2953 O O . THR B 1 164 ? -1.62 13.688 16.875 1 88.31 164 THR B O 1
ATOM 2956 N N . GLN B 1 165 ? -3.158 12.914 15.43 1 93 165 GLN B N 1
ATOM 2957 C CA . GLN B 1 165 ? -3.646 11.898 16.359 1 93 165 GLN B CA 1
ATOM 2958 C C . GLN B 1 165 ? -2.561 10.867 16.672 1 93 165 GLN B C 1
ATOM 2960 O O . GLN B 1 165 ? -2.457 10.383 17.797 1 93 165 GLN B O 1
ATOM 2965 N N . LEU B 1 166 ? -1.754 10.531 15.672 1 94.25 166 LEU B N 1
ATOM 2966 C CA . LEU B 1 166 ? -0.64 9.617 15.898 1 94.25 166 LEU B CA 1
ATOM 2967 C C . LEU B 1 166 ? 0.372 10.227 16.859 1 94.25 166 LEU B C 1
ATOM 2969 O O . LEU B 1 166 ? 0.857 9.555 17.781 1 94.25 166 LEU B O 1
ATOM 2973 N N . ALA B 1 167 ? 0.708 11.539 16.609 1 88.5 167 ALA B N 1
ATOM 2974 C CA . ALA B 1 167 ? 1.674 12.219 17.469 1 88.5 167 ALA B CA 1
ATOM 2975 C C . ALA B 1 167 ? 1.211 12.211 18.922 1 88.5 167 ALA B C 1
ATOM 2977 O O . ALA B 1 167 ? 2.002 11.945 19.828 1 88.5 167 ALA B O 1
ATOM 2978 N N . ILE B 1 168 ? -0.066 12.445 19.109 1 89.62 168 ILE B N 1
ATOM 2979 C CA . ILE B 1 168 ? -0.64 12.484 20.453 1 89.62 168 ILE B CA 1
ATOM 2980 C C . ILE B 1 168 ? -0.624 11.086 21.062 1 89.62 168 ILE B C 1
ATOM 2982 O O . ILE B 1 168 ? -0.119 10.891 22.172 1 89.62 168 ILE B O 1
ATOM 2986 N N . LYS B 1 169 ? -1.145 10.109 20.344 1 93.62 169 LYS B N 1
ATOM 2987 C CA . LYS B 1 169 ? -1.339 8.75 20.844 1 93.62 169 LYS B CA 1
ATOM 2988 C C . LYS B 1 169 ? -0.002 8.078 21.141 1 93.62 169 LYS B C 1
ATOM 2990 O O . LYS B 1 169 ? 0.12 7.312 22.094 1 93.62 169 LYS B O 1
ATOM 2995 N N . LEU B 1 170 ? 1.002 8.352 20.312 1 94.44 170 LEU B N 1
ATOM 2996 C CA . LEU B 1 170 ? 2.301 7.699 20.453 1 94.44 170 LEU B CA 1
ATOM 2997 C C . LEU B 1 170 ? 3.221 8.516 21.359 1 94.44 170 LEU B C 1
ATOM 2999 O O . LEU B 1 170 ? 4.344 8.102 21.641 1 94.44 170 LEU B O 1
ATOM 3003 N N . LYS B 1 171 ? 2.736 9.672 21.797 1 91 171 LYS B N 1
ATOM 3004 C CA . LYS B 1 171 ? 3.555 10.594 22.578 1 91 171 LYS B CA 1
ATOM 3005 C C . LYS B 1 171 ? 4.867 10.906 21.875 1 91 171 LYS B C 1
ATOM 3007 O O . LYS B 1 171 ? 5.945 10.773 22.453 1 91 171 LYS B O 1
ATOM 3012 N N . ALA B 1 172 ? 4.695 11.312 20.641 1 87.5 172 ALA B N 1
ATOM 3013 C CA . ALA B 1 172 ? 5.859 11.625 19.812 1 87.5 172 ALA B CA 1
ATOM 3014 C C . ALA B 1 172 ? 6.66 12.781 20.406 1 87.5 172 ALA B C 1
ATOM 3016 O O . ALA B 1 172 ? 6.082 13.75 20.906 1 87.5 172 ALA B O 1
ATOM 3017 N N . GLU B 1 173 ? 7.953 12.695 20.406 1 79.56 173 GLU B N 1
ATOM 3018 C CA . GLU B 1 173 ? 8.82 13.766 20.875 1 79.56 173 GLU B CA 1
ATOM 3019 C C . GLU B 1 173 ? 8.789 14.961 19.938 1 79.56 173 GLU B C 1
ATOM 3021 O O . GLU B 1 173 ? 8.875 16.109 20.375 1 79.56 173 GLU B O 1
ATOM 3026 N N . LYS B 1 174 ? 8.672 14.68 18.641 1 78.19 174 LYS B N 1
ATOM 3027 C CA . LYS B 1 174 ? 8.664 15.719 17.625 1 78.19 174 LYS B CA 1
ATOM 3028 C C . LYS B 1 174 ? 7.688 15.383 16.5 1 78.19 174 LYS B C 1
ATOM 3030 O O . LYS B 1 174 ? 7.508 14.211 16.156 1 78.19 174 LYS B O 1
ATOM 3035 N N . MET B 1 175 ? 7 16.469 15.969 1 79.94 175 MET B N 1
ATOM 3036 C CA . MET B 1 175 ? 6.242 16.422 14.727 1 79.94 175 MET B CA 1
ATOM 3037 C C . MET B 1 175 ? 6.836 17.359 13.688 1 79.94 175 MET B C 1
ATOM 3039 O O . MET B 1 175 ? 7.008 18.547 13.953 1 79.94 175 MET B O 1
ATOM 3043 N N . ILE B 1 176 ? 7.293 16.703 12.555 1 76.5 176 ILE B N 1
ATOM 3044 C CA . ILE B 1 176 ? 7.949 17.5 11.516 1 76.5 176 ILE B CA 1
ATOM 3045 C C . ILE B 1 176 ? 7.102 17.484 10.242 1 76.5 176 ILE B C 1
ATOM 3047 O O . ILE B 1 176 ? 6.605 16.438 9.828 1 76.5 176 ILE B O 1
ATOM 3051 N N . GLY B 1 177 ? 6.746 18.641 9.734 1 78.75 177 GLY B N 1
ATOM 3052 C CA . GLY B 1 177 ? 6.078 18.781 8.453 1 78.75 177 GLY B CA 1
ATOM 3053 C C . GLY B 1 177 ? 7.008 19.25 7.344 1 78.75 177 GLY B C 1
ATOM 3054 O O . GLY B 1 177 ? 7.848 20.125 7.559 1 78.75 177 GLY B O 1
ATOM 3055 N N . PHE B 1 178 ? 7 18.484 6.281 1 70.88 178 PHE B N 1
ATOM 3056 C CA . PHE B 1 178 ? 7.793 18.875 5.121 1 70.88 178 PHE B CA 1
ATOM 3057 C C . PHE B 1 178 ? 6.938 19.609 4.102 1 70.88 178 PHE B C 1
ATOM 3059 O O . PHE B 1 178 ? 5.797 19.219 3.84 1 70.88 178 PHE B O 1
ATOM 3066 N N . CYS B 1 179 ? 7.195 20.875 3.926 1 59.41 179 CYS B N 1
ATOM 3067 C CA . CYS B 1 179 ? 6.445 21.656 2.941 1 59.41 179 CYS B CA 1
ATOM 3068 C C . CYS B 1 179 ? 7.348 22.094 1.794 1 59.41 179 CYS B C 1
ATOM 3070 O O . CYS B 1 179 ? 8.57 21.984 1.88 1 59.41 179 CYS B O 1
ATOM 3072 N N . SER B 1 180 ? 6.703 22.172 0.614 1 53.66 180 SER B N 1
ATOM 3073 C CA . SER B 1 180 ? 7.406 22.609 -0.587 1 53.66 180 SER B CA 1
ATOM 3074 C C . SER B 1 180 ? 8.211 23.891 -0.327 1 53.66 180 SER B C 1
ATOM 3076 O O . SER B 1 180 ? 9.227 24.125 -0.974 1 53.66 180 SER B O 1
ATOM 3078 N N . SER B 1 181 ? 7.617 24.594 0.562 1 55.28 181 SER B N 1
ATOM 3079 C CA . SER B 1 181 ? 8.336 25.844 0.79 1 55.28 181 SER B CA 1
ATOM 3080 C C . SER B 1 181 ? 9.375 25.688 1.894 1 55.28 181 SER B C 1
ATOM 3082 O O . SER B 1 181 ? 9.383 24.688 2.611 1 55.28 181 SER B O 1
ATOM 3084 N N . GLN B 1 182 ? 10.602 26.391 1.815 1 54.94 182 GLN B N 1
ATOM 3085 C CA . GLN B 1 182 ? 11.742 26.312 2.719 1 54.94 182 GLN B CA 1
ATOM 3086 C C . GLN B 1 182 ? 11.289 26.188 4.172 1 54.94 182 GLN B C 1
ATOM 3088 O O . GLN B 1 182 ? 12.07 25.797 5.039 1 54.94 182 GLN B O 1
ATOM 3093 N N . GLY B 1 183 ? 9.977 26.172 4.32 1 58.31 183 GLY B N 1
ATOM 3094 C CA . GLY B 1 183 ? 9.461 26.141 5.684 1 58.31 183 GLY B CA 1
ATOM 3095 C C . GLY B 1 183 ? 8.375 27.172 5.93 1 58.31 183 GLY B C 1
ATOM 3096 O O . GLY B 1 183 ? 7.875 27.797 4.988 1 58.31 183 GLY B O 1
ATOM 3097 N N . VAL B 1 184 ? 7.816 27.141 7.164 1 62.75 184 VAL B N 1
ATOM 3098 C CA . VAL B 1 184 ? 6.879 28.188 7.574 1 62.75 184 VAL B CA 1
ATOM 3099 C C . VAL B 1 184 ? 7.613 29.516 7.727 1 62.75 184 VAL B C 1
ATOM 3101 O O . VAL B 1 184 ? 8.664 29.578 8.367 1 62.75 184 VAL B O 1
ATOM 3104 N N . THR B 1 185 ? 7.301 30.406 6.793 1 61.56 185 THR B N 1
ATOM 3105 C CA . THR B 1 185 ? 7.969 31.688 6.863 1 61.56 185 THR B CA 1
ATOM 3106 C C . THR B 1 185 ? 7.207 32.656 7.785 1 61.56 185 THR B C 1
ATOM 3108 O O . THR B 1 185 ? 5.98 32.562 7.879 1 61.56 185 THR B O 1
ATOM 3111 N N . ASN B 1 186 ? 8.023 33.312 8.523 1 60.88 186 ASN B N 1
ATOM 3112 C CA . ASN B 1 186 ? 7.41 34.375 9.312 1 60.88 186 ASN B CA 1
ATOM 3113 C C . ASN B 1 186 ? 7.082 35.594 8.453 1 60.88 186 ASN B C 1
ATOM 3115 O O . ASN B 1 186 ? 7.215 35.562 7.23 1 60.88 186 ASN B O 1
ATOM 3119 N N . ASP B 1 187 ? 6.395 36.531 9.133 1 62.5 187 ASP B N 1
ATOM 3120 C CA . ASP B 1 187 ? 5.941 37.75 8.438 1 62.5 187 ASP B CA 1
ATOM 3121 C C . ASP B 1 187 ? 7.094 38.438 7.715 1 62.5 187 ASP B C 1
ATOM 3123 O O . ASP B 1 187 ? 6.879 39.156 6.746 1 62.5 187 ASP B O 1
ATOM 3127 N N . ASP B 1 188 ? 8.25 38.031 8.156 1 64.94 188 ASP B N 1
ATOM 3128 C CA . ASP B 1 188 ? 9.43 38.688 7.57 1 64.94 188 ASP B CA 1
ATOM 3129 C C . ASP B 1 188 ? 10 37.812 6.438 1 64.94 188 ASP B C 1
ATOM 3131 O O . ASP B 1 188 ? 10.992 38.188 5.812 1 64.94 188 ASP B O 1
ATOM 3135 N N . GLY B 1 189 ? 9.43 36.75 6.23 1 63.78 189 GLY B N 1
ATOM 3136 C CA . GLY B 1 189 ? 9.852 35.906 5.141 1 63.78 189 GLY B CA 1
ATOM 3137 C C . GLY B 1 189 ? 10.875 34.875 5.562 1 63.78 189 GLY B C 1
ATOM 3138 O O . GLY B 1 189 ? 11.398 34.125 4.727 1 63.78 189 GLY B O 1
ATOM 3139 N N . ASP B 1 190 ? 11.227 34.938 6.848 1 62.53 190 ASP B N 1
ATOM 3140 C CA . ASP B 1 190 ? 12.219 34 7.348 1 62.53 190 ASP B CA 1
ATOM 3141 C C . ASP B 1 190 ? 11.578 32.656 7.691 1 62.53 190 ASP B C 1
ATOM 3143 O O . ASP B 1 190 ? 10.422 32.594 8.117 1 62.53 190 ASP B O 1
ATOM 3147 N N . ILE B 1 191 ? 12.406 31.641 7.496 1 65.31 191 ILE B N 1
ATOM 3148 C CA . ILE B 1 191 ? 11.93 30.297 7.797 1 65.31 191 ILE B CA 1
ATOM 3149 C C . ILE B 1 191 ? 11.867 30.094 9.312 1 65.31 191 ILE B C 1
ATOM 3151 O O . ILE B 1 191 ? 12.828 30.406 10.023 1 65.31 191 ILE B O 1
ATOM 3155 N N . VAL B 1 19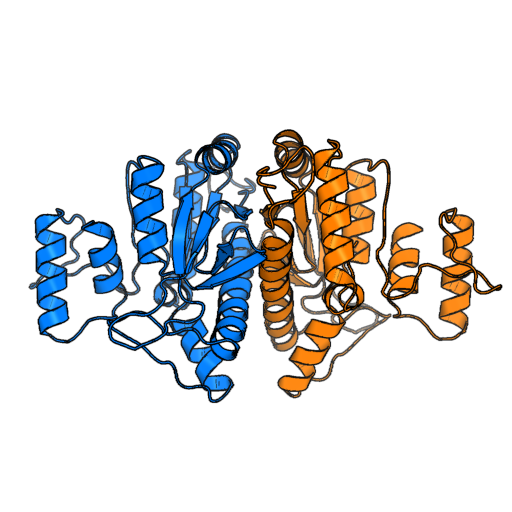2 ? 10.688 29.828 9.852 1 62.75 192 VAL B N 1
ATOM 3156 C CA . VAL B 1 192 ? 10.508 29.531 11.266 1 62.75 192 VAL B CA 1
ATOM 3157 C C . VAL B 1 192 ? 10.766 28.047 11.523 1 62.75 192 VAL B C 1
ATOM 3159 O O . VAL B 1 192 ? 10.102 27.188 10.938 1 62.75 192 VAL B O 1
ATOM 3162 N N . SER B 1 193 ? 11.789 27.781 12.18 1 58.78 193 SER B N 1
ATOM 3163 C CA . SER B 1 193 ? 12.203 26.406 12.422 1 58.78 193 SER B CA 1
ATOM 3164 C C . SER B 1 193 ? 11.297 25.734 13.453 1 58.78 193 SER B C 1
ATOM 3166 O O . SER B 1 193 ? 11.125 24.516 13.422 1 58.78 193 SER B O 1
ATOM 3168 N N . GLU B 1 194 ? 10.844 26.594 14.414 1 61 194 GLU B N 1
ATOM 3169 C CA . GLU B 1 194 ? 10.023 26.094 15.516 1 61 194 GLU B CA 1
ATOM 3170 C C . GLU B 1 194 ? 8.836 27.016 15.781 1 61 194 GLU B C 1
ATOM 3172 O O . GLU B 1 194 ? 8.953 28.234 15.641 1 61 194 GLU B O 1
ATOM 3177 N N . LEU B 1 195 ? 7.66 26.422 15.812 1 65.06 195 LEU B N 1
ATOM 3178 C CA . LEU B 1 195 ? 6.504 27.234 16.156 1 65.06 195 LEU B CA 1
ATOM 3179 C C . LEU B 1 195 ? 5.82 26.703 17.422 1 65.06 195 LEU B C 1
ATOM 3181 O O . LEU B 1 195 ? 5.59 25.484 17.531 1 65.06 195 LEU B O 1
ATOM 3185 N N . PHE B 1 196 ? 5.68 27.562 18.375 1 64.56 196 PHE B N 1
ATOM 3186 C CA . PHE B 1 196 ? 4.824 27.203 19.5 1 64.56 196 PHE B CA 1
ATOM 3187 C C . PHE B 1 196 ? 3.371 27.094 19.062 1 64.56 196 PHE B C 1
ATOM 3189 O O . PHE B 1 196 ? 2.971 27.672 18.047 1 64.56 196 PHE B O 1
ATOM 3196 N N . PRO B 1 197 ? 2.629 26.312 19.859 1 69.69 197 PRO B N 1
ATOM 3197 C CA . PRO B 1 197 ? 1.232 26.062 19.5 1 69.69 197 PRO B CA 1
ATOM 3198 C C . PRO B 1 197 ? 0.446 27.359 19.281 1 69.69 197 PRO B C 1
ATOM 3200 O O . PRO B 1 197 ? -0.327 27.453 18.312 1 69.69 197 PRO B O 1
ATOM 3203 N N . ASN B 1 198 ? 0.724 28.328 20.141 1 70.19 198 ASN B N 1
ATOM 3204 C CA . ASN B 1 198 ? -0.006 29.578 20.031 1 70.19 198 ASN B CA 1
ATOM 3205 C C . ASN B 1 198 ? 0.385 30.344 18.766 1 70.19 198 ASN B C 1
ATOM 3207 O O . ASN B 1 198 ? -0.464 30.953 18.109 1 70.19 198 ASN B O 1
ATOM 3211 N N . GLU B 1 199 ? 1.639 30.234 18.484 1 70.56 199 GLU B N 1
ATOM 3212 C CA . GLU B 1 199 ? 2.117 30.891 17.266 1 70.56 199 GLU B CA 1
ATOM 3213 C C . GLU B 1 199 ? 1.583 30.188 16.016 1 70.56 199 GLU B C 1
ATOM 3215 O O . GLU B 1 199 ? 1.238 30.828 15.031 1 70.56 199 GLU B O 1
ATOM 3220 N N . ALA B 1 200 ? 1.542 28.906 16.109 1 73.94 200 ALA B N 1
ATOM 3221 C CA . ALA B 1 200 ? 1.02 28.125 15 1 73.94 200 ALA B CA 1
ATOM 3222 C C . ALA B 1 200 ? -0.451 28.438 14.742 1 73.94 200 ALA B C 1
ATOM 3224 O O . ALA B 1 200 ? -0.86 28.625 13.594 1 73.94 200 ALA B O 1
ATOM 3225 N N . GLN B 1 201 ? -1.151 28.531 15.797 1 78.56 201 GLN B N 1
ATOM 3226 C CA . GLN B 1 201 ? -2.57 28.859 15.68 1 78.56 201 GLN B CA 1
ATOM 3227 C C . GLN B 1 201 ? -2.773 30.234 15.055 1 78.56 201 GLN B C 1
ATOM 3229 O O . GLN B 1 201 ? -3.621 30.406 14.18 1 78.56 201 GLN B O 1
ATOM 3234 N N . ALA B 1 202 ? -2.043 31.172 15.523 1 79.19 202 ALA B N 1
ATOM 3235 C CA . ALA B 1 202 ? -2.135 32.531 15 1 79.19 202 ALA B CA 1
ATOM 3236 C C . ALA B 1 202 ? -1.799 32.562 13.516 1 79.19 202 ALA B C 1
ATOM 3238 O O . ALA B 1 202 ? -2.426 33.312 12.75 1 79.19 202 ALA B O 1
ATOM 3239 N N . ARG B 1 203 ? -0.86 31.797 13.188 1 77.5 203 ARG B N 1
ATOM 3240 C CA . ARG B 1 203 ? -0.456 31.75 11.781 1 77.5 203 ARG B CA 1
ATOM 3241 C C . ARG B 1 203 ? -1.554 31.156 10.914 1 77.5 203 ARG B C 1
ATOM 3243 O O . ARG B 1 203 ? -1.807 31.625 9.805 1 77.5 203 ARG B O 1
ATOM 3250 N N . VAL B 1 204 ? -2.141 30.125 11.414 1 79.75 204 VAL B N 1
ATOM 3251 C CA . VAL B 1 204 ? -3.244 29.5 10.703 1 79.75 204 VAL B CA 1
ATOM 3252 C C . VAL B 1 204 ? -4.367 30.5 10.477 1 79.75 204 VAL B C 1
ATOM 3254 O O . VAL B 1 204 ? -4.871 30.656 9.359 1 79.75 204 VAL B O 1
ATOM 3257 N N . GLU B 1 205 ? -4.699 31.188 11.461 1 82.06 205 GLU B N 1
ATOM 3258 C CA . GLU B 1 205 ? -5.773 32.156 11.391 1 82.06 205 GLU B CA 1
ATOM 3259 C C . GLU B 1 205 ? -5.438 33.281 10.398 1 82.06 205 GLU B C 1
ATOM 3261 O O . GLU B 1 205 ? -6.293 33.719 9.625 1 82.06 205 GLU B O 1
ATOM 3266 N N . ALA B 1 206 ? -4.23 33.656 10.453 1 80.56 206 ALA B N 1
ATOM 3267 C CA . ALA B 1 206 ? -3.781 34.719 9.555 1 80.56 206 ALA B CA 1
ATOM 3268 C C . ALA B 1 206 ? -3.867 34.281 8.094 1 80.56 206 ALA B C 1
ATOM 3270 O O . ALA B 1 206 ? -4.285 35.031 7.23 1 80.56 206 ALA B O 1
ATOM 3271 N N . GLN B 1 207 ? -3.467 33.062 7.883 1 79 207 GLN B N 1
ATOM 3272 C CA . GLN B 1 207 ? -3.5 32.531 6.523 1 79 207 GLN B CA 1
ATOM 3273 C C . GLN B 1 207 ? -4.934 32.281 6.059 1 79 207 GLN B C 1
ATOM 3275 O O . GLN B 1 207 ? -5.266 32.562 4.898 1 79 207 GLN B O 1
ATOM 3280 N N . GLU B 1 208 ? -5.715 31.844 6.945 1 79.5 208 GLU B N 1
ATOM 3281 C CA . GLU B 1 208 ? -7.117 31.609 6.613 1 79.5 208 GLU B CA 1
ATOM 3282 C C . GLU B 1 208 ? -7.836 32.938 6.324 1 79.5 208 GLU B C 1
ATOM 3284 O O . GLU B 1 208 ? -8.711 32.969 5.461 1 79.5 208 GLU B O 1
ATOM 3289 N N . GLU B 1 209 ? -7.504 33.906 7.043 1 79.5 209 GLU B N 1
ATOM 3290 C CA . GLU B 1 209 ? -8.07 35.219 6.801 1 79.5 209 GLU B CA 1
ATOM 3291 C C . GLU B 1 209 ? -7.703 35.719 5.41 1 79.5 209 GLU B C 1
ATOM 3293 O O . GLU B 1 209 ? -8.469 36.469 4.797 1 79.5 209 GLU B O 1
ATOM 3298 N N . LYS B 1 210 ? -6.574 35.281 4.969 1 82.75 210 LYS B N 1
ATOM 3299 C CA . LYS B 1 210 ? -6.125 35.656 3.633 1 82.75 210 LYS B CA 1
ATOM 3300 C C . LYS B 1 210 ? -6.727 34.75 2.568 1 82.75 210 LY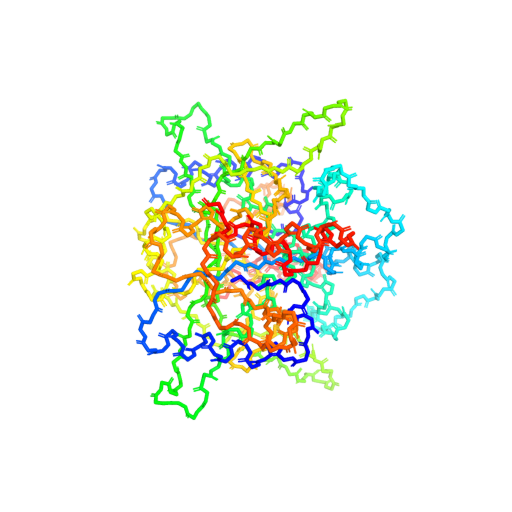S B C 1
ATOM 3302 O O . LYS B 1 210 ? -6.383 34.844 1.389 1 82.75 210 LYS B O 1
ATOM 3307 N N . GLY B 1 211 ? -7.508 33.781 3.09 1 78.06 211 GLY B N 1
ATOM 3308 C CA . GLY B 1 211 ? -8.203 32.906 2.166 1 78.06 211 GLY B CA 1
ATOM 3309 C C . GLY B 1 211 ? -7.469 31.594 1.914 1 78.06 211 GLY B C 1
ATOM 3310 O O . GLY B 1 211 ? -7.891 30.781 1.084 1 78.06 211 GLY B O 1
ATOM 3311 N N . ASP B 1 212 ? -6.344 31.516 2.502 1 74.75 212 ASP B N 1
ATOM 3312 C CA . ASP B 1 212 ? -5.574 30.281 2.352 1 74.75 212 ASP B CA 1
ATOM 3313 C C . ASP B 1 212 ? -6.012 29.234 3.375 1 74.75 212 ASP B C 1
ATOM 3315 O O . ASP B 1 212 ? -5.473 29.172 4.48 1 74.75 212 ASP B O 1
ATOM 3319 N N . TYR B 1 213 ? -6.938 28.375 2.9 1 71.62 213 TYR B N 1
ATOM 3320 C CA . TYR B 1 213 ? -7.477 27.391 3.828 1 71.62 213 TYR B CA 1
ATOM 3321 C C . TYR B 1 213 ? -6.891 26 3.559 1 71.62 213 TYR B C 1
ATOM 3323 O O . TYR B 1 213 ? -6.965 25.109 4.41 1 71.62 213 TYR B O 1
ATOM 3331 N N . ASN B 1 214 ? -6.184 26 2.381 1 71.56 214 ASN B N 1
ATOM 3332 C CA . ASN B 1 214 ? -5.926 24.625 1.966 1 71.56 214 ASN B CA 1
ATOM 3333 C C . ASN B 1 214 ? -4.453 24.406 1.62 1 71.56 214 ASN B C 1
ATOM 3335 O O . ASN B 1 214 ? -4.086 23.359 1.088 1 71.56 214 ASN B O 1
ATOM 3339 N N . SER B 1 215 ? -3.76 25.422 1.902 1 73.69 215 SER B N 1
ATOM 3340 C CA . SER B 1 215 ? -2.34 25.203 1.646 1 73.69 215 SER B CA 1
ATOM 3341 C C . SER B 1 215 ? -1.762 24.141 2.58 1 73.69 215 SER B C 1
ATOM 3343 O O . SER B 1 215 ? -2.312 23.891 3.652 1 73.69 215 SER B O 1
ATOM 3345 N N . GLY B 1 216 ? -0.746 23.469 2.1 1 71.38 216 GLY B N 1
ATOM 3346 C CA . GLY B 1 216 ? -0.068 22.484 2.92 1 71.38 216 GLY B CA 1
ATOM 3347 C C . GLY B 1 216 ? 0.346 23.016 4.277 1 71.38 216 GLY B C 1
ATOM 3348 O O . GLY B 1 216 ? 0.222 22.328 5.289 1 71.38 216 GLY B O 1
ATOM 3349 N N . THR B 1 217 ? 0.757 24.266 4.309 1 71 217 THR B N 1
ATOM 3350 C CA . THR B 1 217 ? 1.208 24.891 5.547 1 71 217 THR B CA 1
ATOM 3351 C C . THR B 1 217 ? 0.045 25.047 6.523 1 71 217 THR B C 1
ATOM 3353 O O . THR B 1 217 ? 0.15 24.672 7.691 1 71 217 THR B O 1
ATOM 3356 N N . VAL B 1 218 ? -1.015 25.562 6.035 1 72.75 218 VAL B N 1
ATOM 3357 C CA . VAL B 1 218 ? -2.17 25.812 6.891 1 72.75 218 VAL B CA 1
ATOM 3358 C C . VAL B 1 218 ? -2.729 24.484 7.41 1 72.75 218 VAL B C 1
ATOM 3360 O O . VAL B 1 218 ? -3.061 24.375 8.594 1 72.75 218 VAL B O 1
ATOM 3363 N N . ARG B 1 219 ? -2.756 23.578 6.566 1 76.5 219 ARG B N 1
ATOM 3364 C CA . ARG B 1 219 ? -3.299 22.281 6.949 1 76.5 219 ARG B CA 1
ATOM 3365 C C . ARG B 1 219 ? -2.406 21.609 7.98 1 76.5 219 ARG B C 1
ATOM 3367 O O . ARG B 1 219 ? -2.9 21.016 8.938 1 76.5 219 ARG B O 1
ATOM 3374 N N . PHE B 1 220 ? -1.16 21.719 7.719 1 76.31 220 PHE B N 1
ATOM 3375 C CA . PHE B 1 220 ? -0.216 21.156 8.68 1 76.31 220 PHE B CA 1
ATOM 3376 C C . PHE B 1 220 ? -0.332 21.859 10.023 1 76.31 220 PHE B C 1
ATOM 3378 O O . PHE B 1 220 ? -0.415 21.203 11.062 1 76.31 220 PHE B O 1
ATOM 3385 N N . LEU B 1 221 ? -0.396 23.172 10 1 74.38 221 LEU B N 1
ATOM 3386 C CA . LEU B 1 221 ? -0.442 23.938 11.242 1 74.38 221 LEU B CA 1
ATOM 3387 C C . LEU B 1 221 ? -1.751 23.703 11.984 1 74.38 221 LEU B C 1
ATOM 3389 O O . LEU B 1 221 ? -1.766 23.625 13.219 1 74.38 221 LEU B O 1
ATOM 3393 N N . ARG B 1 222 ? -2.754 23.562 11.234 1 74.88 222 ARG B N 1
ATOM 3394 C CA . ARG B 1 222 ? -4.051 23.281 11.852 1 74.88 222 ARG B CA 1
ATOM 3395 C C . ARG B 1 222 ? -4.023 21.953 12.609 1 74.88 222 ARG B C 1
ATOM 3397 O O . ARG B 1 222 ? -4.602 21.844 13.695 1 74.88 222 ARG B O 1
ATOM 3404 N N . GLY B 1 223 ? -3.408 21.016 12.031 1 70.5 223 GLY B N 1
ATOM 3405 C CA . GLY B 1 223 ? -3.266 19.734 12.688 1 70.5 223 GLY B CA 1
ATOM 3406 C C . GLY B 1 223 ? -2.328 19.781 13.883 1 70.5 223 GLY B C 1
ATOM 3407 O O . GLY B 1 223 ? -2.584 19.141 14.906 1 70.5 223 GLY B O 1
ATOM 3408 N N . ALA B 1 224 ? -1.315 20.578 13.742 1 70 224 ALA B N 1
ATOM 3409 C CA . ALA B 1 224 ? -0.257 20.609 14.75 1 70 224 ALA B CA 1
ATOM 3410 C C . ALA B 1 224 ? -0.713 21.359 16 1 70 224 ALA B C 1
ATOM 3412 O O . ALA B 1 224 ? -0.193 21.125 17.094 1 70 224 ALA B O 1
ATOM 3413 N N . VAL B 1 225 ? -1.658 22.281 15.812 1 68.19 225 VAL B N 1
ATOM 3414 C CA . VAL B 1 225 ? -2.102 23.109 16.922 1 68.19 225 VAL B CA 1
ATOM 3415 C C . VAL B 1 225 ? -3.068 22.312 17.797 1 68.19 225 VAL B C 1
ATOM 3417 O O . VAL B 1 225 ? -3.256 22.641 18.984 1 68.19 225 VAL B O 1
ATOM 3420 N N . LYS B 1 226 ? -3.518 21.25 17.375 1 65.81 226 LYS B N 1
ATOM 3421 C CA . LYS B 1 226 ? -4.449 20.469 18.172 1 65.81 226 LYS B CA 1
ATOM 3422 C C . LYS B 1 226 ? -3.703 19.609 19.203 1 65.81 226 LYS B C 1
ATOM 3424 O O . LYS B 1 226 ? -4.164 19.438 20.328 1 65.81 226 LYS B O 1
#

Radius of gyration: 22.5 Å; Cα contacts (8 Å, |Δi|>4): 844; chains: 2; bounding box: 55×74×50 Å